Protein AF-A0A8H5JBH8-F1 (afdb_monomer)

Nearest PDB structures (foldseek):
  6rkw-assembly1_B  TM=1.632E-01  e=6.616E+00  Escherichia coli K-12
  3if8-assembly1_A  TM=1.421E-01  e=9.867E+00  Homo sapiens

InterPro domains:
  IPR010730 Heterokaryon incompatibility [PF06985] (52-195)
  IPR052895 Heterokaryon Regulation/Transcriptional Modulator [PTHR24148] (8-438)

Mean predicted aligned error: 13.16 Å

Secondary structure (DSSP, 8-state):
--GGGGS-SSSSP-SPPPSSTTEEEEEEE---SSSPPEEEEEEEEGGGPPS-EEEEE----TTSEEEEEEEETT--S-EEEEEEHHHHHHHHHH--SSS-EEEE-HHHHS-TT-HHHHHHHHHHHHHHHHHSSEEEEE--S--HHHHHHHHHHHHHHS--TT--TT-S---HHHHHHHHHHHTSTTTTBTTHHHHHHT-S-EEEEETTEEEEHHHHHHHHHHHHHTT------HHHHHTTS------HHHHHHHHHHHTTTSB-SSTTHHHHTTHHHHHHTT---S----TTS-HHHHHHHHHHHHHHHHGGGGGGG--SS--STT--TTS--TTSPPSS----SGGGTTTHHHHHHHS-TTS-SS-EEEEEEETTEEEEEEEE----------PPPPP-TTTS---HHHHHHHHTT--GGGSS-----------STTHHHHHHHHHHHTTS-----------------EEE-S-THHHHTS------

Organism: NCBI:txid751941

Structure (mmCIF, N/CA/C/O backbone):
data_AF-A0A8H5JBH8-F1
#
_entry.id   AF-A0A8H5JBH8-F1
#
loop_
_atom_site.group_PDB
_atom_site.id
_atom_site.type_symbol
_atom_site.label_atom_id
_atom_site.label_alt_id
_atom_site.label_comp_id
_atom_site.label_asym_id
_atom_site.label_entity_id
_atom_site.label_seq_id
_atom_site.pdbx_PDB_ins_code
_atom_site.Cartn_x
_atom_site.Cartn_y
_atom_site.Cartn_z
_atom_site.occupancy
_atom_site.B_iso_or_equiv
_atom_site.auth_seq_id
_atom_site.auth_comp_id
_atom_site.auth_asym_id
_atom_site.auth_atom_id
_atom_site.pdbx_PDB_model_num
ATOM 1 N N . MET A 1 1 ? 6.474 -2.060 5.993 1.00 43.41 1 MET A N 1
ATOM 2 C CA . MET A 1 1 ? 6.654 -1.626 7.397 1.00 43.41 1 MET A CA 1
ATOM 3 C C . MET A 1 1 ? 7.628 -0.453 7.401 1.00 43.41 1 MET A C 1
ATOM 5 O O . MET A 1 1 ? 8.381 -0.383 6.439 1.00 43.41 1 MET A O 1
ATOM 9 N N . SER A 1 2 ? 7.558 0.505 8.334 1.00 30.92 2 SER A N 1
ATOM 10 C CA . SER A 1 2 ? 8.507 1.638 8.437 1.00 30.92 2 SER A CA 1
ATOM 11 C C . SER A 1 2 ? 9.632 1.315 9.434 1.00 30.92 2 SER A C 1
ATOM 13 O O . SER A 1 2 ? 9.494 0.389 10.237 1.00 30.92 2 SER A O 1
ATOM 15 N N . GLU A 1 3 ? 10.729 2.082 9.414 1.00 28.53 3 GLU A N 1
ATOM 16 C CA . GLU A 1 3 ? 11.877 1.969 10.340 1.00 28.53 3 GLU A CA 1
ATOM 17 C C . GLU A 1 3 ? 11.502 1.995 11.838 1.00 28.53 3 GLU A C 1
ATOM 19 O O . GLU A 1 3 ? 12.308 1.607 12.684 1.00 28.53 3 GLU A O 1
ATOM 24 N N . ALA A 1 4 ? 10.254 2.347 12.164 1.00 36.03 4 ALA A N 1
ATOM 25 C CA . ALA A 1 4 ? 9.624 2.218 13.477 1.00 36.03 4 ALA A CA 1
ATOM 26 C C . ALA A 1 4 ? 9.692 0.800 14.086 1.00 36.03 4 ALA A C 1
ATOM 28 O O . ALA A 1 4 ? 9.544 0.645 15.294 1.00 36.03 4 ALA A O 1
ATOM 29 N N . SER A 1 5 ? 9.951 -0.238 13.282 1.00 41.88 5 SER A N 1
ATOM 30 C CA . SER A 1 5 ? 10.018 -1.635 13.735 1.00 41.88 5 SER A CA 1
ATOM 31 C C . SER A 1 5 ? 11.226 -1.978 14.631 1.00 41.88 5 SER A C 1
ATOM 33 O O . SER A 1 5 ? 11.338 -3.131 15.050 1.00 41.88 5 SER A O 1
ATOM 35 N N . LYS A 1 6 ? 12.155 -1.047 14.899 1.00 39.12 6 LYS A N 1
ATOM 36 C CA . LYS A 1 6 ? 13.374 -1.332 15.686 1.00 39.12 6 LYS A CA 1
ATOM 37 C C . LYS A 1 6 ? 13.247 -1.069 17.189 1.00 39.12 6 LYS A C 1
ATOM 39 O O . LYS A 1 6 ? 14.073 -1.587 17.937 1.00 39.12 6 LYS A O 1
ATOM 44 N N . THR A 1 7 ? 12.230 -0.334 17.640 1.00 40.88 7 THR A N 1
ATOM 45 C CA . THR A 1 7 ? 11.972 -0.140 19.075 1.00 40.88 7 THR A CA 1
ATOM 46 C C . THR A 1 7 ? 10.764 -0.990 19.465 1.00 40.88 7 THR A C 1
ATOM 48 O O . THR A 1 7 ? 9.659 -0.695 19.008 1.00 40.88 7 THR A O 1
ATOM 51 N N . PRO A 1 8 ? 10.939 -2.067 20.250 1.00 48.44 8 PRO A N 1
ATOM 52 C CA . PRO A 1 8 ? 9.823 -2.917 20.637 1.00 48.44 8 PRO A CA 1
ATOM 53 C C . PRO A 1 8 ? 8.809 -2.109 21.451 1.00 48.44 8 PRO A C 1
ATOM 55 O O . PRO A 1 8 ? 9.184 -1.448 22.422 1.00 48.44 8 PRO A O 1
ATOM 58 N N . LEU A 1 9 ? 7.523 -2.204 21.098 1.00 55.69 9 LEU A N 1
ATOM 59 C CA . LEU A 1 9 ? 6.452 -1.934 22.062 1.00 55.69 9 LEU A CA 1
ATOM 60 C C . LEU A 1 9 ? 6.670 -2.849 23.286 1.00 55.69 9 LEU A C 1
ATOM 62 O O . LEU A 1 9 ? 7.247 -3.930 23.147 1.00 55.69 9 LEU A O 1
ATOM 66 N N . ALA A 1 10 ? 6.273 -2.379 24.474 1.00 53.12 10 ALA A N 1
ATOM 67 C CA . ALA A 1 10 ? 6.610 -2.948 25.785 1.00 53.12 10 ALA A CA 1
ATOM 68 C C . ALA A 1 10 ? 6.751 -4.490 25.808 1.00 53.12 10 ALA A C 1
ATOM 70 O O . ALA A 1 10 ? 5.832 -5.222 25.443 1.00 53.12 10 ALA A O 1
ATOM 71 N N . GLN A 1 11 ? 7.914 -4.971 26.263 1.00 60.31 11 GLN A N 1
ATOM 72 C CA . GLN A 1 11 ? 8.198 -6.389 26.501 1.00 60.31 11 GLN A CA 1
ATOM 73 C C . GLN A 1 11 ? 7.803 -6.781 27.935 1.00 60.31 11 GLN A C 1
ATOM 75 O O . GLN A 1 11 ? 8.151 -6.048 28.866 1.00 60.31 11 GLN A O 1
ATOM 80 N N . PRO A 1 12 ? 7.165 -7.948 28.142 1.00 69.88 12 PRO A N 1
ATOM 81 C CA . PRO A 1 12 ? 6.842 -8.966 27.136 1.00 69.88 12 PRO A CA 1
ATOM 82 C C . PRO A 1 12 ? 5.503 -8.718 26.418 1.00 69.88 12 PRO A C 1
ATOM 84 O O . PRO A 1 12 ? 4.555 -8.193 27.002 1.00 69.88 12 PRO A O 1
ATOM 87 N N . TYR A 1 13 ? 5.421 -9.153 25.156 1.00 83.12 13 TYR A N 1
ATOM 88 C CA . TYR A 1 13 ? 4.178 -9.163 24.382 1.00 83.12 13 TYR A CA 1
ATOM 89 C C . TYR A 1 13 ? 3.099 -9.990 25.118 1.00 83.12 13 TYR A C 1
ATOM 91 O O . TYR A 1 13 ? 3.369 -11.118 25.531 1.00 83.12 13 TYR A O 1
ATOM 99 N N . PRO A 1 14 ? 1.879 -9.458 25.316 1.00 77.88 14 PRO A N 1
ATOM 100 C CA . PRO A 1 14 ? 0.886 -10.068 26.203 1.00 77.88 14 PRO A CA 1
ATOM 101 C C . PRO A 1 14 ? 0.101 -11.209 25.543 1.00 77.88 14 PRO A C 1
ATOM 103 O O . PRO A 1 14 ? -0.606 -11.945 26.233 1.00 77.88 14 PRO A O 1
ATOM 106 N N . GLY A 1 15 ? 0.168 -11.339 24.213 1.00 76.75 15 GLY A N 1
ATOM 107 C CA . GLY A 1 15 ? -0.638 -12.287 23.449 1.00 76.75 15 GLY A CA 1
ATOM 108 C C . GLY A 1 15 ? -0.251 -13.751 23.679 1.00 76.75 15 GLY A C 1
ATOM 109 O O . GLY A 1 15 ? 0.925 -14.057 23.867 1.00 76.75 15 GLY A O 1
ATOM 110 N N . PRO A 1 16 ? -1.218 -14.690 23.623 1.00 79.00 16 PRO A N 1
ATOM 111 C CA . PRO A 1 16 ? -0.905 -16.113 23.696 1.00 79.00 16 PRO A CA 1
ATOM 112 C C . PRO A 1 16 ? -0.110 -16.527 22.450 1.00 79.00 16 PRO A C 1
ATOM 114 O O . PRO A 1 16 ? -0.372 -15.969 21.380 1.00 79.00 16 PRO A O 1
ATOM 117 N N . PRO A 1 17 ? 0.806 -17.508 22.525 1.00 86.06 17 PRO A N 1
ATOM 118 C CA . PRO A 1 17 ? 1.468 -18.038 21.335 1.00 86.06 17 PRO A CA 1
ATOM 119 C C . PRO A 1 17 ? 0.431 -18.569 20.339 1.00 86.06 17 PRO A C 1
ATOM 121 O O . PRO A 1 17 ? -0.611 -19.104 20.731 1.00 86.06 17 PRO A O 1
ATOM 124 N N . LEU A 1 18 ? 0.699 -18.403 19.044 1.00 90.75 18 LEU A N 1
ATOM 125 C CA . LEU A 1 18 ? -0.207 -18.893 18.010 1.00 90.75 18 LEU A CA 1
ATOM 126 C C . LEU A 1 18 ? -0.222 -20.433 17.999 1.00 90.75 18 LEU A C 1
ATOM 128 O O . LEU A 1 18 ? 0.844 -21.042 17.909 1.00 90.75 18 LEU A O 1
ATOM 132 N N . PRO A 1 19 ? -1.402 -21.087 18.037 1.00 89.50 19 PRO A N 1
ATOM 133 C CA . PRO A 1 19 ? -1.483 -22.551 18.061 1.00 89.50 19 PRO A CA 1
ATOM 134 C C . PRO A 1 19 ? -0.950 -23.228 16.796 1.00 89.50 19 PRO A C 1
ATOM 136 O O . PRO A 1 19 ? -0.513 -24.376 16.836 1.00 89.50 19 PRO A O 1
ATOM 139 N N . SER A 1 20 ? -1.041 -22.549 15.651 1.00 90.94 20 SER A N 1
ATOM 140 C CA . SER A 1 20 ? -0.521 -23.038 14.379 1.00 90.94 20 SER A CA 1
ATOM 141 C C . SER A 1 20 ? -0.233 -21.876 13.421 1.00 90.94 20 SER A C 1
ATOM 143 O O . SER A 1 20 ? -0.738 -20.768 13.630 1.00 90.94 20 SER A O 1
ATOM 145 N N . PRO A 1 21 ? 0.475 -22.137 12.309 1.00 87.81 21 PRO A N 1
ATOM 146 C CA . PRO A 1 21 ? 0.683 -21.155 11.248 1.00 87.81 21 PRO A CA 1
ATOM 147 C C . PRO A 1 21 ? -0.627 -20.646 10.614 1.00 87.81 21 PRO A C 1
ATOM 149 O O . PRO A 1 21 ? -0.665 -19.590 10.006 1.00 87.81 21 PRO A O 1
ATOM 152 N N . SER A 1 22 ? -1.750 -21.350 10.742 1.00 92.25 22 SER A N 1
ATOM 153 C CA . SER A 1 22 ? -3.030 -20.882 10.190 1.00 92.25 22 SER A CA 1
ATOM 154 C C . SER A 1 22 ? -3.829 -20.009 11.163 1.00 92.25 22 SER A C 1
ATOM 156 O O . SER A 1 22 ? -5.018 -19.799 10.933 1.00 92.25 22 SER A O 1
ATOM 158 N N . HIS A 1 23 ? -3.232 -19.550 12.266 1.00 94.75 23 HIS A N 1
ATOM 159 C CA . HIS A 1 23 ? -3.901 -18.697 13.245 1.00 94.75 23 HIS A CA 1
ATOM 160 C C . HIS A 1 23 ? -3.473 -17.235 13.124 1.00 94.75 23 HIS A C 1
ATOM 162 O O . HIS A 1 23 ? -2.328 -16.920 12.804 1.00 94.75 23 HIS A O 1
ATOM 168 N N . ILE A 1 24 ? -4.416 -16.350 13.424 1.00 96.06 24 ILE A N 1
ATOM 169 C CA . ILE A 1 24 ? -4.221 -14.908 13.572 1.00 96.06 24 ILE A CA 1
ATOM 170 C C . ILE A 1 24 ? -4.778 -14.480 14.928 1.00 96.06 24 ILE A C 1
ATOM 172 O O . ILE A 1 24 ? -5.605 -15.189 15.509 1.00 96.06 24 ILE A O 1
ATOM 176 N N . ARG A 1 25 ? -4.363 -13.319 15.437 1.00 95.81 25 ARG A N 1
ATOM 177 C CA . ARG A 1 25 ? -5.016 -12.710 16.603 1.00 95.81 25 ARG A CA 1
ATOM 178 C C . ARG A 1 25 ? -5.964 -11.601 16.164 1.00 95.81 25 ARG A C 1
ATOM 180 O O . ARG A 1 25 ? -5.632 -10.812 15.287 1.00 95.81 25 ARG A O 1
ATOM 187 N N . LEU A 1 26 ? -7.135 -11.543 16.786 1.00 97.19 26 LEU A N 1
ATOM 188 C CA . LEU A 1 26 ? -8.109 -10.470 16.606 1.00 97.19 26 LEU A CA 1
ATOM 189 C C . LEU A 1 26 ? -8.252 -9.672 17.901 1.00 97.19 26 LEU A C 1
ATOM 191 O O . LEU A 1 26 ? -8.230 -10.232 19.001 1.00 97.19 26 LEU A O 1
ATOM 195 N N . VAL A 1 27 ? -8.413 -8.364 17.740 1.00 97.31 27 VAL A N 1
ATOM 196 C CA . VAL A 1 27 ? -8.598 -7.365 18.789 1.00 97.31 27 VAL A CA 1
ATOM 197 C C . VAL A 1 27 ? -10.090 -7.089 18.939 1.00 97.31 27 VAL A C 1
ATOM 199 O O . VAL A 1 27 ? -10.741 -6.540 18.055 1.00 97.31 27 VAL A O 1
ATOM 202 N N . TYR A 1 28 ? -10.634 -7.467 20.083 1.00 97.56 28 TYR A N 1
ATOM 203 C CA . TYR A 1 28 ? -12.010 -7.222 20.487 1.00 97.56 28 TYR A CA 1
ATOM 204 C C . TYR A 1 28 ? -12.035 -5.892 21.245 1.00 97.56 28 TYR A C 1
ATOM 206 O O . TYR A 1 28 ? -11.782 -5.848 22.449 1.00 97.56 28 TYR A O 1
ATOM 214 N N . LEU A 1 29 ? -12.285 -4.797 20.527 1.00 98.06 29 LEU A N 1
ATOM 215 C CA . LEU A 1 29 ? -12.348 -3.444 21.074 1.00 98.06 29 LEU A CA 1
ATOM 216 C C . LEU A 1 29 ? -13.706 -3.222 21.750 1.00 98.06 29 LEU A C 1
ATOM 218 O O . LEU A 1 29 ? -14.748 -3.188 21.086 1.00 98.06 29 LEU A O 1
ATOM 222 N N . HIS A 1 30 ? -13.698 -3.085 23.076 1.00 97.38 30 HIS A N 1
ATOM 223 C CA . HIS A 1 30 ? -14.915 -2.923 23.868 1.00 97.38 30 HIS A CA 1
ATOM 224 C C . HIS A 1 30 ? -15.497 -1.509 23.777 1.00 97.38 30 HIS A C 1
ATOM 226 O O . HIS A 1 30 ? -14.742 -0.541 23.660 1.00 97.38 30 HIS A O 1
ATOM 232 N N . PRO A 1 31 ? -16.829 -1.367 23.896 1.00 97.31 31 PRO A N 1
ATOM 233 C CA . PRO A 1 31 ? -17.479 -0.070 23.815 1.00 97.31 31 PRO A CA 1
ATOM 234 C C . PRO A 1 31 ? -17.107 0.875 24.961 1.00 97.31 31 PRO A C 1
ATOM 236 O O . PRO A 1 31 ? -16.617 0.442 26.009 1.00 97.31 31 PRO A O 1
ATOM 239 N N . GLY A 1 32 ? -17.318 2.171 24.747 1.00 94.56 32 GLY A N 1
ATOM 240 C CA . GLY A 1 32 ? -17.189 3.231 25.753 1.00 94.56 32 GLY A CA 1
ATOM 241 C C . GLY A 1 32 ? -16.940 4.601 25.125 1.00 94.56 32 GLY A C 1
ATOM 242 O O . GLY A 1 32 ? -16.785 4.702 23.907 1.00 94.56 32 GLY A O 1
ATOM 243 N N . THR A 1 33 ? -16.915 5.648 25.949 1.00 89.31 33 THR A N 1
ATOM 244 C CA . THR A 1 33 ? -16.697 7.036 25.498 1.00 89.31 33 THR A CA 1
ATOM 245 C C . THR A 1 33 ? -15.423 7.612 26.093 1.00 89.31 33 THR A C 1
ATOM 247 O O . THR A 1 33 ? -14.448 7.827 25.375 1.00 89.31 33 THR A O 1
ATOM 250 N N . ASP A 1 34 ? -15.424 7.800 27.409 1.00 86.81 34 ASP A N 1
ATOM 251 C CA . ASP A 1 34 ? -14.381 8.514 28.149 1.00 86.81 34 ASP A CA 1
ATOM 252 C C . ASP A 1 34 ? -13.571 7.571 29.042 1.00 86.81 34 ASP A C 1
ATOM 254 O O . ASP A 1 34 ? -12.520 7.940 29.567 1.00 86.81 34 ASP A O 1
ATOM 258 N N . GLU A 1 35 ? -14.034 6.329 29.213 1.00 90.12 35 GLU A N 1
ATOM 259 C CA . GLU A 1 35 ? -13.296 5.319 29.955 1.00 90.12 35 GLU A CA 1
ATOM 260 C C . GLU A 1 35 ? -12.023 4.912 29.213 1.00 90.12 35 GLU A C 1
ATOM 262 O O . GLU A 1 35 ? -11.962 4.922 27.980 1.00 90.12 35 GLU A O 1
ATOM 267 N N . ALA A 1 36 ? -11.031 4.435 29.967 1.00 92.69 36 ALA A N 1
ATOM 268 C CA . ALA A 1 36 ? -9.826 3.849 29.396 1.00 92.69 36 ALA A CA 1
ATOM 269 C C . ALA A 1 36 ? -10.166 2.783 28.337 1.00 92.69 36 ALA A C 1
ATOM 271 O O . ALA A 1 36 ? -11.076 1.966 28.520 1.00 92.69 36 ALA A O 1
ATOM 272 N N . ILE A 1 37 ? -9.425 2.800 27.226 1.00 96.75 37 ILE A N 1
ATOM 273 C CA . ILE A 1 37 ? -9.600 1.836 26.138 1.00 96.75 37 ILE A CA 1
ATOM 274 C C . ILE A 1 37 ? -9.319 0.436 26.675 1.00 96.75 37 ILE A C 1
ATOM 276 O O . ILE A 1 37 ? -8.273 0.183 27.280 1.00 96.75 37 ILE A O 1
ATOM 280 N N . TYR A 1 38 ? -10.271 -0.464 26.438 1.00 95.75 38 TYR A N 1
ATOM 281 C CA . TYR A 1 38 ? -10.184 -1.856 26.839 1.00 95.75 38 TYR A CA 1
ATOM 282 C C . TYR A 1 38 ? -10.336 -2.776 25.628 1.00 95.75 38 TYR A C 1
ATOM 284 O O . TYR A 1 38 ? -11.320 -2.690 24.888 1.00 95.75 38 TYR A O 1
ATOM 292 N N . CYS A 1 39 ? -9.369 -3.673 25.461 1.00 96.00 39 CYS A N 1
ATOM 293 C CA . CYS A 1 39 ? -9.332 -4.660 24.390 1.00 96.00 39 CYS A CA 1
ATOM 294 C C . CYS A 1 39 ? -9.245 -6.085 24.954 1.00 96.00 39 CYS A C 1
ATOM 296 O O . CYS A 1 39 ? -8.669 -6.320 26.015 1.00 96.00 39 CYS A O 1
ATOM 298 N N . GLU A 1 40 ? -9.758 -7.057 24.211 1.00 95.44 40 GLU A N 1
ATOM 299 C CA . GLU A 1 40 ? -9.474 -8.476 24.431 1.00 95.44 40 GLU A CA 1
ATOM 300 C C . GLU A 1 40 ? -8.778 -9.049 23.185 1.00 95.44 40 GLU A C 1
ATOM 302 O O . GLU A 1 40 ? -9.214 -8.816 22.060 1.00 95.44 40 GLU A O 1
ATOM 307 N N . LEU A 1 41 ? -7.678 -9.781 23.366 1.00 95.00 41 LEU A N 1
ATOM 308 C CA . LEU A 1 41 ? -6.904 -10.373 22.273 1.00 95.00 41 LEU A CA 1
ATOM 309 C C . LEU A 1 41 ? -7.146 -11.886 22.206 1.00 95.00 41 LEU A C 1
ATOM 311 O O . LEU A 1 41 ? -6.843 -12.613 23.159 1.00 95.00 41 LEU A O 1
ATOM 315 N N . LYS A 1 42 ? -7.673 -12.373 21.075 1.00 94.69 42 LYS A N 1
ATOM 316 C CA . LYS A 1 42 ? -8.007 -13.797 20.870 1.00 94.69 42 LYS A CA 1
ATOM 317 C C . LYS A 1 42 ? -7.312 -14.374 19.655 1.00 94.69 42 LYS A C 1
ATOM 319 O O . LYS A 1 42 ? -7.356 -13.766 18.591 1.00 94.69 42 LYS A O 1
ATOM 324 N N . ALA A 1 43 ? -6.740 -15.567 19.802 1.00 95.31 43 ALA A N 1
ATOM 325 C CA . ALA A 1 43 ? -6.231 -16.332 18.674 1.00 95.31 43 ALA A CA 1
ATOM 326 C C . ALA A 1 43 ? -7.386 -17.089 18.004 1.00 95.31 43 ALA A C 1
ATOM 328 O O . ALA A 1 43 ? -8.165 -17.777 18.666 1.00 95.31 43 ALA A O 1
ATOM 329 N N . VAL A 1 44 ? -7.492 -16.972 16.684 1.00 95.31 44 VAL A N 1
ATOM 330 C CA . VAL A 1 44 ? -8.498 -17.655 15.866 1.00 95.31 44 VAL A CA 1
ATOM 331 C C . VAL A 1 44 ? -7.837 -18.264 14.637 1.00 95.31 44 VAL A C 1
ATOM 333 O O . VAL A 1 44 ? -6.850 -17.736 14.129 1.00 95.31 44 VAL A O 1
ATOM 336 N N . SER A 1 45 ? -8.374 -19.377 14.143 1.00 95.25 45 SER A N 1
ATOM 337 C CA . SER A 1 45 ? -7.968 -19.903 12.838 1.00 95.25 45 SER A CA 1
ATOM 338 C C . SER A 1 45 ? -8.449 -18.953 11.746 1.00 95.25 45 SER A C 1
ATOM 340 O O . SER A 1 45 ? -9.625 -18.596 11.714 1.00 95.25 45 SER A O 1
ATOM 342 N N . ILE A 1 46 ? -7.569 -18.588 10.814 1.00 95.00 46 ILE A N 1
ATOM 343 C CA . ILE A 1 46 ? -7.901 -17.717 9.680 1.00 95.00 46 ILE A CA 1
ATOM 344 C C . ILE A 1 46 ? -8.995 -18.322 8.787 1.00 95.00 46 ILE A C 1
ATOM 346 O O . ILE A 1 46 ? -9.734 -17.606 8.133 1.00 95.00 46 ILE A O 1
ATOM 350 N N . HIS A 1 47 ? -9.135 -19.650 8.769 1.00 94.56 47 HIS A N 1
ATOM 351 C CA . HIS A 1 47 ? -10.153 -20.335 7.964 1.00 94.56 47 HIS A CA 1
ATOM 352 C C . HIS A 1 47 ? -11.558 -20.276 8.573 1.00 94.56 47 HIS A C 1
ATOM 354 O O . HIS A 1 47 ? -12.531 -20.561 7.884 1.00 94.56 47 HIS A O 1
ATOM 360 N N . SER A 1 48 ? -11.662 -19.945 9.859 1.00 94.69 48 SER A N 1
ATOM 361 C CA . SER A 1 48 ? -12.920 -19.894 10.604 1.00 94.69 48 SER A CA 1
ATOM 362 C C . SER A 1 48 ? -13.002 -18.628 11.457 1.00 94.69 48 SER A C 1
ATOM 364 O O . SER A 1 48 ? -13.586 -18.645 12.544 1.00 94.69 48 SER A O 1
ATOM 366 N N . ALA A 1 49 ? -12.343 -17.555 11.016 1.00 95.31 49 ALA A N 1
ATOM 367 C CA . ALA A 1 49 ? -12.362 -16.284 11.716 1.00 95.31 49 ALA A CA 1
ATOM 368 C C . ALA A 1 49 ? -13.794 -15.708 11.693 1.00 95.31 49 ALA A C 1
ATOM 370 O O . ALA A 1 49 ? -14.483 -15.834 10.677 1.00 95.31 49 ALA A O 1
ATOM 371 N N . PRO A 1 50 ? -14.271 -15.093 12.793 1.00 96.81 50 PRO A N 1
ATOM 372 C CA . PRO A 1 50 ? -15.526 -14.340 12.772 1.00 96.81 50 PRO A CA 1
ATOM 373 C C . PRO A 1 50 ? -15.405 -13.135 11.830 1.00 96.81 50 PRO A C 1
ATOM 375 O O . PRO A 1 50 ? -14.308 -12.803 11.409 1.00 96.81 50 PRO A O 1
ATOM 378 N N . SER A 1 51 ? -16.498 -12.427 11.541 1.00 97.12 51 SER A N 1
ATOM 379 C CA . SER A 1 51 ? -16.410 -11.153 10.809 1.00 97.12 51 SER A CA 1
ATOM 380 C C . SER A 1 51 ? -15.537 -10.147 11.575 1.00 97.12 51 SER A C 1
ATOM 382 O O . SER A 1 51 ? -15.797 -9.880 12.750 1.00 97.12 51 SER A O 1
ATOM 384 N N . TYR A 1 52 ? -14.528 -9.581 10.913 1.00 98.19 52 TYR A N 1
ATOM 385 C CA . TYR A 1 52 ? -13.628 -8.558 11.457 1.00 98.19 52 TYR A CA 1
ATOM 386 C C . TYR A 1 52 ? -13.300 -7.504 10.399 1.00 98.19 52 TYR A C 1
ATOM 388 O O . TYR A 1 52 ? -13.397 -7.771 9.204 1.00 98.19 52 TYR A O 1
ATOM 396 N N . GLU A 1 53 ? -12.882 -6.320 10.835 1.00 98.19 53 GLU A N 1
ATOM 397 C CA . GLU A 1 53 ? -12.312 -5.288 9.961 1.00 98.19 53 GLU A CA 1
ATOM 398 C C . GLU A 1 53 ? -10.790 -5.242 10.143 1.00 98.19 53 GLU A C 1
ATOM 400 O O . GLU A 1 53 ? -10.287 -5.496 11.237 1.00 98.19 53 GLU A O 1
ATOM 405 N N . ALA A 1 54 ? -10.035 -4.913 9.099 1.00 98.06 54 ALA A N 1
ATOM 406 C CA . ALA A 1 54 ? -8.582 -4.763 9.199 1.00 98.06 54 ALA A CA 1
ATOM 407 C C . ALA A 1 54 ? -8.194 -3.280 9.229 1.00 98.06 54 ALA A C 1
ATOM 409 O O . ALA A 1 54 ? -8.634 -2.496 8.386 1.00 98.06 54 ALA A O 1
ATOM 410 N N . LEU A 1 55 ? -7.365 -2.889 10.199 1.00 98.19 55 LEU A N 1
ATOM 411 C CA . LEU A 1 55 ? -6.851 -1.528 10.305 1.00 98.19 55 LEU A CA 1
ATOM 412 C C . LEU A 1 55 ? -5.611 -1.357 9.423 1.00 98.19 55 LEU A C 1
ATOM 414 O O . LEU A 1 55 ? -4.660 -2.133 9.479 1.00 98.19 55 LEU A O 1
ATOM 418 N N . SER A 1 56 ? -5.623 -0.296 8.632 1.00 97.44 56 SER A N 1
ATOM 419 C CA . SER A 1 56 ? -4.549 0.156 7.765 1.00 97.44 56 SER A CA 1
ATOM 420 C C . SER A 1 56 ? -4.153 1.565 8.203 1.00 97.44 56 SER A C 1
ATOM 422 O O . SER A 1 56 ? -4.859 2.536 7.945 1.00 97.44 56 SER A O 1
ATOM 424 N N . TYR A 1 57 ? -3.046 1.696 8.932 1.00 96.56 57 TYR A N 1
ATOM 425 C CA . TYR A 1 57 ? -2.631 2.966 9.539 1.00 96.56 57 TYR A CA 1
ATOM 426 C C . TYR A 1 57 ? -1.111 3.047 9.666 1.00 96.56 57 TYR A C 1
ATOM 428 O O . TYR A 1 57 ? -0.431 2.021 9.697 1.00 96.56 57 TYR A O 1
ATOM 436 N N . THR A 1 58 ? -0.548 4.252 9.729 1.00 93.31 58 THR A N 1
ATOM 437 C CA . THR A 1 58 ? 0.886 4.453 9.996 1.00 93.31 58 THR A CA 1
ATOM 438 C C . THR A 1 58 ? 1.182 4.274 11.480 1.00 93.31 58 THR A C 1
ATOM 440 O O . THR A 1 58 ? 0.471 4.799 12.322 1.00 93.31 58 THR A O 1
ATOM 443 N N . TRP A 1 59 ? 2.258 3.584 11.850 1.00 87.62 59 TRP A N 1
ATOM 444 C CA . TRP A 1 59 ? 2.537 3.371 13.276 1.00 87.62 59 TRP A CA 1
ATOM 445 C C . TRP A 1 59 ? 2.878 4.664 14.030 1.00 87.62 59 TRP A C 1
ATOM 447 O O . TRP A 1 59 ? 2.609 4.753 15.224 1.00 87.62 59 TRP A O 1
ATOM 457 N N . GLY A 1 60 ? 3.390 5.682 13.334 1.00 87.56 60 GLY A N 1
ATOM 458 C CA . GLY A 1 60 ? 3.825 6.937 13.944 1.00 87.56 60 GLY A CA 1
ATOM 459 C C . GLY A 1 60 ? 5.184 6.800 14.631 1.00 87.56 60 GLY A C 1
ATOM 460 O O . GLY A 1 60 ? 5.973 5.921 14.285 1.00 87.56 60 GLY A O 1
ATOM 461 N N . ASP A 1 61 ? 5.452 7.695 15.579 1.00 86.00 61 ASP A N 1
ATOM 462 C CA . ASP A 1 61 ? 6.675 7.699 16.380 1.00 86.00 61 ASP A CA 1
ATOM 463 C C . ASP A 1 61 ? 6.635 6.581 17.446 1.00 86.00 61 ASP A C 1
ATOM 465 O O . ASP A 1 61 ? 5.764 6.621 18.318 1.00 86.00 61 ASP A O 1
ATOM 469 N N . PRO A 1 62 ? 7.563 5.601 17.425 1.00 84.06 62 PRO A N 1
ATOM 470 C CA . PRO A 1 62 ? 7.629 4.532 18.427 1.00 84.06 62 PRO A CA 1
ATOM 471 C C . PRO A 1 62 ? 7.900 5.015 19.852 1.00 84.06 62 PRO A C 1
ATOM 473 O O . PRO A 1 62 ? 7.630 4.282 20.799 1.00 84.06 62 PRO A O 1
ATOM 476 N N . SER A 1 63 ? 8.485 6.205 20.012 1.00 86.56 63 SER A N 1
ATOM 477 C CA . SER A 1 63 ? 8.786 6.779 21.325 1.00 86.56 63 SER A CA 1
ATOM 478 C C . SER A 1 63 ? 7.567 7.451 21.965 1.00 86.56 63 SER A C 1
ATOM 480 O O . SER A 1 63 ? 7.483 7.553 23.189 1.00 86.56 63 SER A O 1
ATOM 482 N N . SER A 1 64 ? 6.591 7.851 21.147 1.00 91.75 64 SER A N 1
ATOM 483 C CA . SER A 1 64 ? 5.324 8.416 21.597 1.00 91.75 64 SER A CA 1
ATOM 484 C C . SER A 1 64 ? 4.321 7.285 21.809 1.00 91.75 64 SER A C 1
ATOM 486 O O . SER A 1 64 ? 3.761 6.741 20.853 1.00 91.75 64 SER A O 1
ATOM 488 N N . THR A 1 65 ? 4.127 6.902 23.070 1.00 93.12 65 THR A N 1
ATOM 489 C CA . THR A 1 65 ? 3.264 5.776 23.438 1.00 93.12 65 THR A CA 1
ATOM 490 C C . THR A 1 65 ? 2.194 6.171 24.439 1.00 93.12 65 THR A C 1
ATOM 492 O O . THR A 1 65 ? 2.387 7.046 25.277 1.00 93.12 65 THR A O 1
ATOM 495 N N . GLU A 1 66 ? 1.077 5.464 24.352 1.00 94.06 66 GLU A N 1
ATOM 496 C CA . GLU A 1 66 ? -0.079 5.558 25.230 1.00 94.06 66 GLU A CA 1
ATOM 497 C C . GLU A 1 66 ? -0.406 4.167 25.777 1.00 94.06 66 GLU A C 1
ATOM 499 O O . GLU A 1 66 ? -0.024 3.142 25.202 1.00 94.06 66 GLU A O 1
ATOM 504 N N . THR A 1 67 ? -1.119 4.108 26.900 1.00 93.56 67 THR A N 1
ATOM 505 C CA . THR A 1 67 ? -1.448 2.834 27.555 1.00 93.56 67 THR A CA 1
ATOM 506 C C . THR A 1 67 ? -2.904 2.449 27.333 1.00 93.56 67 THR A C 1
ATOM 508 O O . THR A 1 67 ? -3.816 3.225 27.613 1.00 93.56 67 THR A O 1
ATOM 511 N N . ILE A 1 68 ? -3.130 1.203 26.918 1.00 94.50 68 ILE A N 1
ATOM 512 C CA . ILE A 1 68 ? -4.454 0.572 26.880 1.00 94.50 68 ILE A CA 1
ATOM 513 C C . ILE A 1 68 ? -4.541 -0.559 27.909 1.00 94.50 68 ILE A C 1
ATOM 515 O O . ILE A 1 68 ? -3.528 -1.136 28.311 1.00 94.50 68 ILE A O 1
ATOM 519 N N . ALA A 1 69 ? -5.757 -0.894 28.340 1.00 93.50 69 ALA A N 1
ATOM 520 C CA . ALA A 1 69 ? -6.007 -2.096 29.125 1.00 93.50 69 ALA A CA 1
ATOM 521 C C . ALA A 1 69 ? -6.324 -3.263 28.183 1.00 93.50 69 ALA A C 1
ATOM 523 O O . ALA A 1 69 ? -7.173 -3.139 27.302 1.00 93.50 69 ALA A O 1
ATOM 524 N N . MET A 1 70 ? -5.692 -4.414 28.387 1.00 92.75 70 MET A N 1
ATOM 525 C CA . MET A 1 70 ? -5.902 -5.586 27.543 1.00 92.75 70 MET A CA 1
ATOM 526 C C . MET A 1 70 ? -6.025 -6.872 28.361 1.00 92.75 70 MET A C 1
ATOM 528 O O . MET A 1 70 ? -5.326 -7.058 29.354 1.00 92.75 70 MET A O 1
ATOM 532 N N . THR A 1 71 ? -6.924 -7.765 27.956 1.00 93.44 71 THR A N 1
ATOM 533 C CA . THR A 1 71 ? -6.939 -9.171 28.394 1.00 93.44 71 THR A CA 1
ATOM 534 C C . THR A 1 71 ? -6.597 -10.083 27.229 1.00 93.44 71 THR A C 1
ATOM 536 O O . THR A 1 71 ? -6.717 -9.704 26.062 1.00 93.44 71 THR A O 1
ATOM 539 N N . THR A 1 72 ? -6.159 -11.298 27.539 1.00 90.25 72 THR A N 1
ATOM 540 C CA . THR A 1 72 ? -5.791 -12.302 26.542 1.00 90.25 72 THR A CA 1
ATOM 541 C C . THR A 1 72 ? -6.581 -13.578 26.751 1.00 90.25 72 THR A C 1
ATOM 543 O O . THR A 1 72 ? -7.072 -13.856 27.847 1.00 90.25 72 THR A O 1
ATOM 546 N N . GLN A 1 73 ? -6.738 -14.361 25.687 1.00 83.19 73 GLN A N 1
ATOM 547 C CA . GLN A 1 73 ? -7.489 -15.610 25.736 1.00 83.19 73 GLN A CA 1
ATOM 548 C C . GLN A 1 73 ? -7.007 -16.522 26.879 1.00 83.19 73 GLN A C 1
ATOM 550 O O . GLN A 1 73 ? -5.848 -16.922 26.928 1.00 83.19 73 GLN A O 1
ATOM 555 N N . GLY A 1 74 ? -7.921 -16.855 27.795 1.00 77.31 74 GLY A N 1
ATOM 556 C CA . GLY A 1 74 ? -7.632 -17.679 28.975 1.00 77.31 74 GLY A CA 1
ATOM 557 C C . GLY A 1 74 ? -7.216 -16.896 30.228 1.00 77.31 74 GLY A C 1
ATOM 558 O O . GLY A 1 74 ? -7.181 -17.482 31.307 1.00 77.31 74 GLY A O 1
ATOM 559 N N . SER A 1 75 ? -6.985 -15.582 30.131 1.00 83.31 75 SER A N 1
ATOM 560 C CA . SER A 1 75 ? -6.680 -14.701 31.262 1.00 83.31 75 SER A CA 1
ATOM 561 C C . SER A 1 75 ? -7.781 -13.661 31.472 1.00 83.31 75 SER A C 1
ATOM 563 O O . SER A 1 75 ? -8.116 -12.889 30.579 1.00 83.31 75 SER A O 1
ATOM 565 N N . LYS A 1 76 ? -8.324 -13.595 32.693 1.00 81.25 76 LYS A N 1
ATOM 566 C CA . LYS A 1 76 ? -9.251 -12.521 33.101 1.00 81.25 76 LYS A CA 1
ATOM 567 C C . LYS A 1 76 ? -8.528 -11.289 33.654 1.00 81.25 76 LYS A C 1
ATOM 569 O O . LYS A 1 76 ? -9.170 -10.278 33.934 1.00 81.25 76 LYS A O 1
ATOM 574 N N . THR A 1 77 ? -7.213 -11.371 33.838 1.00 85.56 77 THR A N 1
ATOM 575 C CA . THR A 1 77 ? -6.423 -10.287 34.418 1.00 85.56 77 THR A CA 1
ATOM 576 C C . THR A 1 77 ? -6.155 -9.237 33.354 1.00 85.56 77 THR A C 1
ATOM 578 O O . THR A 1 77 ? -5.526 -9.531 32.338 1.00 85.56 77 THR A O 1
ATOM 581 N N . ARG A 1 78 ? -6.621 -8.009 33.594 1.00 88.62 78 ARG A N 1
ATOM 582 C CA . ARG A 1 78 ? -6.297 -6.861 32.745 1.00 88.62 78 ARG A CA 1
ATOM 583 C C . ARG A 1 78 ? -4.829 -6.501 32.925 1.00 88.62 78 ARG A C 1
ATOM 585 O O . ARG A 1 78 ? -4.378 -6.293 34.048 1.00 88.62 78 ARG A O 1
ATOM 592 N N . GLN A 1 79 ? -4.116 -6.419 31.817 1.00 88.25 79 GLN A N 1
ATOM 593 C CA . GLN A 1 79 ? -2.734 -5.975 31.744 1.00 88.25 79 GLN A CA 1
ATOM 594 C C . GLN A 1 79 ? -2.681 -4.623 31.039 1.00 88.25 79 GLN A C 1
ATOM 596 O O . GLN A 1 79 ? -3.519 -4.320 30.188 1.00 88.25 79 GLN A O 1
ATOM 601 N N . HIS A 1 80 ? -1.702 -3.806 31.407 1.00 89.38 80 HIS A N 1
ATOM 602 C CA . HIS A 1 80 ? -1.413 -2.567 30.701 1.00 89.38 80 HIS A CA 1
ATOM 603 C C . HIS A 1 80 ? -0.515 -2.874 29.510 1.00 89.38 80 HIS A C 1
ATOM 605 O O . HIS A 1 80 ? 0.502 -3.548 29.665 1.00 89.38 80 HIS A O 1
ATOM 611 N N . PHE A 1 81 ? -0.899 -2.390 28.333 1.00 88.81 81 PHE A N 1
ATOM 612 C CA . PHE A 1 81 ? -0.118 -2.552 27.116 1.00 88.81 81 PHE A CA 1
ATOM 613 C C . PHE A 1 81 ? 0.138 -1.194 26.473 1.00 88.81 81 PHE A C 1
ATOM 615 O O . PHE A 1 81 ? -0.785 -0.390 26.324 1.00 88.81 81 PHE A O 1
ATOM 622 N N . SER A 1 82 ? 1.392 -0.945 26.106 1.00 91.25 82 SER A N 1
ATOM 623 C CA . SER A 1 82 ? 1.789 0.285 25.428 1.00 91.25 82 SER A CA 1
ATOM 624 C C . SER A 1 82 ? 1.560 0.151 23.930 1.00 91.25 82 SER A C 1
ATOM 626 O O . SER A 1 82 ? 2.019 -0.802 23.305 1.00 91.25 82 SER A O 1
ATOM 628 N N . VAL A 1 83 ? 0.882 1.133 23.353 1.00 92.62 83 VAL A N 1
ATOM 629 C CA . VAL A 1 83 ? 0.688 1.288 21.909 1.00 92.62 83 VAL A CA 1
ATOM 630 C C . VAL A 1 83 ? 1.215 2.648 21.485 1.00 92.62 83 VAL A C 1
ATOM 632 O O . VAL A 1 83 ? 1.312 3.551 22.309 1.00 92.62 83 VAL A O 1
ATOM 635 N N . THR A 1 84 ? 1.547 2.833 20.210 1.00 93.81 84 THR A N 1
ATOM 636 C CA . THR A 1 84 ? 1.904 4.174 19.730 1.00 93.81 84 THR A CA 1
ATOM 637 C C . THR A 1 84 ? 0.712 5.125 19.839 1.00 93.81 84 THR A C 1
ATOM 639 O O . THR A 1 84 ? -0.442 4.698 19.728 1.00 93.81 84 THR A O 1
ATOM 642 N N . SER A 1 85 ? 0.973 6.422 19.989 1.00 94.75 85 SER A N 1
ATOM 643 C CA . SER A 1 85 ? -0.080 7.442 20.081 1.00 94.75 85 SER A CA 1
ATOM 644 C C . SER A 1 85 ? -1.025 7.416 18.875 1.00 94.75 85 SER A C 1
ATOM 646 O O . SER A 1 85 ? -2.235 7.539 19.035 1.00 94.75 85 SER A O 1
ATOM 648 N N . ASN A 1 86 ? -0.511 7.144 17.665 1.00 94.69 86 ASN A N 1
ATOM 649 C CA . ASN A 1 86 ? -1.364 7.038 16.476 1.00 94.69 86 ASN A CA 1
ATOM 650 C C . ASN A 1 86 ? -2.282 5.801 16.512 1.00 94.69 86 ASN A C 1
ATOM 652 O O . ASN A 1 86 ? -3.427 5.868 16.070 1.00 94.69 86 ASN A O 1
ATOM 656 N N . CYS A 1 87 ? -1.807 4.679 17.069 1.00 95.88 87 CYS A N 1
ATOM 657 C CA . CYS A 1 87 ? -2.634 3.490 17.293 1.00 95.88 87 CYS A CA 1
ATOM 658 C C . CYS A 1 87 ? -3.712 3.759 18.350 1.00 95.88 87 CYS A C 1
ATOM 660 O O . CYS A 1 87 ? -4.871 3.397 18.157 1.00 95.88 87 CYS A O 1
ATOM 662 N N . PHE A 1 88 ? -3.355 4.445 19.441 1.00 96.31 88 PHE A N 1
ATOM 663 C CA . PHE A 1 88 ? -4.307 4.845 20.476 1.00 96.31 88 PHE A CA 1
ATOM 664 C C . PHE A 1 88 ? -5.409 5.753 19.921 1.00 96.31 88 PHE A C 1
ATOM 666 O O . PHE A 1 88 ? -6.589 5.477 20.140 1.00 96.31 88 PHE A O 1
ATOM 673 N N . SER A 1 89 ? -5.043 6.782 19.153 1.00 95.81 89 SER A N 1
ATOM 674 C CA . SER A 1 89 ? -5.990 7.653 18.449 1.00 95.81 89 SER A CA 1
ATOM 675 C C . SER A 1 89 ? -6.925 6.865 17.530 1.00 95.81 89 SER A C 1
ATOM 677 O O . SER A 1 89 ? -8.143 7.029 17.607 1.00 95.81 89 SER A O 1
ATOM 679 N N . ALA A 1 90 ? -6.382 5.946 16.721 1.00 97.19 90 ALA A N 1
ATOM 680 C CA . ALA A 1 90 ? -7.189 5.083 15.861 1.00 97.19 90 ALA A CA 1
ATOM 681 C C . ALA A 1 90 ? -8.179 4.240 16.681 1.00 97.19 90 ALA A C 1
ATOM 683 O O . ALA A 1 90 ? -9.375 4.235 16.398 1.00 97.19 90 ALA A O 1
ATOM 684 N N . LEU A 1 91 ? -7.717 3.568 17.741 1.00 97.31 91 LEU A N 1
ATOM 685 C CA . LEU A 1 91 ? -8.579 2.788 18.633 1.00 97.31 91 LEU A CA 1
ATOM 686 C C . LEU A 1 91 ? -9.681 3.654 19.248 1.00 97.31 91 LEU A C 1
ATOM 688 O O . LEU A 1 91 ? -10.839 3.243 19.250 1.00 97.31 91 LEU A O 1
ATOM 692 N N . LYS A 1 92 ? -9.346 4.856 19.728 1.00 96.25 92 LYS A N 1
ATOM 693 C CA . LYS A 1 92 ? -10.310 5.796 20.309 1.00 96.25 92 LYS A CA 1
ATOM 694 C C . LYS A 1 92 ? -11.381 6.191 19.293 1.00 96.25 92 LYS A C 1
ATOM 696 O O . LYS A 1 92 ? -12.565 6.094 19.600 1.00 96.25 92 LYS A O 1
ATOM 701 N N . ARG A 1 93 ? -10.976 6.568 18.077 1.00 95.62 93 ARG A N 1
ATOM 702 C CA . ARG A 1 93 ? -11.881 6.985 16.995 1.00 95.62 93 ARG A CA 1
ATOM 703 C C . ARG A 1 93 ? -12.791 5.857 16.509 1.00 95.62 93 ARG A C 1
ATOM 705 O O . ARG A 1 93 ? -13.932 6.107 16.111 1.00 95.62 93 ARG A O 1
ATOM 712 N N . LEU A 1 94 ? -12.282 4.627 16.498 1.00 96.62 94 LEU A N 1
ATOM 713 C CA . LEU A 1 94 ? -12.986 3.453 15.977 1.00 96.62 94 LEU A CA 1
ATOM 714 C C . LEU A 1 94 ? -13.862 2.757 17.021 1.00 96.62 94 LEU A C 1
ATOM 716 O O . LEU A 1 94 ? -14.688 1.921 16.640 1.00 96.62 94 LEU A O 1
ATOM 720 N N . ARG A 1 95 ? -13.697 3.087 18.305 1.00 97.19 95 ARG A N 1
ATOM 721 C CA . ARG A 1 95 ? -14.486 2.555 19.416 1.00 97.19 95 ARG A CA 1
ATOM 722 C C . ARG A 1 95 ? -15.940 3.008 19.300 1.00 97.19 95 ARG A C 1
ATOM 724 O O . ARG A 1 95 ? -16.235 4.199 19.262 1.00 97.19 95 ARG A O 1
ATOM 731 N N . TYR A 1 96 ? -16.865 2.053 19.274 1.00 96.81 96 TYR A N 1
ATOM 732 C CA . TYR A 1 96 ? -18.289 2.366 19.372 1.00 96.81 96 TYR A CA 1
ATOM 733 C C . TYR A 1 96 ? -18.694 2.640 20.823 1.00 96.81 96 TYR A C 1
ATOM 735 O O . TYR A 1 96 ? -18.060 2.167 21.762 1.00 96.81 96 TYR A O 1
ATOM 743 N N . LYS A 1 97 ? -19.788 3.378 21.016 1.00 96.62 97 LYS A N 1
ATOM 744 C CA . LYS A 1 97 ? -20.281 3.719 22.359 1.00 96.62 97 LYS A CA 1
ATOM 745 C C . LYS A 1 97 ? -20.993 2.554 23.047 1.00 96.62 97 LYS A C 1
ATOM 747 O O . LYS A 1 97 ? -20.978 2.464 24.266 1.00 96.62 97 LYS A O 1
ATOM 752 N N . ASP A 1 98 ? -21.613 1.677 22.267 1.00 96.94 98 ASP A N 1
ATOM 753 C CA . ASP A 1 98 ? -22.626 0.721 22.726 1.00 96.94 98 ASP A CA 1
ATOM 754 C C . ASP A 1 98 ? -22.363 -0.729 22.296 1.00 96.94 98 ASP A C 1
ATOM 756 O O . ASP A 1 98 ? -22.947 -1.656 22.856 1.00 96.94 98 ASP A O 1
ATOM 760 N N . ARG A 1 99 ? -21.467 -0.955 21.330 1.00 96.81 99 ARG A N 1
ATOM 761 C CA . ARG A 1 99 ? -21.176 -2.288 20.792 1.00 96.81 99 ARG A CA 1
ATOM 762 C C . ARG A 1 99 ? -19.688 -2.591 20.676 1.00 96.81 99 ARG A C 1
ATOM 764 O O . ARG A 1 99 ? -18.846 -1.708 20.554 1.00 96.81 99 ARG A O 1
ATOM 771 N N . LEU A 1 100 ? -19.378 -3.879 20.689 1.00 97.50 100 LEU A N 1
ATOM 772 C CA . LEU A 1 100 ? -18.039 -4.390 20.426 1.00 97.50 100 LEU A CA 1
ATOM 773 C C . LEU A 1 100 ? -17.658 -4.171 18.951 1.00 97.50 100 LEU A C 1
ATOM 775 O O . LEU A 1 100 ? -18.492 -4.369 18.067 1.00 97.50 100 LEU A O 1
ATOM 779 N N . ARG A 1 101 ? -16.388 -3.844 18.685 1.00 97.88 101 ARG A N 1
ATOM 780 C CA . ARG A 1 101 ? -15.798 -3.864 17.338 1.00 97.88 101 ARG A CA 1
ATOM 781 C C . ARG A 1 101 ? -14.666 -4.889 17.273 1.00 97.88 101 ARG A C 1
ATOM 783 O O . ARG A 1 101 ? -13.821 -4.917 18.163 1.00 97.88 101 ARG A O 1
ATOM 790 N N . VAL A 1 102 ? -14.654 -5.744 16.251 1.00 98.44 102 VAL A N 1
ATOM 791 C CA . VAL A 1 102 ?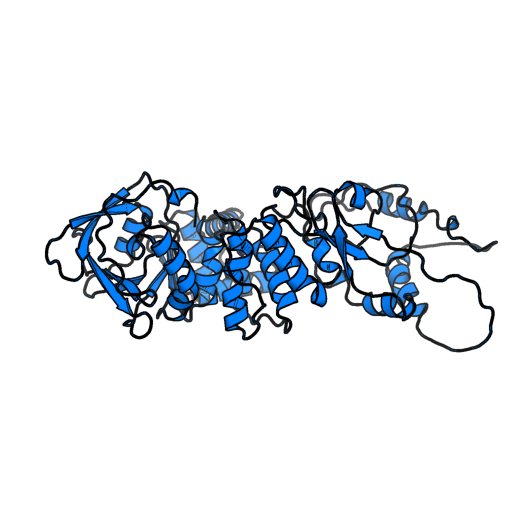 -13.624 -6.784 16.076 1.00 98.44 102 VAL A CA 1
ATOM 792 C C . VAL A 1 102 ? -12.669 -6.348 14.975 1.00 98.44 102 VAL A C 1
ATOM 794 O O . VAL A 1 102 ? -13.081 -6.174 13.831 1.00 98.44 102 VAL A O 1
ATOM 797 N N . LEU A 1 103 ? -11.403 -6.163 15.334 1.00 98.38 103 LEU A N 1
ATOM 798 C CA . LEU A 1 103 ? -10.380 -5.580 14.477 1.00 98.38 103 LEU A CA 1
ATOM 799 C C . LEU A 1 103 ? -9.178 -6.516 14.336 1.00 98.38 103 LEU A C 1
ATOM 801 O O . LEU A 1 103 ? -8.785 -7.184 15.290 1.00 98.38 103 LEU A O 1
ATOM 805 N N . TRP A 1 104 ? -8.533 -6.508 13.178 1.00 97.94 104 TRP A N 1
ATOM 806 C CA . TRP A 1 104 ? -7.150 -6.949 13.038 1.00 97.94 104 TRP A CA 1
ATOM 807 C C . TRP A 1 104 ? -6.248 -5.716 12.956 1.00 97.94 104 TRP A C 1
ATOM 809 O O . TRP A 1 104 ? -6.459 -4.845 12.113 1.00 97.94 104 TRP A O 1
ATOM 819 N N . ILE A 1 105 ? -5.272 -5.620 13.860 1.00 96.69 105 ILE A N 1
ATOM 820 C CA . ILE A 1 105 ? -4.338 -4.491 13.963 1.00 96.69 105 ILE A CA 1
ATOM 821 C C . ILE A 1 105 ? -2.942 -5.086 14.083 1.00 96.69 105 ILE A C 1
ATOM 823 O O . ILE A 1 105 ? -2.643 -5.697 15.103 1.00 96.69 105 ILE A O 1
ATOM 827 N N . ASP A 1 106 ? -2.094 -4.919 13.072 1.00 93.00 106 ASP A N 1
ATOM 828 C CA . ASP A 1 106 ? -0.751 -5.513 12.994 1.00 93.00 106 ASP A CA 1
ATOM 829 C C . ASP A 1 106 ? 0.107 -5.289 14.255 1.00 93.00 106 ASP A C 1
ATOM 831 O O . ASP A 1 106 ? 0.719 -6.229 14.766 1.00 93.00 106 ASP A O 1
ATOM 835 N N . ALA A 1 107 ? 0.095 -4.077 14.812 1.00 90.75 107 ALA A N 1
ATOM 836 C CA . ALA A 1 107 ? 0.842 -3.714 16.016 1.00 90.75 107 ALA A CA 1
ATOM 837 C C . ALA A 1 107 ? 0.375 -4.445 17.290 1.00 90.75 107 ALA A C 1
ATOM 839 O O . ALA A 1 107 ? 1.130 -4.533 18.256 1.00 90.75 107 ALA A O 1
ATOM 840 N N . LEU A 1 108 ? -0.860 -4.960 17.308 1.00 93.12 108 LEU A N 1
ATOM 841 C CA . LEU A 1 108 ? -1.436 -5.699 18.438 1.00 93.12 108 LEU A CA 1
ATOM 842 C C . LEU A 1 108 ? -1.558 -7.199 18.166 1.00 93.12 108 LEU A C 1
ATOM 844 O O . LEU A 1 108 ? -1.423 -8.005 19.082 1.00 93.12 108 LEU A O 1
ATOM 848 N N . ALA A 1 109 ? -1.845 -7.584 16.927 1.00 94.50 109 ALA A N 1
ATOM 849 C CA . ALA A 1 109 ? -2.146 -8.953 16.536 1.00 94.50 109 ALA A CA 1
ATOM 850 C C . ALA A 1 109 ? -0.891 -9.811 16.328 1.00 94.50 109 ALA A C 1
ATOM 852 O O . ALA A 1 109 ? -0.961 -11.036 16.462 1.00 94.50 109 ALA A O 1
ATOM 853 N N . ILE A 1 110 ? 0.240 -9.173 16.023 1.00 91.62 110 ILE A N 1
ATOM 854 C CA . ILE A 1 110 ? 1.515 -9.825 15.730 1.00 91.62 110 ILE A CA 1
ATOM 855 C C . ILE A 1 110 ? 2.482 -9.560 16.882 1.00 91.62 110 ILE A C 1
ATOM 857 O O . ILE A 1 110 ? 2.652 -8.410 17.296 1.00 91.62 110 ILE A O 1
ATOM 861 N N . ASP A 1 111 ? 3.161 -10.602 17.358 1.00 90.62 111 ASP A N 1
ATOM 862 C CA . ASP A 1 111 ? 4.312 -10.422 18.235 1.00 90.62 111 ASP A CA 1
ATOM 863 C C . ASP A 1 111 ? 5.495 -9.880 17.423 1.00 90.62 111 ASP A C 1
ATOM 865 O O . ASP A 1 111 ? 6.211 -10.605 16.731 1.00 90.62 111 ASP A O 1
ATOM 869 N N . GLN A 1 112 ? 5.709 -8.570 17.515 1.00 85.50 112 GLN A N 1
ATOM 870 C CA . GLN A 1 112 ? 6.759 -7.876 16.769 1.00 85.50 112 GLN A CA 1
ATOM 871 C C . GLN A 1 112 ? 8.177 -8.264 17.205 1.00 85.50 112 GLN A C 1
ATOM 873 O O . GLN A 1 112 ? 9.134 -8.008 16.469 1.00 85.50 112 GLN A O 1
ATOM 878 N N . SER A 1 113 ? 8.322 -8.877 18.383 1.00 85.62 113 SER A N 1
ATOM 879 C CA . SER A 1 113 ? 9.607 -9.346 18.900 1.00 85.62 113 SER A CA 1
ATOM 880 C C . SER A 1 113 ? 9.973 -10.753 18.435 1.00 85.62 113 SER A C 1
ATOM 882 O O . SER A 1 113 ? 11.157 -11.089 18.375 1.00 85.62 113 SER A O 1
ATOM 884 N N . HIS A 1 114 ? 8.983 -11.552 18.032 1.00 87.88 114 HIS A N 1
ATOM 885 C CA . HIS A 1 114 ? 9.192 -12.898 17.522 1.00 87.88 114 HIS A CA 1
ATOM 886 C C . HIS A 1 114 ? 9.323 -12.892 15.992 1.00 87.88 114 HIS A C 1
ATOM 888 O O . HIS A 1 114 ? 8.336 -12.923 15.260 1.00 87.88 114 HIS A O 1
ATOM 894 N N . VAL A 1 115 ? 10.562 -12.922 15.486 1.00 84.19 115 VAL A N 1
ATOM 895 C CA . VAL A 1 115 ? 10.861 -12.791 14.044 1.00 84.19 115 VAL A CA 1
ATOM 896 C C . VAL A 1 115 ? 10.153 -13.842 13.181 1.00 84.19 115 VAL A C 1
ATOM 898 O O . VAL A 1 115 ? 9.560 -13.471 12.169 1.00 84.19 115 VAL A O 1
ATOM 901 N N . ASP A 1 116 ? 10.165 -15.120 13.577 1.00 84.44 116 ASP A N 1
ATOM 902 C CA . ASP A 1 116 ? 9.495 -16.173 12.795 1.00 84.44 116 ASP A CA 1
ATOM 903 C C . ASP A 1 116 ? 7.973 -15.997 12.765 1.00 84.44 116 ASP A C 1
ATOM 905 O O . ASP A 1 116 ? 7.375 -16.081 11.692 1.00 84.44 116 ASP A O 1
ATOM 909 N N . GLU A 1 117 ? 7.345 -15.681 13.907 1.00 88.69 117 GLU A N 1
ATOM 910 C CA . GLU A 1 117 ? 5.912 -15.372 13.962 1.00 88.69 117 GLU A CA 1
ATOM 911 C C . GLU A 1 117 ? 5.586 -14.178 13.063 1.00 88.69 117 GLU A C 1
ATOM 913 O O . GLU A 1 117 ? 4.673 -14.255 12.244 1.00 88.69 117 GLU A O 1
ATOM 918 N N . ARG A 1 118 ? 6.361 -13.095 13.165 1.00 86.19 118 ARG A N 1
ATOM 919 C CA . ARG A 1 118 ? 6.173 -11.886 12.364 1.00 86.19 118 ARG A CA 1
ATOM 920 C C . ARG A 1 118 ? 6.264 -12.181 10.872 1.00 86.19 118 ARG A C 1
ATOM 922 O O . ARG A 1 118 ? 5.363 -11.803 10.130 1.00 86.19 118 ARG A O 1
ATOM 929 N N . ASN A 1 119 ? 7.314 -12.869 10.428 1.00 83.75 119 ASN A N 1
ATOM 930 C CA . ASN A 1 119 ? 7.491 -13.228 9.019 1.00 83.75 119 ASN A CA 1
ATOM 931 C C . ASN A 1 119 ? 6.342 -14.122 8.531 1.00 83.75 119 ASN A C 1
ATOM 933 O O . ASN A 1 119 ? 5.826 -13.942 7.426 1.00 83.75 119 ASN A O 1
ATOM 937 N N . HIS A 1 120 ? 5.897 -15.048 9.382 1.00 85.81 120 HIS A N 1
ATOM 938 C CA . HIS A 1 120 ? 4.763 -15.909 9.088 1.00 85.81 120 HIS A CA 1
ATOM 939 C C . HIS A 1 120 ? 3.448 -15.121 8.969 1.00 85.81 120 HIS A C 1
ATOM 941 O O . HIS A 1 120 ? 2.715 -15.289 7.997 1.00 85.81 120 HIS A O 1
ATOM 947 N N . GLN A 1 121 ? 3.159 -14.201 9.892 1.00 89.00 121 GLN A N 1
ATOM 948 C CA . GLN A 1 121 ? 1.979 -13.328 9.829 1.00 89.00 121 GLN A CA 1
ATOM 949 C C . GLN A 1 121 ? 2.017 -12.389 8.613 1.00 89.00 121 GLN A C 1
ATOM 951 O O . GLN A 1 121 ? 0.987 -12.191 7.972 1.00 89.00 121 GLN A O 1
ATOM 956 N N . VAL A 1 122 ? 3.193 -11.874 8.236 1.00 84.12 122 VAL A N 1
ATOM 957 C CA . VAL A 1 122 ? 3.374 -11.086 7.003 1.00 84.12 122 VAL A CA 1
ATOM 958 C C . VAL A 1 122 ? 2.987 -11.908 5.771 1.00 84.12 122 VAL A C 1
ATOM 960 O O . VAL A 1 122 ? 2.281 -11.403 4.900 1.00 84.12 122 VAL A O 1
ATOM 963 N N . SER A 1 123 ? 3.339 -13.198 5.725 1.00 84.81 123 SER A N 1
ATOM 964 C CA . SER A 1 123 ? 2.925 -14.087 4.626 1.00 84.81 123 SER A CA 1
ATOM 965 C C . SER A 1 123 ? 1.402 -14.288 4.534 1.00 84.81 123 SER A C 1
ATOM 967 O O . SER A 1 123 ? 0.884 -14.609 3.465 1.00 84.81 123 SER A O 1
ATOM 969 N N . LEU A 1 124 ? 0.672 -14.060 5.634 1.00 90.12 124 LEU A N 1
ATOM 970 C CA . LEU A 1 124 ? -0.788 -14.131 5.690 1.00 90.12 124 LEU A CA 1
ATOM 971 C C . LEU A 1 124 ? -1.485 -12.797 5.402 1.00 90.12 124 LEU A C 1
ATOM 973 O O . LEU A 1 124 ? -2.706 -12.808 5.257 1.00 90.12 124 LEU A O 1
ATOM 977 N N . MET A 1 125 ? -0.769 -11.668 5.316 1.00 90.00 125 MET A N 1
ATOM 978 C CA . MET A 1 125 ? -1.388 -10.339 5.179 1.00 90.00 125 MET A CA 1
ATOM 979 C C . MET A 1 125 ? -2.370 -10.274 4.012 1.00 90.00 125 MET A C 1
ATOM 981 O O . MET A 1 125 ? -3.496 -9.818 4.195 1.00 90.00 125 MET A O 1
ATOM 985 N N . SER A 1 126 ? -1.997 -10.801 2.845 1.00 90.06 126 SER A N 1
ATOM 986 C CA . SER A 1 126 ? -2.886 -10.826 1.680 1.00 90.06 126 SER A CA 1
ATOM 987 C C . SER A 1 126 ? -4.225 -11.498 1.992 1.00 90.06 126 SER A C 1
ATOM 989 O O . SER A 1 126 ? -5.288 -10.957 1.692 1.00 90.06 126 SER A O 1
ATOM 991 N N . LYS A 1 127 ? -4.179 -12.645 2.677 1.00 93.25 127 LYS A N 1
ATOM 992 C CA . LYS A 1 127 ? -5.363 -13.394 3.091 1.00 93.25 127 LYS A CA 1
ATOM 993 C C . LYS A 1 127 ? -6.165 -12.644 4.151 1.00 93.25 127 LYS A C 1
ATOM 995 O O . LYS A 1 127 ? -7.383 -12.579 4.025 1.00 93.25 127 LYS A O 1
ATOM 1000 N N . ILE A 1 128 ? -5.503 -12.046 5.140 1.00 95.56 128 ILE A N 1
ATOM 1001 C CA . ILE A 1 128 ? -6.143 -11.263 6.208 1.00 95.56 128 ILE A CA 1
ATOM 1002 C C . ILE A 1 128 ? -6.941 -10.095 5.611 1.00 95.56 128 ILE A C 1
ATOM 1004 O O . ILE A 1 128 ? -8.139 -9.978 5.846 1.00 95.56 128 ILE A O 1
ATOM 1008 N N . TYR A 1 129 ? -6.314 -9.273 4.769 1.00 95.19 129 TYR A N 1
ATOM 1009 C CA . TYR A 1 129 ? -6.990 -8.127 4.153 1.00 95.19 129 TYR A CA 1
ATOM 1010 C C . TYR A 1 129 ? -8.086 -8.545 3.164 1.00 95.19 129 TYR A C 1
ATOM 1012 O O . TYR A 1 129 ? -9.125 -7.893 3.109 1.00 95.19 129 TYR A O 1
ATOM 1020 N N . SER A 1 130 ? -7.903 -9.653 2.435 1.00 93.88 130 SER A N 1
ATOM 1021 C CA . SER A 1 130 ? -8.932 -10.173 1.518 1.00 93.88 130 SER A CA 1
ATOM 1022 C C . SER A 1 130 ? -10.164 -10.763 2.216 1.00 93.88 130 SER A C 1
ATOM 1024 O O . SER A 1 130 ? -11.246 -10.771 1.639 1.00 93.88 130 SER A O 1
ATOM 1026 N N . GLN A 1 131 ? -10.009 -11.281 3.440 1.00 95.44 131 GLN A N 1
ATOM 1027 C CA . GLN A 1 131 ? -11.090 -11.919 4.203 1.00 95.44 131 GLN A CA 1
ATOM 1028 C C . GLN A 1 131 ? -11.751 -10.985 5.220 1.00 95.44 131 GLN A C 1
ATOM 1030 O O . GLN A 1 131 ? -12.767 -11.353 5.810 1.00 95.44 131 GLN A O 1
ATOM 1035 N N . ALA A 1 132 ? -11.182 -9.802 5.449 1.00 96.94 132 ALA A N 1
ATOM 1036 C CA . ALA A 1 132 ? -11.796 -8.786 6.286 1.00 96.94 132 ALA A CA 1
ATOM 1037 C C . ALA A 1 132 ? -13.127 -8.317 5.673 1.00 96.94 132 ALA A C 1
ATOM 1039 O O . ALA A 1 132 ? -13.250 -8.155 4.461 1.00 96.94 132 ALA A O 1
ATOM 1040 N N . ALA A 1 133 ? -14.113 -8.039 6.525 1.00 97.12 133 ALA A N 1
ATOM 1041 C CA . ALA A 1 133 ? -15.396 -7.468 6.115 1.00 97.12 133 ALA A CA 1
ATOM 1042 C C . ALA A 1 133 ? -15.247 -6.052 5.534 1.00 97.12 133 ALA A C 1
ATOM 1044 O O . ALA A 1 133 ? -16.075 -5.617 4.740 1.00 97.12 133 ALA A O 1
ATOM 1045 N N . GLY A 1 134 ? -14.188 -5.347 5.927 1.00 96.62 134 GLY A N 1
ATOM 1046 C CA . GLY A 1 134 ? -13.809 -4.045 5.406 1.00 96.62 134 GLY A CA 1
ATOM 1047 C C . GLY A 1 134 ? -12.432 -3.632 5.915 1.00 96.62 134 GLY A C 1
ATOM 1048 O O . GLY A 1 134 ? -11.935 -4.156 6.919 1.00 96.62 134 GLY A O 1
ATOM 1049 N N . VAL A 1 135 ? -11.808 -2.695 5.210 1.00 97.62 135 VAL A N 1
ATOM 1050 C CA . VAL A 1 135 ? -10.526 -2.103 5.592 1.00 97.62 135 VAL A CA 1
ATOM 1051 C C . VAL A 1 135 ? -10.737 -0.670 6.032 1.00 97.62 135 VAL A C 1
ATOM 1053 O O . VAL A 1 135 ? -11.297 0.161 5.318 1.00 97.62 135 VAL A O 1
ATOM 1056 N N . ILE A 1 136 ? -10.252 -0.388 7.231 1.00 98.31 136 ILE A N 1
ATOM 1057 C CA . ILE A 1 136 ? -10.279 0.931 7.837 1.00 98.31 136 ILE A CA 1
ATOM 1058 C C . ILE A 1 136 ? -8.938 1.582 7.535 1.00 98.31 136 ILE A C 1
ATOM 1060 O O . ILE A 1 136 ? -7.915 1.164 8.072 1.00 98.31 136 ILE A O 1
ATOM 1064 N N . VAL A 1 137 ? -8.932 2.611 6.699 1.00 98.12 137 VAL A N 1
ATOM 1065 C CA . VAL A 1 137 ? -7.738 3.413 6.432 1.00 98.12 137 VAL A CA 1
ATOM 1066 C C . VAL A 1 137 ? -7.710 4.575 7.413 1.00 98.12 137 VAL A C 1
ATOM 1068 O O . VAL A 1 137 ? -8.518 5.486 7.295 1.00 98.12 137 VAL A O 1
ATOM 1071 N N . TYR A 1 138 ? -6.797 4.573 8.381 1.00 98.06 138 TYR A N 1
ATOM 1072 C CA . TYR A 1 138 ? -6.657 5.672 9.338 1.00 98.06 138 TYR A CA 1
ATOM 1073 C C . TYR A 1 138 ? -5.466 6.562 8.974 1.00 98.06 138 TYR A C 1
ATOM 1075 O O . TYR A 1 138 ? -4.308 6.145 9.053 1.00 98.06 138 TYR A O 1
ATOM 1083 N N . LEU A 1 139 ? -5.756 7.806 8.585 1.00 96.94 139 LEU A N 1
ATOM 1084 C CA . LEU A 1 139 ? -4.762 8.782 8.130 1.00 96.94 139 LEU A CA 1
ATOM 1085 C C . LEU A 1 139 ? -4.180 9.644 9.261 1.00 96.94 139 LEU A C 1
ATOM 1087 O O . LEU A 1 139 ? -3.327 10.490 8.982 1.00 96.94 139 LEU A O 1
ATOM 1091 N N . GLY A 1 140 ? -4.613 9.439 10.508 1.00 94.94 140 GLY A N 1
ATOM 1092 C CA . GLY A 1 140 ? -4.257 10.272 11.661 1.00 94.94 140 GLY A CA 1
ATOM 1093 C C . GLY A 1 140 ? -5.272 11.385 11.930 1.00 94.94 140 GLY A C 1
ATOM 1094 O O . GLY A 1 140 ? -6.337 11.431 11.315 1.00 94.94 140 GLY A O 1
ATOM 1095 N N . GLU A 1 141 ? -4.919 12.298 12.834 1.00 94.44 141 GLU A N 1
ATOM 1096 C CA . GLU A 1 141 ? -5.758 13.442 13.223 1.00 94.44 141 GLU A CA 1
ATOM 1097 C C . GLU A 1 141 ? -5.968 14.446 12.075 1.00 94.44 141 GLU A C 1
ATOM 1099 O O . GLU A 1 141 ? -5.198 14.492 11.100 1.00 94.44 141 GLU A O 1
ATOM 1104 N N . SER A 1 142 ? -7.021 15.260 12.184 1.00 93.19 142 SER A N 1
ATOM 1105 C CA . SER A 1 142 ? -7.291 16.325 11.221 1.00 93.19 142 SER A CA 1
ATOM 1106 C C . SER A 1 142 ? -6.354 17.523 11.417 1.00 93.19 142 SER A C 1
ATOM 1108 O O . SER A 1 142 ? -5.854 17.825 12.499 1.00 93.19 142 SER A O 1
ATOM 1110 N N . THR A 1 143 ? -6.098 18.201 10.310 1.00 93.06 143 THR A N 1
ATOM 1111 C CA . THR A 1 143 ? -5.481 19.520 10.203 1.00 93.06 143 THR A CA 1
ATOM 1112 C C . THR A 1 143 ? -6.388 20.401 9.347 1.00 93.06 143 THR A C 1
ATOM 1114 O O . THR A 1 143 ? -7.235 19.881 8.615 1.00 93.06 143 THR A O 1
ATOM 1117 N N . HIS A 1 144 ? -6.171 21.719 9.373 1.00 90.50 144 HIS A N 1
ATOM 1118 C CA . HIS A 1 144 ? -6.905 22.659 8.517 1.00 90.50 144 HIS A CA 1
ATOM 1119 C C . HIS A 1 144 ? -6.894 22.231 7.038 1.00 90.50 144 HIS A C 1
ATOM 1121 O O . HIS A 1 144 ? -7.943 22.160 6.402 1.00 90.50 144 HIS A O 1
ATOM 1127 N N . ASP A 1 145 ? -5.723 21.842 6.529 1.00 92.31 145 ASP A N 1
ATOM 1128 C CA . ASP A 1 145 ? -5.555 21.371 5.153 1.00 92.31 145 ASP A CA 1
ATOM 1129 C C . ASP A 1 145 ? -6.344 20.093 4.864 1.00 92.31 145 ASP A C 1
ATOM 1131 O O . ASP A 1 145 ? -7.005 19.991 3.834 1.00 92.31 145 ASP A O 1
ATOM 1135 N N . SER A 1 146 ? -6.315 19.103 5.764 1.00 94.75 146 SER A N 1
ATOM 1136 C CA . SER A 1 146 ? -7.108 17.893 5.531 1.00 94.75 146 SER A CA 1
ATOM 1137 C C . SER A 1 146 ? -8.600 18.172 5.608 1.00 94.75 146 SER A C 1
ATOM 1139 O O . SER A 1 146 ? -9.346 17.575 4.847 1.00 94.75 146 SER A O 1
ATOM 1141 N N . ASP A 1 147 ? -9.044 19.073 6.485 1.00 94.62 147 ASP A N 1
ATOM 1142 C CA . ASP A 1 147 ? -10.463 19.393 6.593 1.00 94.62 147 ASP A CA 1
ATOM 1143 C C . ASP A 1 147 ? -10.996 20.012 5.301 1.00 94.62 147 ASP A C 1
ATOM 1145 O O . ASP A 1 147 ? -12.003 19.526 4.779 1.00 94.62 147 ASP A O 1
ATOM 1149 N N . LEU A 1 148 ? -10.258 20.981 4.751 1.00 93.25 148 LEU A N 1
ATOM 1150 C CA . LEU A 1 148 ? -10.550 21.619 3.469 1.00 93.25 148 LEU A CA 1
ATOM 1151 C C . LEU A 1 148 ? -10.500 20.623 2.298 1.00 93.25 148 LEU A C 1
ATOM 1153 O O . LEU A 1 148 ? -11.392 20.607 1.451 1.00 93.25 148 LEU A O 1
ATOM 1157 N N . ALA A 1 149 ? -9.474 19.768 2.250 1.00 94.00 149 ALA A N 1
ATOM 1158 C CA . ALA A 1 149 ? -9.342 18.751 1.208 1.00 94.00 149 ALA A CA 1
ATOM 1159 C C . ALA A 1 149 ? -10.509 17.753 1.233 1.00 94.00 149 ALA A C 1
ATOM 1161 O O . ALA A 1 149 ? -11.060 17.420 0.185 1.00 94.00 149 ALA A O 1
ATOM 1162 N N . ILE A 1 150 ? -10.900 17.288 2.423 1.00 95.06 150 ILE A N 1
ATOM 1163 C CA . ILE A 1 150 ? -11.992 16.324 2.590 1.00 95.06 150 ILE A CA 1
ATOM 1164 C C . ILE A 1 150 ? -13.330 16.952 2.211 1.00 95.06 150 ILE A C 1
ATOM 1166 O O . ILE A 1 150 ? -14.107 16.310 1.514 1.00 95.06 150 ILE A O 1
ATOM 1170 N N . GLU A 1 151 ? -13.588 18.195 2.619 1.00 91.75 151 GLU A N 1
ATOM 1171 C CA . GLU A 1 151 ? -14.802 18.923 2.230 1.00 91.75 151 GLU A CA 1
ATOM 1172 C C . GLU A 1 151 ? -14.938 19.005 0.710 1.00 91.75 151 GLU A C 1
ATOM 1174 O O . GLU A 1 151 ? -15.987 18.665 0.171 1.00 91.75 151 GLU A O 1
ATOM 1179 N N . PHE A 1 152 ? -13.855 19.339 0.004 1.00 90.62 152 PHE A N 1
ATOM 1180 C CA . PHE A 1 152 ? -13.871 19.376 -1.456 1.00 90.62 152 PHE A CA 1
ATOM 1181 C C . PHE A 1 152 ? -14.064 17.995 -2.100 1.00 90.62 152 PHE A C 1
ATOM 1183 O O . PHE A 1 152 ? -14.804 17.862 -3.076 1.00 90.62 152 PHE A O 1
ATOM 1190 N N . ILE A 1 153 ? -13.421 16.951 -1.566 1.00 92.38 153 ILE A N 1
ATOM 1191 C CA . ILE A 1 153 ? -13.588 15.579 -2.069 1.00 92.38 153 ILE A CA 1
ATOM 1192 C C . ILE A 1 153 ? -15.031 15.096 -1.869 1.00 92.38 153 ILE A C 1
ATOM 1194 O O . ILE A 1 153 ? -15.595 14.475 -2.770 1.00 92.38 153 ILE A O 1
ATOM 1198 N N . MET A 1 154 ? -15.639 15.407 -0.724 1.00 92.00 154 MET A N 1
ATOM 1199 C CA . MET A 1 154 ? -17.029 15.058 -0.430 1.00 92.00 154 MET A CA 1
ATOM 1200 C C . MET A 1 154 ? -18.016 15.855 -1.284 1.00 92.00 154 MET A C 1
ATOM 1202 O O . MET A 1 154 ? -18.963 15.268 -1.790 1.00 92.00 154 MET A O 1
ATOM 1206 N N . GLU A 1 155 ? -17.760 17.136 -1.548 1.00 87.38 155 GLU A N 1
ATOM 1207 C CA . GLU A 1 155 ? -18.562 17.943 -2.482 1.00 87.38 155 GLU A CA 1
ATOM 1208 C C . GLU A 1 155 ? -18.517 17.377 -3.918 1.00 87.38 155 GLU A C 1
ATOM 1210 O O . GLU A 1 155 ? -19.505 17.423 -4.645 1.00 87.38 155 GLU A O 1
ATOM 1215 N N . CYS A 1 156 ? -17.389 16.785 -4.341 1.00 85.94 156 CYS A N 1
ATOM 1216 C CA . CYS A 1 156 ? -17.305 16.078 -5.628 1.00 85.94 156 CYS A CA 1
ATOM 1217 C C . CYS A 1 156 ? -18.110 14.766 -5.654 1.00 85.94 156 CYS A C 1
ATOM 1219 O O . CYS A 1 156 ? -18.401 14.255 -6.736 1.00 85.94 156 CYS A O 1
ATOM 1221 N N . TYR A 1 157 ? -18.395 14.187 -4.487 1.00 86.50 157 TYR A N 1
ATOM 1222 C CA . TYR A 1 157 ? -19.078 12.905 -4.329 1.00 86.50 157 TYR A CA 1
ATOM 1223 C C . TYR A 1 157 ? -20.593 13.064 -4.170 1.00 86.50 157 TYR A C 1
ATOM 1225 O O . TYR A 1 157 ? -21.353 12.369 -4.841 1.00 86.50 157 TYR A O 1
ATOM 1233 N N . ASP A 1 158 ? -21.010 13.979 -3.300 1.00 83.94 158 ASP A N 1
ATOM 1234 C CA . ASP A 1 158 ? -22.400 14.290 -2.980 1.00 83.94 158 ASP A CA 1
ATOM 1235 C C . ASP A 1 158 ? -22.558 15.822 -2.937 1.00 83.94 158 ASP A C 1
ATOM 1237 O O . ASP A 1 158 ? -22.409 16.433 -1.874 1.00 83.94 158 ASP A O 1
ATOM 1241 N N . PRO A 1 159 ? -22.736 16.471 -4.104 1.00 72.94 159 PRO A N 1
ATOM 1242 C CA . PRO A 1 159 ? -22.772 17.924 -4.189 1.00 72.94 159 PRO A CA 1
ATOM 1243 C C . PRO A 1 159 ? -24.009 18.469 -3.476 1.00 72.94 159 PRO A C 1
ATOM 1245 O O . PRO A 1 159 ? -25.124 17.973 -3.668 1.00 72.94 159 PRO A O 1
ATOM 1248 N N . SER A 1 160 ? -23.833 19.526 -2.684 1.00 67.56 160 SER A N 1
ATOM 1249 C CA . SER A 1 160 ? -24.966 20.153 -2.004 1.00 67.56 160 SER A CA 1
ATOM 1250 C C . SER A 1 160 ? -25.915 20.786 -3.033 1.00 67.56 160 SER A C 1
ATOM 1252 O O . SER A 1 160 ? -25.452 21.432 -3.972 1.00 67.56 160 SER A O 1
ATOM 1254 N N . PRO A 1 161 ? -27.247 20.691 -2.867 1.00 65.12 161 PRO A N 1
ATOM 1255 C CA . PRO A 1 161 ? -28.197 21.358 -3.760 1.00 65.12 161 PRO A CA 1
ATOM 1256 C C . PRO A 1 161 ? -28.025 22.889 -3.801 1.00 65.12 161 PRO A C 1
ATOM 1258 O O . PRO A 1 161 ? -28.413 23.513 -4.788 1.00 65.12 161 PRO A O 1
ATOM 1261 N N . ASP A 1 162 ? -27.407 23.480 -2.771 1.00 63.62 162 ASP A N 1
ATOM 1262 C CA . ASP A 1 162 ? -27.103 24.915 -2.688 1.00 63.62 162 ASP A CA 1
ATOM 1263 C C . ASP A 1 162 ? -25.739 25.283 -3.314 1.00 63.62 162 ASP A C 1
ATOM 1265 O O . ASP A 1 162 ? -25.473 26.455 -3.587 1.00 63.62 162 ASP A O 1
ATOM 1269 N N . ASN A 1 163 ? -24.884 24.289 -3.585 1.00 55.22 163 ASN A N 1
ATOM 1270 C CA . ASN A 1 163 ? -23.597 24.436 -4.258 1.00 55.22 163 ASN A CA 1
ATOM 1271 C C . ASN A 1 163 ? -23.663 23.769 -5.636 1.00 55.22 163 ASN A C 1
ATOM 1273 O O . ASN A 1 163 ? -23.475 22.567 -5.796 1.00 55.22 163 ASN A O 1
ATOM 1277 N N . THR A 1 164 ? -23.826 24.552 -6.703 1.00 54.47 164 THR A N 1
ATOM 1278 C CA . THR A 1 164 ? -23.375 24.056 -8.013 1.00 54.47 164 THR A CA 1
ATOM 1279 C C . THR A 1 164 ? -21.879 23.759 -7.898 1.00 54.47 164 THR A C 1
ATOM 1281 O O . THR A 1 164 ? -21.170 24.622 -7.383 1.00 54.47 164 THR A O 1
ATOM 1284 N N . SER A 1 165 ? -21.393 22.611 -8.396 1.00 50.75 165 SER A N 1
ATOM 1285 C CA . SER A 1 165 ? -20.007 22.075 -8.314 1.00 50.75 165 SER A CA 1
ATOM 1286 C C . SER A 1 165 ? -18.861 22.992 -8.821 1.00 50.75 165 SER A C 1
ATOM 1288 O O . SER A 1 165 ? -17.740 22.551 -9.072 1.00 50.75 165 SER A O 1
ATOM 1290 N N . LEU A 1 166 ? -19.156 24.276 -9.011 1.00 51.34 166 LEU A N 1
ATOM 1291 C CA . LEU A 1 166 ? -18.325 25.408 -9.398 1.00 51.34 166 LEU A CA 1
ATOM 1292 C C . LEU A 1 166 ? -18.013 26.362 -8.219 1.00 51.34 166 LEU A C 1
ATOM 1294 O O . LEU A 1 166 ? -17.330 27.360 -8.440 1.00 51.34 166 LEU A O 1
ATOM 1298 N N . SER A 1 167 ? -18.515 26.113 -7.000 1.00 51.59 167 SER A N 1
ATOM 1299 C CA . SER A 1 167 ? -18.425 27.059 -5.870 1.00 51.59 167 SER A CA 1
ATOM 1300 C C . SER A 1 167 ? -17.099 27.051 -5.103 1.00 51.59 167 SER A C 1
ATOM 1302 O O . SER A 1 167 ? -16.800 28.040 -4.436 1.00 51.59 167 SER A O 1
ATOM 1304 N N . PHE A 1 168 ? -16.262 26.015 -5.228 1.00 54.91 168 PHE A N 1
ATOM 1305 C CA . PHE A 1 168 ? -14.885 26.096 -4.738 1.00 54.91 168 PHE A CA 1
ATOM 1306 C C . PHE A 1 168 ? -14.014 26.816 -5.774 1.00 54.91 168 PHE A C 1
ATOM 1308 O O . PHE A 1 168 ? -13.736 26.244 -6.837 1.00 54.91 168 PHE A O 1
ATOM 1315 N N . PRO A 1 169 ? -13.543 28.053 -5.509 1.00 57.84 169 PRO A N 1
ATOM 1316 C CA . PRO A 1 169 ? -12.489 28.620 -6.329 1.00 57.84 169 PRO A CA 1
ATOM 1317 C C . PRO A 1 169 ? -11.303 27.661 -6.248 1.00 57.84 169 PRO A C 1
ATOM 1319 O O . PRO A 1 169 ? -10.901 27.256 -5.157 1.00 57.84 169 PRO A O 1
ATOM 1322 N N . ARG A 1 170 ? -10.757 27.282 -7.407 1.00 69.31 170 ARG A N 1
ATOM 1323 C CA . ARG A 1 170 ? -9.516 26.502 -7.522 1.00 69.31 170 ARG A CA 1
ATOM 1324 C C . ARG A 1 170 ? -8.338 27.368 -7.076 1.00 69.31 170 ARG A C 1
ATOM 1326 O O . ARG A 1 170 ? -7.525 27.791 -7.889 1.00 69.31 170 ARG A O 1
ATOM 1333 N N . SER A 1 171 ? -8.339 27.720 -5.799 1.00 80.44 171 SER A N 1
ATOM 1334 C CA . SER A 1 171 ? -7.332 28.539 -5.159 1.00 80.44 171 SER A CA 1
ATOM 1335 C C . SER A 1 171 ? -6.087 27.703 -4.911 1.00 80.44 171 SER A C 1
ATOM 1337 O O . SER A 1 171 ? -6.158 26.481 -4.740 1.00 80.44 171 SER A O 1
ATOM 1339 N N . ASP A 1 172 ? -4.947 28.379 -4.832 1.00 83.69 172 ASP A N 1
ATOM 1340 C CA . ASP A 1 172 ? -3.691 27.743 -4.445 1.00 83.69 172 ASP A CA 1
ATOM 1341 C C . ASP A 1 172 ? -3.827 27.048 -3.080 1.00 83.69 172 ASP A C 1
ATOM 1343 O O . ASP A 1 172 ? -3.345 25.934 -2.904 1.00 83.69 172 ASP A O 1
ATOM 1347 N N . THR A 1 173 ? -4.609 27.629 -2.161 1.00 89.38 173 THR A N 1
ATOM 1348 C CA . THR A 1 173 ? -4.915 27.048 -0.845 1.00 89.38 173 THR A CA 1
ATOM 1349 C C . THR A 1 173 ? -5.580 25.676 -0.939 1.00 89.38 173 THR A C 1
ATOM 1351 O O . THR A 1 173 ? -5.165 24.754 -0.242 1.00 89.38 173 THR A O 1
ATOM 1354 N N . LEU A 1 174 ? -6.588 25.503 -1.803 1.00 87.38 174 LEU A N 1
ATOM 1355 C CA . LEU A 1 174 ? -7.235 24.200 -1.983 1.00 87.38 174 LEU A CA 1
ATOM 1356 C C . LEU A 1 174 ? -6.269 23.183 -2.609 1.00 87.38 174 LEU A C 1
ATOM 1358 O O . LEU A 1 174 ? -6.242 22.018 -2.213 1.00 87.38 174 LEU A O 1
ATOM 1362 N N . MET A 1 175 ? -5.460 23.618 -3.576 1.00 86.69 175 MET A N 1
ATOM 1363 C CA . MET A 1 175 ? -4.488 22.746 -4.238 1.00 86.69 175 MET A CA 1
ATOM 1364 C C . MET A 1 175 ? -3.378 22.289 -3.286 1.00 86.69 175 MET A C 1
ATOM 1366 O O . MET A 1 175 ? -2.984 21.121 -3.328 1.00 86.69 175 MET A O 1
ATOM 1370 N N . ASP A 1 176 ? -2.901 23.174 -2.411 1.00 90.00 176 ASP A N 1
ATOM 1371 C CA . ASP A 1 176 ? -1.934 22.842 -1.366 1.00 90.00 176 ASP A CA 1
ATOM 1372 C C . ASP A 1 176 ? -2.559 21.951 -0.286 1.00 90.00 176 ASP A C 1
ATOM 1374 O O . ASP A 1 176 ? -1.938 20.970 0.118 1.00 90.00 176 ASP A O 1
ATOM 1378 N N . ALA A 1 177 ? -3.814 22.197 0.099 1.00 93.38 177 ALA A N 1
ATOM 1379 C CA . ALA A 1 177 ? -4.553 21.340 1.022 1.00 93.38 177 ALA A CA 1
ATOM 1380 C C . ALA A 1 177 ? -4.703 19.904 0.490 1.00 93.38 177 ALA A C 1
ATOM 1382 O O . ALA A 1 177 ? -4.374 18.939 1.185 1.00 93.38 177 ALA A O 1
ATOM 1383 N N . LEU A 1 178 ? -5.112 19.749 -0.775 1.00 92.50 178 LEU A N 1
ATOM 1384 C CA . LEU A 1 178 ? -5.159 18.451 -1.456 1.00 92.50 178 LEU A CA 1
ATOM 1385 C C . LEU A 1 178 ? -3.775 17.799 -1.504 1.00 92.50 178 LEU A C 1
ATOM 1387 O O . LEU A 1 178 ? -3.637 16.609 -1.216 1.00 92.50 178 LEU A O 1
ATOM 1391 N N . ARG A 1 179 ? -2.729 18.566 -1.839 1.00 91.50 179 ARG A N 1
ATOM 1392 C CA . ARG A 1 179 ? -1.351 18.059 -1.864 1.00 91.50 179 ARG A CA 1
ATOM 1393 C C . ARG A 1 179 ? -0.939 17.541 -0.486 1.00 91.50 179 ARG A C 1
ATOM 1395 O O . ARG A 1 179 ? -0.493 16.403 -0.391 1.00 91.50 179 ARG A O 1
ATOM 1402 N N . ASN A 1 180 ? -1.144 18.317 0.573 1.00 93.69 180 ASN A N 1
ATOM 1403 C CA . ASN A 1 180 ? -0.787 17.946 1.943 1.00 93.69 180 ASN A CA 1
ATOM 1404 C C . ASN A 1 180 ? -1.597 16.745 2.449 1.00 93.69 180 ASN A C 1
ATOM 1406 O O . ASN A 1 180 ? -1.050 15.889 3.145 1.00 93.69 180 ASN A O 1
ATOM 1410 N N . PHE A 1 181 ? -2.863 16.615 2.042 1.00 95.69 181 PHE A N 1
ATOM 1411 C CA . PHE A 1 181 ? -3.674 15.429 2.315 1.00 95.69 181 PHE A CA 1
ATOM 1412 C C . PHE A 1 181 ? -3.070 14.161 1.687 1.00 95.69 181 PHE A C 1
ATOM 1414 O O . PHE A 1 181 ? -2.863 13.169 2.388 1.00 95.69 181 PHE A O 1
ATOM 1421 N N . PHE A 1 182 ? -2.720 14.194 0.396 1.00 94.25 182 PHE A N 1
ATOM 1422 C CA . PHE A 1 182 ? -2.150 13.034 -0.306 1.00 94.25 182 PHE A CA 1
ATOM 1423 C C . PHE A 1 182 ? -0.653 12.798 -0.036 1.00 94.25 182 PHE A C 1
ATOM 1425 O O . PHE A 1 182 ? -0.151 11.714 -0.329 1.00 94.25 182 PHE A O 1
ATOM 1432 N N . LEU A 1 183 ? 0.051 13.765 0.561 1.00 92.62 183 LEU A N 1
ATOM 1433 C CA . LEU A 1 183 ? 1.421 13.608 1.068 1.00 92.62 183 LEU A CA 1
ATOM 1434 C C . LEU A 1 183 ? 1.483 12.921 2.440 1.00 92.62 183 LEU A C 1
ATOM 1436 O O . LEU A 1 183 ? 2.580 12.651 2.934 1.00 92.62 183 LEU A O 1
ATOM 1440 N N . ARG A 1 184 ? 0.339 12.619 3.072 1.00 94.19 184 ARG A N 1
ATOM 1441 C CA . ARG A 1 184 ? 0.327 11.907 4.355 1.00 94.19 184 ARG A CA 1
ATOM 1442 C C . ARG A 1 184 ? 1.075 10.566 4.232 1.00 94.19 184 ARG A C 1
ATOM 1444 O O . ARG A 1 184 ? 0.838 9.833 3.267 1.00 94.19 184 ARG A O 1
ATOM 1451 N N . PRO A 1 185 ? 1.907 10.177 5.223 1.00 94.19 185 PRO A N 1
ATOM 1452 C CA . PRO A 1 185 ? 2.827 9.038 5.095 1.00 94.19 185 PRO A CA 1
ATOM 1453 C C . PRO A 1 185 ? 2.163 7.689 4.797 1.00 94.19 185 PRO A C 1
ATOM 1455 O O . PRO A 1 185 ? 2.820 6.754 4.352 1.00 94.19 185 PRO A O 1
ATOM 1458 N N . TRP A 1 186 ? 0.859 7.560 5.042 1.00 96.25 186 TRP A N 1
ATOM 1459 C CA . TRP A 1 186 ? 0.113 6.355 4.705 1.00 96.25 186 TRP A CA 1
ATOM 1460 C C . TRP A 1 186 ? 0.126 6.067 3.195 1.00 96.25 186 TRP A C 1
ATOM 1462 O O . TRP A 1 186 ? 0.410 4.940 2.797 1.00 96.25 186 TRP A O 1
ATOM 1472 N N . PHE A 1 187 ? -0.090 7.086 2.354 1.00 95.62 187 PHE A N 1
ATOM 1473 C CA . PHE A 1 187 ? -0.233 6.929 0.899 1.00 95.62 187 PHE A CA 1
ATOM 1474 C C . PHE A 1 187 ? 1.032 6.440 0.197 1.00 95.62 187 PHE A C 1
ATOM 1476 O O . PHE A 1 187 ? 0.956 5.854 -0.883 1.00 95.62 187 PHE A O 1
ATOM 1483 N N . ILE A 1 188 ? 2.192 6.680 0.804 1.00 93.19 188 ILE A N 1
ATOM 1484 C CA . ILE A 1 188 ? 3.481 6.285 0.250 1.00 93.19 188 ILE A CA 1
ATOM 1485 C C . ILE A 1 188 ? 3.945 4.935 0.781 1.00 93.19 188 ILE A C 1
ATOM 1487 O O . ILE A 1 188 ? 5.049 4.541 0.475 1.00 93.19 188 ILE A O 1
ATOM 1491 N N . ARG A 1 189 ? 3.179 4.177 1.564 1.00 94.50 189 ARG A N 1
ATOM 1492 C CA . ARG A 1 189 ? 3.655 2.866 2.034 1.00 94.50 189 ARG A CA 1
ATOM 1493 C C . ARG A 1 189 ? 3.429 1.785 0.990 1.00 94.50 189 ARG A C 1
ATOM 1495 O O . ARG A 1 189 ? 2.328 1.617 0.492 1.00 94.50 189 ARG A O 1
ATOM 1502 N N . VAL A 1 190 ? 4.437 0.958 0.730 1.00 94.38 190 VAL A N 1
ATOM 1503 C CA . VAL A 1 190 ? 4.295 -0.137 -0.244 1.00 94.38 190 VAL A CA 1
ATOM 1504 C C . VAL A 1 190 ? 3.229 -1.170 0.161 1.00 94.38 190 VAL A C 1
ATOM 1506 O O . VAL A 1 190 ? 2.539 -1.738 -0.677 1.00 94.38 190 VAL A O 1
ATOM 1509 N N . TRP A 1 191 ? 3.044 -1.388 1.463 1.00 93.12 191 TRP A N 1
ATOM 1510 C CA . TRP A 1 191 ? 2.109 -2.400 1.957 1.00 93.12 191 TRP A CA 1
ATOM 1511 C C . TRP A 1 191 ? 0.645 -1.984 1.835 1.00 93.12 191 TRP A C 1
ATOM 1513 O O . TRP A 1 191 ? -0.191 -2.857 1.613 1.00 93.12 191 TRP A O 1
ATOM 1523 N N . VAL A 1 192 ? 0.341 -0.676 1.814 1.00 94.44 192 VAL A N 1
ATOM 1524 C CA . VAL A 1 192 ? -1.048 -0.205 1.656 1.00 94.44 192 VAL A CA 1
ATOM 1525 C C . VAL A 1 192 ? -1.651 -0.615 0.317 1.00 94.44 192 VAL A C 1
ATOM 1527 O O . VAL A 1 192 ? -2.867 -0.617 0.157 1.00 94.44 192 VAL A O 1
ATOM 1530 N N . ILE A 1 193 ? -0.813 -1.018 -0.641 1.00 93.56 193 ILE A N 1
ATOM 1531 C CA . ILE A 1 193 ? -1.269 -1.550 -1.914 1.00 93.56 193 ILE A CA 1
ATOM 1532 C C . ILE A 1 193 ? -2.070 -2.843 -1.704 1.00 93.56 193 ILE A C 1
ATOM 1534 O O . ILE A 1 193 ? -3.183 -2.934 -2.202 1.00 93.56 193 ILE A O 1
ATOM 1538 N N . GLN A 1 194 ? -1.583 -3.818 -0.932 1.00 90.75 194 GLN A N 1
ATOM 1539 C CA . GLN A 1 194 ? -2.368 -5.036 -0.668 1.00 90.75 194 GLN A CA 1
ATOM 1540 C C . GLN A 1 194 ? -3.614 -4.733 0.159 1.00 90.75 194 GLN A C 1
ATOM 1542 O O . GLN A 1 194 ? -4.692 -5.253 -0.118 1.00 90.75 194 GLN A O 1
ATOM 1547 N N . GLU A 1 195 ? -3.453 -3.860 1.149 1.00 93.88 195 GLU A N 1
ATOM 1548 C CA . GLU A 1 195 ? -4.502 -3.471 2.090 1.00 93.88 195 GLU A CA 1
ATOM 1549 C C . GLU A 1 195 ? -5.692 -2.849 1.345 1.00 93.88 195 GLU A C 1
ATOM 1551 O O . GLU A 1 195 ? -6.847 -3.143 1.647 1.00 93.88 195 GLU A O 1
ATOM 1556 N N . VAL A 1 196 ? -5.410 -2.051 0.309 1.00 92.75 196 VAL A N 1
ATOM 1557 C CA . VAL A 1 196 ? -6.430 -1.449 -0.547 1.00 92.75 196 VAL A CA 1
ATOM 1558 C C . VAL A 1 196 ? -6.892 -2.402 -1.641 1.00 92.75 196 VAL A C 1
ATOM 1560 O O . VAL A 1 196 ? -8.087 -2.600 -1.785 1.00 92.75 196 VAL A O 1
ATOM 1563 N N . PHE A 1 197 ? -6.012 -2.999 -2.438 1.00 91.06 197 PHE A N 1
ATOM 1564 C CA . PHE A 1 197 ? -6.444 -3.728 -3.638 1.00 91.06 197 PHE A CA 1
ATOM 1565 C C . PHE A 1 197 ? -7.144 -5.058 -3.341 1.00 91.06 197 PHE A C 1
ATOM 1567 O O . PHE A 1 197 ? -7.928 -5.515 -4.168 1.00 91.06 197 PHE A O 1
ATOM 1574 N N . LEU A 1 198 ? -6.875 -5.688 -2.194 1.00 90.94 198 LEU A N 1
ATOM 1575 C CA . LEU A 1 198 ? -7.434 -7.007 -1.880 1.00 90.94 198 LEU A CA 1
ATOM 1576 C C . LEU A 1 198 ? -8.750 -6.959 -1.108 1.00 90.94 198 LEU A C 1
ATOM 1578 O O . LEU A 1 198 ? -9.443 -7.971 -1.065 1.00 90.94 198 LEU A O 1
ATOM 1582 N N . SER A 1 199 ? -9.098 -5.831 -0.485 1.00 91.50 199 SER A N 1
ATOM 1583 C CA . SER A 1 199 ? -10.349 -5.756 0.276 1.00 91.50 199 SER A CA 1
ATOM 1584 C C . SER A 1 199 ? -11.558 -5.505 -0.630 1.00 91.50 199 SER A C 1
ATOM 1586 O O . SER A 1 199 ? -11.445 -4.872 -1.683 1.00 91.50 199 SER A O 1
ATOM 1588 N N . SER A 1 200 ? -12.734 -5.952 -0.203 1.00 87.12 200 SER A N 1
ATOM 1589 C CA . SER A 1 200 ? -14.005 -5.620 -0.855 1.00 87.12 200 SER A CA 1
ATOM 1590 C C . SER A 1 200 ? -14.473 -4.205 -0.506 1.00 87.12 200 SER A C 1
ATOM 1592 O O . SER A 1 200 ? -14.810 -3.437 -1.397 1.00 87.12 200 SER A O 1
ATOM 1594 N N . GLU A 1 201 ? -14.423 -3.842 0.777 1.00 92.81 201 GLU A N 1
ATOM 1595 C CA . GLU A 1 201 ? -14.949 -2.578 1.310 1.00 92.81 201 GLU A CA 1
ATOM 1596 C C . GLU A 1 201 ? -13.868 -1.765 2.021 1.00 92.81 201 GLU A C 1
ATOM 1598 O O . GLU A 1 201 ? -12.983 -2.330 2.677 1.00 92.81 201 GLU A O 1
ATOM 1603 N N . LYS A 1 202 ? -13.918 -0.433 1.882 1.00 94.62 202 LYS A N 1
ATOM 1604 C CA . LYS A 1 202 ? -12.901 0.489 2.414 1.00 94.62 202 LYS A CA 1
ATOM 1605 C C . LYS A 1 202 ? -13.515 1.804 2.867 1.00 94.62 202 LYS A C 1
ATOM 1607 O O . LYS A 1 202 ? -14.250 2.443 2.114 1.00 94.62 202 LYS A O 1
ATOM 1612 N N . THR A 1 203 ? -13.087 2.264 4.036 1.00 97.38 203 THR A N 1
ATOM 1613 C CA . THR A 1 203 ? -13.443 3.589 4.552 1.00 97.38 203 THR A CA 1
ATOM 1614 C C . THR A 1 203 ? -12.200 4.277 5.082 1.00 97.38 203 THR A C 1
ATOM 1616 O O . THR A 1 203 ? -11.441 3.696 5.861 1.00 97.38 203 THR A O 1
ATOM 1619 N N . ILE A 1 204 ? -11.990 5.518 4.656 1.00 98.06 204 ILE A N 1
ATOM 1620 C CA . ILE A 1 204 ? -10.903 6.366 5.132 1.00 98.06 204 ILE A CA 1
ATOM 1621 C C . ILE A 1 204 ? -11.403 7.174 6.326 1.00 98.06 204 ILE A C 1
ATOM 1623 O O . ILE A 1 204 ? -12.483 7.745 6.283 1.00 98.06 204 ILE A O 1
ATOM 1627 N N . TYR A 1 205 ? -10.598 7.253 7.373 1.00 98.00 205 TYR A N 1
ATOM 1628 C CA . TYR A 1 205 ? -10.808 8.072 8.556 1.00 98.00 205 TYR A CA 1
ATOM 1629 C C . TYR A 1 205 ? -9.657 9.068 8.678 1.00 98.00 205 TYR A C 1
ATOM 1631 O O . TYR A 1 205 ? -8.484 8.692 8.583 1.00 98.00 205 TYR A O 1
ATOM 1639 N N . CYS A 1 206 ? -9.988 10.336 8.901 1.00 97.31 206 CYS A N 1
ATOM 1640 C CA . CYS A 1 206 ? -9.025 11.411 9.118 1.00 97.31 206 CYS A CA 1
ATOM 1641 C C . CYS A 1 206 ? -9.583 12.367 10.178 1.00 97.31 206 CYS A C 1
ATOM 1643 O O . CYS A 1 206 ? -10.515 13.127 9.911 1.00 97.31 206 CYS A O 1
ATOM 1645 N N . GLY A 1 207 ? -9.040 12.292 11.395 1.00 94.06 207 GLY A N 1
ATOM 1646 C CA . GLY A 1 207 ? -9.659 12.875 12.585 1.00 94.06 207 GLY A CA 1
ATOM 1647 C C . GLY A 1 207 ? -11.087 12.353 12.774 1.00 94.06 207 GLY A C 1
ATOM 1648 O O . GLY A 1 207 ? -11.343 11.146 12.745 1.00 94.06 207 GLY A O 1
ATOM 1649 N N . GLU A 1 208 ? -12.040 13.271 12.915 1.00 92.62 208 GLU A N 1
ATOM 1650 C CA . GLU A 1 208 ? -13.454 12.931 13.105 1.00 92.62 208 GLU A CA 1
ATOM 1651 C C . GLU A 1 208 ? -14.196 12.614 11.798 1.00 92.62 208 GLU A C 1
ATOM 1653 O O . GLU A 1 208 ? -15.260 11.997 11.841 1.00 92.62 208 GLU A O 1
ATOM 1658 N N . LYS A 1 209 ? -13.633 12.959 10.635 1.00 95.25 209 LYS A N 1
ATOM 1659 C CA . LYS A 1 209 ? -14.273 12.739 9.331 1.00 95.25 209 LYS A CA 1
ATOM 1660 C C . LYS A 1 209 ? -14.034 11.315 8.828 1.00 95.25 209 LYS A C 1
ATOM 1662 O O . LYS A 1 209 ? -12.918 10.793 8.907 1.00 95.25 209 LYS A O 1
ATOM 1667 N N . ASP A 1 210 ? -15.079 10.710 8.276 1.00 95.50 210 ASP A N 1
ATOM 1668 C CA . ASP A 1 210 ? -15.022 9.467 7.515 1.00 95.50 210 ASP A CA 1
ATOM 1669 C C . A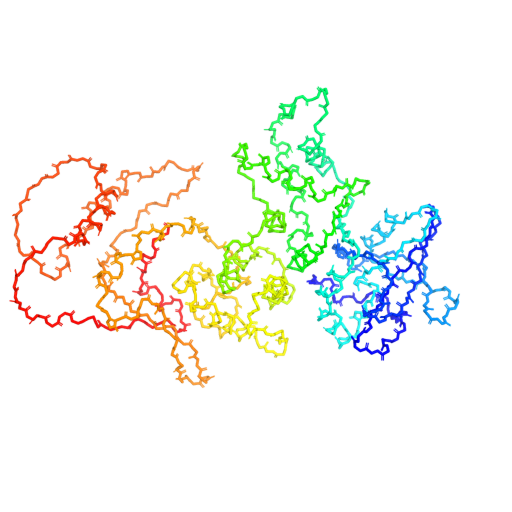SP A 1 210 ? -15.370 9.712 6.045 1.00 95.50 210 ASP A C 1
ATOM 1671 O O . ASP A 1 210 ? -16.174 10.577 5.705 1.00 95.50 210 ASP A O 1
ATOM 1675 N N . ILE A 1 211 ? -14.692 8.982 5.165 1.00 96.94 211 ILE A N 1
ATOM 1676 C CA . ILE A 1 211 ? -14.749 9.170 3.722 1.00 96.94 211 ILE A CA 1
ATOM 1677 C C . ILE A 1 211 ? -14.912 7.787 3.093 1.00 96.94 211 ILE A C 1
ATOM 1679 O O . ILE A 1 211 ? -13.991 6.960 3.187 1.00 96.94 211 ILE A O 1
ATOM 1683 N N . PRO A 1 212 ? -16.057 7.492 2.458 1.00 95.88 212 PRO A N 1
ATOM 1684 C CA . PRO A 1 212 ? -16.214 6.241 1.738 1.00 95.88 212 PRO A CA 1
ATOM 1685 C C . PRO A 1 212 ? -15.235 6.211 0.564 1.00 95.88 212 PRO A C 1
ATOM 1687 O O . PRO A 1 212 ? -14.956 7.238 -0.061 1.00 95.88 212 PRO A O 1
ATOM 1690 N N . TRP A 1 213 ? -14.706 5.033 0.231 1.00 94.75 213 TRP A N 1
ATOM 1691 C CA . TRP A 1 213 ? -13.738 4.928 -0.863 1.00 94.75 213 TRP A CA 1
ATOM 1692 C C . TRP A 1 213 ? -14.300 5.426 -2.200 1.00 94.75 213 TRP A C 1
ATOM 1694 O O . TRP A 1 213 ? -13.580 6.069 -2.960 1.00 94.75 213 TRP A O 1
ATOM 1704 N N . SER A 1 214 ? -15.602 5.244 -2.438 1.00 92.56 214 SER A N 1
ATOM 1705 C CA . SER A 1 214 ? -16.330 5.777 -3.597 1.00 92.56 214 SER A CA 1
ATOM 1706 C C . SER A 1 214 ? -16.195 7.299 -3.770 1.00 92.56 214 SER A C 1
ATOM 1708 O O . SER A 1 214 ? -16.225 7.784 -4.903 1.00 92.56 214 SER A O 1
ATOM 1710 N N . ALA A 1 215 ? -15.987 8.066 -2.695 1.00 94.06 215 ALA A N 1
ATOM 1711 C CA . ALA A 1 215 ? -15.713 9.500 -2.790 1.00 94.06 215 ALA A CA 1
ATOM 1712 C C . ALA A 1 215 ? -14.331 9.778 -3.403 1.00 94.06 215 ALA A C 1
ATOM 1714 O O . ALA A 1 215 ? -14.198 10.659 -4.251 1.00 94.06 215 ALA A O 1
ATOM 1715 N N . MET A 1 216 ? -13.313 8.972 -3.072 1.00 92.94 216 MET A N 1
ATOM 1716 C CA . MET A 1 216 ? -11.998 9.050 -3.726 1.00 92.94 216 MET A CA 1
ATOM 1717 C C . MET A 1 216 ? -12.077 8.683 -5.209 1.00 92.94 216 MET A C 1
ATOM 1719 O O . MET A 1 216 ? -11.401 9.292 -6.042 1.00 92.94 216 MET A O 1
ATOM 1723 N N . GLU A 1 217 ? -12.907 7.699 -5.560 1.00 89.25 217 GLU A N 1
ATOM 1724 C CA . GLU A 1 217 ? -13.106 7.299 -6.955 1.00 89.25 217 GLU A CA 1
ATOM 1725 C C . GLU A 1 217 ? -13.770 8.415 -7.762 1.00 89.25 217 GLU A C 1
ATOM 1727 O O . GLU A 1 217 ? -13.286 8.764 -8.842 1.00 89.25 217 GLU A O 1
ATOM 1732 N N . ASN A 1 218 ? -14.820 9.031 -7.214 1.00 89.00 218 ASN A N 1
ATOM 1733 C CA . ASN A 1 218 ? -15.484 10.180 -7.827 1.00 89.00 218 ASN A CA 1
ATOM 1734 C C . ASN A 1 218 ? -14.551 11.385 -7.945 1.00 89.00 218 ASN A C 1
ATOM 1736 O O . ASN A 1 218 ? -14.483 11.997 -9.011 1.00 89.00 218 ASN A O 1
ATOM 1740 N N . PHE A 1 219 ? -13.748 11.671 -6.919 1.00 90.31 219 PHE A N 1
ATOM 1741 C CA . PHE A 1 219 ? -12.735 12.721 -6.984 1.00 90.31 219 PHE A CA 1
ATOM 1742 C C . PHE A 1 219 ? -11.709 12.476 -8.101 1.00 90.31 219 PHE A C 1
ATOM 1744 O O . PHE A 1 219 ? -11.389 13.378 -8.877 1.00 90.31 219 PHE A O 1
ATOM 1751 N N . LYS A 1 220 ? -11.237 11.236 -8.270 1.00 87.69 220 LYS A N 1
ATOM 1752 C CA . LYS A 1 220 ? -10.377 10.872 -9.406 1.00 87.69 220 LYS A CA 1
ATOM 1753 C C . LYS A 1 220 ? -11.070 11.127 -10.748 1.00 87.69 220 LYS A C 1
ATOM 1755 O O . LYS A 1 220 ? -10.450 11.680 -11.656 1.00 87.69 220 LYS A O 1
ATOM 1760 N N . HIS A 1 221 ? -12.333 10.729 -10.891 1.00 84.50 221 HIS A N 1
ATOM 1761 C CA . HIS A 1 221 ? -13.108 10.988 -12.107 1.00 84.50 221 HIS A CA 1
ATOM 1762 C C . HIS A 1 221 ? -13.271 12.487 -12.375 1.00 84.50 221 HIS A C 1
ATOM 1764 O O . HIS A 1 221 ? -13.099 12.927 -13.513 1.00 84.50 221 HIS A O 1
ATOM 1770 N N . TYR A 1 222 ? -13.514 13.276 -11.329 1.00 85.31 222 TYR A N 1
ATOM 1771 C CA . TYR A 1 222 ? -13.563 14.730 -11.401 1.00 85.31 222 TYR A CA 1
ATOM 1772 C C . TYR A 1 222 ? -12.248 15.321 -11.927 1.00 85.31 222 TYR A C 1
ATOM 1774 O O . TYR A 1 222 ? -12.281 16.124 -12.861 1.00 85.31 222 TYR A O 1
ATOM 1782 N N . LEU A 1 223 ? -11.089 14.901 -11.402 1.00 81.81 223 LEU A N 1
ATOM 1783 C CA . LEU A 1 223 ? -9.778 15.388 -11.857 1.00 81.81 223 LEU A CA 1
ATOM 1784 C C . LEU A 1 223 ? -9.549 15.130 -13.353 1.00 81.81 223 LEU A C 1
ATOM 1786 O O . LEU A 1 223 ? -9.107 16.025 -14.075 1.00 81.81 223 LEU A O 1
ATOM 1790 N N . VAL A 1 224 ? -9.906 13.935 -13.834 1.00 77.56 224 VAL A N 1
ATOM 1791 C CA . VAL A 1 224 ? -9.800 13.576 -15.258 1.00 77.56 224 VAL A CA 1
ATOM 1792 C C . VAL A 1 224 ? -10.730 14.441 -16.111 1.00 77.56 224 VAL A C 1
ATOM 1794 O O . VAL A 1 224 ? -10.288 15.038 -17.093 1.00 77.56 224 VAL A O 1
ATOM 1797 N N . ASN A 1 225 ? -12.001 14.562 -15.721 1.00 77.62 225 ASN A N 1
ATOM 1798 C CA . ASN A 1 225 ? -13.010 15.311 -16.477 1.00 77.62 225 ASN A CA 1
ATOM 1799 C C . ASN A 1 225 ? -12.699 16.811 -16.542 1.00 77.62 225 ASN A C 1
ATOM 1801 O O . ASN A 1 225 ? -12.920 17.456 -17.566 1.00 77.62 225 ASN A O 1
ATOM 1805 N N . THR A 1 226 ? -12.152 17.365 -15.462 1.00 74.38 226 THR A N 1
ATOM 1806 C CA . THR A 1 226 ? -11.758 18.778 -15.382 1.00 74.38 226 THR A CA 1
ATOM 1807 C C . THR A 1 226 ? -10.356 19.050 -15.919 1.00 74.38 226 THR A C 1
ATOM 1809 O O . THR A 1 226 ? -9.941 20.208 -15.954 1.00 74.38 226 THR A O 1
ATOM 1812 N N . ARG A 1 227 ? -9.640 18.008 -16.374 1.00 73.31 227 ARG A N 1
ATOM 1813 C CA . ARG A 1 227 ? -8.254 18.069 -16.866 1.00 73.31 227 ARG A CA 1
ATOM 1814 C C . ARG A 1 227 ? -7.297 18.721 -15.864 1.00 73.31 227 ARG A C 1
ATOM 1816 O O . ARG A 1 227 ? -6.325 19.368 -16.253 1.00 73.31 227 ARG A O 1
ATOM 1823 N N . LEU A 1 228 ? -7.570 18.551 -14.573 1.00 70.62 228 LEU A N 1
ATOM 1824 C CA . LEU A 1 228 ? -6.690 19.026 -13.517 1.00 70.62 228 LEU A CA 1
ATOM 1825 C C . LEU A 1 228 ? -5.505 18.073 -13.399 1.00 70.62 228 LEU A C 1
ATOM 1827 O O . LEU A 1 228 ? -5.655 16.899 -13.059 1.00 70.62 228 LEU A O 1
ATOM 1831 N N . GLN A 1 229 ? -4.311 18.593 -13.679 1.00 69.62 229 GLN A N 1
ATOM 1832 C CA . GLN A 1 229 ? -3.071 17.852 -13.493 1.00 69.62 229 GLN A CA 1
ATOM 1833 C C . GLN A 1 229 ? -2.761 17.746 -12.000 1.00 69.62 229 GLN A C 1
ATOM 1835 O O . GLN A 1 229 ? -2.077 18.585 -11.420 1.00 69.62 229 GLN A O 1
ATOM 1840 N N . PHE A 1 230 ? -3.288 16.699 -11.374 1.00 74.44 230 PHE A N 1
ATOM 1841 C CA . PHE A 1 230 ? -3.017 16.370 -9.985 1.00 74.44 230 PHE A CA 1
ATOM 1842 C C . PHE A 1 230 ? -2.551 14.919 -9.890 1.00 74.44 230 PHE A C 1
ATOM 1844 O O . PHE A 1 230 ? -3.266 13.990 -10.272 1.00 74.44 230 PHE A O 1
ATOM 1851 N N . ARG A 1 231 ? -1.326 14.710 -9.397 1.00 77.75 231 ARG A N 1
ATOM 1852 C CA . ARG A 1 231 ? -0.766 13.366 -9.252 1.00 77.75 231 ARG A CA 1
ATOM 1853 C C . ARG A 1 231 ? -1.329 12.712 -7.996 1.00 77.75 231 ARG A C 1
ATOM 1855 O O . ARG A 1 231 ? -0.927 13.037 -6.885 1.00 77.75 231 ARG A O 1
ATOM 1862 N N . LEU A 1 232 ? -2.237 11.766 -8.195 1.00 87.56 232 LEU A N 1
ATOM 1863 C CA . LEU A 1 232 ? -2.773 10.946 -7.116 1.00 87.56 232 LEU A CA 1
ATOM 1864 C C . LEU A 1 232 ? -1.787 9.837 -6.707 1.00 87.56 232 LEU A C 1
ATOM 1866 O O . LEU A 1 232 ? -1.064 9.318 -7.566 1.00 87.56 232 LEU A O 1
ATOM 1870 N N . PRO A 1 233 ? -1.799 9.409 -5.431 1.00 91.06 233 PRO A N 1
ATOM 1871 C CA . PRO A 1 233 ? -1.086 8.211 -4.993 1.00 91.06 233 PRO A CA 1
ATOM 1872 C C . PRO A 1 233 ? -1.493 6.963 -5.787 1.00 91.06 233 PRO A C 1
ATOM 1874 O O . PRO A 1 233 ? -2.621 6.873 -6.288 1.00 91.06 233 PRO A O 1
ATOM 1877 N N . TYR A 1 234 ? -0.601 5.967 -5.870 1.00 89.06 234 TYR A N 1
ATOM 1878 C CA . TYR A 1 234 ? -0.853 4.720 -6.615 1.00 89.06 234 TYR A CA 1
ATOM 1879 C C . TYR A 1 234 ? -2.187 4.067 -6.229 1.00 89.06 234 TYR A C 1
ATOM 1881 O O . TYR A 1 234 ? -3.025 3.778 -7.083 1.00 89.06 234 TYR A O 1
ATOM 1889 N N . VAL A 1 235 ? -2.415 3.919 -4.923 1.00 90.94 235 VAL A N 1
ATOM 1890 C CA . VAL A 1 235 ? -3.616 3.269 -4.390 1.00 90.94 235 VAL A CA 1
ATOM 1891 C C . VAL A 1 235 ? -4.905 4.005 -4.745 1.00 90.94 235 VAL A C 1
ATOM 1893 O O . VAL A 1 235 ? -5.917 3.359 -4.953 1.00 90.94 235 VAL A O 1
ATOM 1896 N N . VAL A 1 236 ? -4.889 5.329 -4.912 1.00 90.31 236 VAL A N 1
ATOM 1897 C CA . VAL A 1 236 ? -6.088 6.096 -5.297 1.00 90.31 236 VAL A CA 1
ATOM 1898 C C . VAL A 1 236 ? -6.280 6.086 -6.817 1.00 90.31 236 VAL A C 1
ATOM 1900 O O . VAL A 1 236 ? -7.383 5.876 -7.331 1.00 90.31 236 VAL A O 1
ATOM 1903 N N . SER A 1 237 ? -5.189 6.277 -7.564 1.00 84.25 237 SER A N 1
ATOM 1904 C CA . SER A 1 237 ? -5.222 6.326 -9.029 1.00 84.25 237 SER A CA 1
ATOM 1905 C C . SER A 1 237 ? -5.692 5.005 -9.653 1.00 84.25 237 SER A C 1
ATOM 1907 O O . SER A 1 237 ? -6.506 5.026 -10.581 1.00 84.25 237 SER A O 1
ATOM 1909 N N . LYS A 1 238 ? -5.253 3.857 -9.119 1.00 81.38 238 LYS A N 1
ATOM 1910 C CA . LYS A 1 238 ? -5.426 2.541 -9.756 1.00 81.38 238 LYS A CA 1
ATOM 1911 C C . LYS A 1 238 ? -6.418 1.588 -9.067 1.00 81.38 238 LYS A C 1
ATOM 1913 O O . LYS A 1 238 ? -6.739 0.572 -9.668 1.00 81.38 238 LYS A O 1
ATOM 1918 N N . ALA A 1 239 ? -6.967 1.910 -7.889 1.00 61.91 239 ALA A N 1
ATOM 1919 C CA . ALA A 1 239 ? -7.863 0.989 -7.162 1.00 61.91 239 ALA A CA 1
ATOM 1920 C C . ALA A 1 239 ? -9.194 0.650 -7.869 1.00 61.91 239 ALA A C 1
ATOM 1922 O O . ALA A 1 239 ? -9.759 -0.402 -7.600 1.00 61.91 239 ALA A O 1
ATOM 1923 N N . SER A 1 240 ? -9.700 1.510 -8.762 1.00 56.28 240 SER A N 1
ATOM 1924 C CA . SER A 1 240 ? -11.094 1.417 -9.259 1.00 56.28 240 SER A CA 1
ATOM 1925 C C . SER A 1 240 ? -11.268 0.795 -10.644 1.00 56.28 240 SER A C 1
ATOM 1927 O O . SER A 1 240 ? -12.387 0.755 -11.150 1.00 56.28 240 SER A O 1
ATOM 1929 N N . LYS A 1 241 ? -10.195 0.398 -11.339 1.00 49.66 241 LYS A N 1
ATOM 1930 C CA . LYS A 1 241 ? -10.321 -0.128 -12.706 1.00 49.66 241 LYS A CA 1
ATOM 1931 C C . LYS A 1 241 ? -9.419 -1.324 -12.942 1.00 49.66 241 LYS A C 1
ATOM 1933 O O . LYS A 1 241 ? -8.217 -1.257 -12.704 1.00 49.66 241 LYS A O 1
ATOM 1938 N N . SER A 1 242 ? -10.063 -2.369 -13.471 1.00 47.28 242 SER A N 1
ATOM 1939 C CA . SER A 1 242 ? -9.475 -3.520 -14.149 1.00 47.28 242 SER A CA 1
ATOM 1940 C C . SER A 1 242 ? -8.177 -3.123 -14.830 1.00 47.28 242 SER A C 1
ATOM 1942 O O . SER A 1 242 ? -8.152 -2.242 -15.696 1.00 47.28 242 SER A O 1
ATOM 1944 N N . LEU A 1 243 ? -7.099 -3.776 -14.422 1.00 53.69 243 LEU A N 1
ATOM 1945 C CA . LEU A 1 243 ? -5.866 -3.796 -15.175 1.00 53.69 243 LEU A CA 1
ATOM 1946 C C . LEU A 1 243 ? -6.193 -4.502 -16.496 1.00 53.69 243 LEU A C 1
ATOM 1948 O O . LEU A 1 243 ? -6.104 -5.724 -16.602 1.00 53.69 243 LEU A O 1
ATOM 1952 N N . ALA A 1 244 ? -6.630 -3.715 -17.483 1.00 53.50 244 ALA A N 1
ATOM 1953 C CA . ALA A 1 244 ? -7.000 -4.152 -18.831 1.00 53.50 244 ALA A CA 1
ATOM 1954 C C . ALA A 1 244 ? -5.833 -4.828 -19.576 1.00 53.50 244 ALA A C 1
ATOM 1956 O O . ALA A 1 244 ? -6.006 -5.368 -20.659 1.00 53.50 244 ALA A O 1
ATOM 1957 N N . VAL A 1 245 ? -4.644 -4.809 -18.976 1.00 61.41 245 VAL A N 1
ATOM 1958 C CA . VAL A 1 245 ? -3.470 -5.559 -19.397 1.00 61.41 245 VAL A CA 1
ATOM 1959 C C . VAL A 1 245 ? -3.689 -7.041 -19.092 1.00 61.41 245 VAL A C 1
ATOM 1961 O O . VAL A 1 245 ? -3.619 -7.443 -17.936 1.00 61.41 245 VAL A O 1
ATOM 1964 N N . GLU A 1 246 ? -3.957 -7.851 -20.115 1.00 65.81 246 GLU A N 1
ATOM 1965 C CA . GLU A 1 246 ? -4.187 -9.299 -19.968 1.00 65.81 246 GLU A CA 1
ATOM 1966 C C . GLU A 1 246 ? -2.950 -10.074 -19.488 1.00 65.81 246 GLU A C 1
ATOM 1968 O O . GLU A 1 246 ? -3.077 -11.085 -18.799 1.00 65.81 246 GLU A O 1
ATOM 1973 N N . ASP A 1 247 ? -1.764 -9.558 -19.798 1.00 84.31 247 ASP A N 1
ATOM 1974 C CA . ASP A 1 247 ? -0.471 -10.178 -19.525 1.00 84.31 247 ASP A CA 1
ATOM 1975 C C . ASP A 1 247 ? 0.039 -9.860 -18.100 1.00 84.31 247 ASP A C 1
ATOM 1977 O O . ASP A 1 247 ? 0.148 -8.699 -17.688 1.00 84.31 247 ASP A O 1
ATOM 1981 N N . ALA A 1 248 ? 0.345 -10.911 -17.331 1.00 88.00 248 ALA A N 1
ATOM 1982 C CA . ALA A 1 248 ? 0.782 -10.823 -15.935 1.00 88.00 248 ALA A CA 1
ATOM 1983 C C . ALA A 1 248 ? 2.102 -10.050 -15.774 1.00 88.00 248 ALA A C 1
ATOM 1985 O O . ALA A 1 248 ? 2.284 -9.287 -14.824 1.00 88.00 248 ALA A O 1
ATOM 1986 N N . GLN A 1 249 ? 3.024 -10.234 -16.713 1.00 90.75 249 GLN A N 1
ATOM 1987 C CA . GLN A 1 249 ? 4.355 -9.649 -16.716 1.00 90.75 249 GLN A C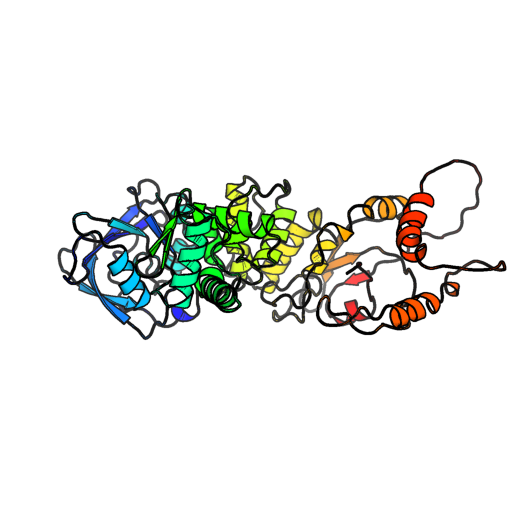A 1
ATOM 1988 C C . GLN A 1 249 ? 4.291 -8.140 -16.979 1.00 90.75 249 GLN A C 1
ATOM 1990 O O . GLN A 1 249 ? 4.888 -7.362 -16.232 1.00 90.75 249 GLN A O 1
ATOM 1995 N N . LYS A 1 250 ? 3.519 -7.708 -17.985 1.00 87.19 250 LYS A N 1
ATOM 1996 C CA . LYS A 1 250 ? 3.246 -6.291 -18.269 1.00 87.19 250 LYS A CA 1
ATOM 1997 C C . LYS A 1 250 ? 2.522 -5.639 -17.100 1.00 87.19 250 LYS A C 1
ATOM 1999 O O . LYS A 1 250 ? 2.866 -4.527 -16.707 1.00 87.19 250 LYS A O 1
ATOM 2004 N N . LEU A 1 251 ? 1.561 -6.342 -16.500 1.00 87.12 251 LEU A N 1
ATOM 2005 C CA . LEU A 1 251 ? 0.890 -5.877 -15.294 1.00 87.12 251 LEU A CA 1
ATOM 2006 C C . LEU A 1 251 ? 1.893 -5.621 -14.153 1.00 87.12 251 LEU A C 1
ATOM 2008 O O . LEU A 1 251 ? 1.912 -4.522 -13.598 1.00 87.12 251 LEU A O 1
ATOM 2012 N N . MET A 1 252 ? 2.752 -6.594 -13.831 1.00 92.75 252 MET A N 1
ATOM 2013 C CA . MET A 1 252 ? 3.804 -6.418 -12.823 1.00 92.75 252 MET A CA 1
ATOM 2014 C C . MET A 1 252 ? 4.697 -5.218 -13.150 1.00 92.75 252 MET A C 1
ATOM 2016 O O . MET A 1 252 ? 4.961 -4.389 -12.281 1.00 92.75 252 MET A O 1
ATOM 2020 N N . PHE A 1 253 ? 5.131 -5.092 -14.404 1.00 90.88 253 PHE A N 1
ATOM 2021 C CA . PHE A 1 253 ? 6.000 -4.005 -14.839 1.00 90.88 253 PHE A CA 1
ATOM 2022 C C . PHE A 1 253 ? 5.372 -2.618 -14.633 1.00 90.88 253 PHE A C 1
ATOM 2024 O O . PHE A 1 253 ? 5.991 -1.751 -14.011 1.00 90.88 253 PHE A O 1
ATOM 2031 N N . TYR A 1 254 ? 4.132 -2.405 -15.086 1.00 86.69 254 TYR A N 1
ATOM 2032 C CA . TYR A 1 254 ? 3.445 -1.123 -14.896 1.00 86.69 254 TYR A CA 1
ATOM 2033 C C . TYR A 1 254 ? 3.125 -0.845 -13.428 1.00 86.69 254 TYR A C 1
ATOM 2035 O O . TYR A 1 254 ? 3.258 0.293 -12.980 1.00 86.69 254 TYR A O 1
ATOM 2043 N N . ALA A 1 255 ? 2.761 -1.874 -12.659 1.00 89.81 255 ALA A N 1
ATOM 2044 C CA . ALA A 1 255 ? 2.557 -1.727 -11.226 1.00 89.81 255 ALA A CA 1
ATOM 2045 C C . ALA A 1 255 ? 3.851 -1.278 -10.526 1.00 89.81 255 ALA A C 1
ATOM 2047 O O . ALA A 1 255 ? 3.809 -0.334 -9.737 1.00 89.81 255 ALA A O 1
ATOM 2048 N N . LEU A 1 256 ? 5.004 -1.876 -10.849 1.00 92.75 256 LEU A N 1
ATOM 2049 C CA . LEU A 1 256 ? 6.315 -1.483 -10.310 1.00 92.75 256 LEU A CA 1
ATOM 2050 C C . LEU A 1 256 ? 6.718 -0.054 -10.702 1.00 92.75 256 LEU A C 1
ATOM 2052 O O . LEU A 1 256 ? 7.257 0.677 -9.871 1.00 92.75 256 LEU A O 1
ATOM 2056 N N . LEU A 1 257 ? 6.440 0.373 -11.938 1.00 87.06 257 LEU A N 1
ATOM 2057 C CA . LEU A 1 257 ? 6.658 1.755 -12.379 1.00 87.06 257 LEU A CA 1
ATOM 2058 C C . LEU A 1 257 ? 5.801 2.751 -11.584 1.00 87.06 257 LEU A C 1
ATOM 2060 O O . LEU A 1 257 ? 6.330 3.708 -11.010 1.00 87.06 257 LEU A O 1
ATOM 2064 N N . ASP A 1 258 ? 4.493 2.513 -11.523 1.00 85.19 258 ASP A N 1
ATOM 2065 C CA . ASP A 1 258 ? 3.533 3.456 -10.950 1.00 85.19 258 ASP A CA 1
ATOM 2066 C C . ASP A 1 258 ? 3.650 3.529 -9.416 1.00 85.19 258 ASP A C 1
ATOM 2068 O O . ASP A 1 258 ? 3.548 4.613 -8.835 1.00 85.19 258 ASP A O 1
ATOM 2072 N N . SER A 1 259 ? 3.941 2.401 -8.755 1.00 90.75 259 SER A N 1
ATOM 2073 C CA . SER A 1 259 ? 4.146 2.291 -7.299 1.00 90.75 259 SER A CA 1
ATOM 2074 C C . SER A 1 259 ? 5.583 2.551 -6.840 1.00 90.75 259 SER A C 1
ATOM 2076 O O . SER A 1 259 ? 5.865 2.515 -5.642 1.00 90.75 259 SER A O 1
ATOM 2078 N N . ARG A 1 260 ? 6.513 2.880 -7.747 1.00 90.25 260 ARG A N 1
ATOM 2079 C CA . ARG A 1 260 ? 7.934 3.080 -7.402 1.00 90.25 260 ARG A CA 1
ATOM 2080 C C . ARG A 1 260 ? 8.163 4.126 -6.313 1.00 90.25 260 ARG A C 1
ATOM 2082 O O . ARG A 1 260 ? 9.137 4.034 -5.570 1.00 90.25 260 ARG A O 1
ATOM 2089 N N . HIS A 1 261 ? 7.270 5.108 -6.213 1.00 87.50 261 HIS A N 1
ATOM 2090 C CA . HIS A 1 261 ? 7.305 6.152 -5.189 1.00 87.50 261 HIS A CA 1
ATOM 2091 C C . HIS A 1 261 ? 6.946 5.651 -3.781 1.00 87.50 261 HIS A C 1
ATOM 2093 O O . HIS A 1 261 ? 7.247 6.341 -2.814 1.00 87.50 261 HIS A O 1
ATOM 2099 N N . CYS A 1 262 ? 6.326 4.476 -3.645 1.00 92.75 262 CYS A N 1
ATOM 2100 C CA . CYS A 1 262 ? 5.952 3.928 -2.350 1.00 92.75 262 CYS A CA 1
ATOM 2101 C C . CYS A 1 262 ? 7.187 3.427 -1.585 1.00 92.75 262 CYS A C 1
ATOM 2103 O O . CYS A 1 262 ? 7.921 2.590 -2.086 1.00 92.75 262 CYS A O 1
ATOM 2105 N N . GLU A 1 263 ? 7.417 3.885 -0.368 1.00 93.38 263 GLU A N 1
ATOM 2106 C CA . GLU A 1 263 ? 8.471 3.487 0.553 1.00 93.38 263 GLU A CA 1
ATOM 2107 C C . GLU A 1 263 ? 8.308 2.060 1.095 1.00 93.38 263 GLU A C 1
ATOM 2109 O O . GLU A 1 263 ? 7.208 1.584 1.410 1.00 93.38 263 GLU A O 1
ATOM 2114 N N . ALA A 1 264 ? 9.449 1.393 1.256 1.00 92.38 264 ALA A N 1
ATOM 2115 C CA . ALA A 1 264 ? 9.573 0.051 1.801 1.00 92.38 264 ALA A CA 1
ATOM 2116 C C . ALA A 1 264 ? 10.794 -0.009 2.733 1.00 92.38 264 ALA A C 1
ATOM 2118 O O . ALA A 1 264 ? 11.869 0.439 2.341 1.00 92.38 264 ALA A O 1
ATOM 2119 N N . THR A 1 265 ? 10.644 -0.559 3.946 1.00 88.81 265 THR A N 1
ATOM 2120 C CA . THR A 1 265 ? 11.799 -0.775 4.846 1.00 88.81 265 THR A CA 1
ATOM 2121 C C . THR A 1 265 ? 12.695 -1.896 4.337 1.00 88.81 265 THR A C 1
ATOM 2123 O O . THR A 1 265 ? 13.910 -1.729 4.324 1.00 88.81 265 THR A O 1
ATOM 2126 N N . ASP A 1 266 ? 12.117 -3.019 3.898 1.00 91.19 266 ASP A N 1
ATOM 2127 C CA . ASP A 1 266 ? 12.841 -3.992 3.080 1.00 91.19 266 ASP A CA 1
ATOM 2128 C C . ASP A 1 266 ? 12.544 -3.678 1.603 1.00 91.19 266 ASP A C 1
ATOM 2130 O O . ASP A 1 266 ? 11.389 -3.786 1.182 1.00 91.19 266 ASP A O 1
ATOM 2134 N N . PRO A 1 267 ? 13.543 -3.284 0.792 1.00 94.12 267 PRO A N 1
ATOM 2135 C CA . PRO A 1 267 ? 13.326 -2.972 -0.617 1.00 94.12 267 PRO A CA 1
ATOM 2136 C C . PRO A 1 267 ? 12.713 -4.124 -1.430 1.00 94.12 267 PRO A C 1
ATOM 2138 O O . PRO A 1 267 ? 12.029 -3.866 -2.417 1.00 94.12 267 PRO A O 1
ATOM 2141 N N . ARG A 1 268 ? 12.876 -5.389 -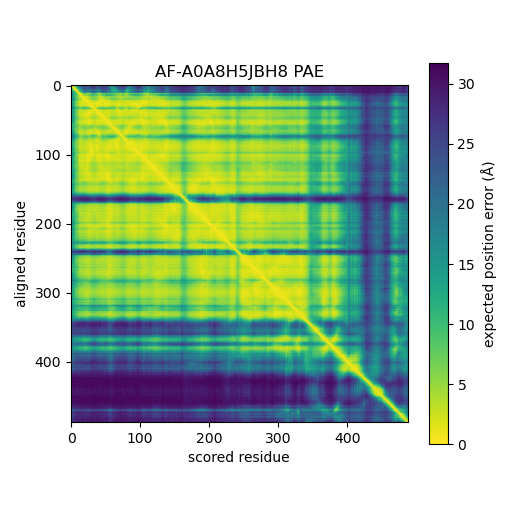1.012 1.00 94.31 268 ARG A N 1
ATOM 2142 C CA . ARG A 1 268 ? 12.255 -6.550 -1.680 1.00 94.31 268 ARG A CA 1
ATOM 2143 C C . ARG A 1 268 ? 10.724 -6.474 -1.667 1.00 94.31 268 ARG A C 1
ATOM 2145 O O . ARG A 1 268 ? 10.074 -6.970 -2.590 1.00 94.31 268 ARG A O 1
ATOM 2152 N N . ASP A 1 269 ? 10.144 -5.786 -0.681 1.00 93.75 269 ASP A N 1
ATOM 2153 C CA . ASP A 1 269 ? 8.696 -5.593 -0.568 1.00 93.75 269 ASP A CA 1
ATOM 2154 C C . ASP A 1 269 ? 8.117 -4.783 -1.739 1.00 93.75 269 ASP A C 1
ATOM 2156 O O . ASP A 1 269 ? 6.919 -4.871 -2.000 1.00 93.75 269 ASP A O 1
ATOM 2160 N N . LYS A 1 270 ? 8.941 -4.049 -2.503 1.00 94.88 270 LYS A N 1
ATOM 2161 C CA . LYS A 1 270 ? 8.522 -3.421 -3.770 1.00 94.88 270 LYS A CA 1
ATOM 2162 C C . LYS A 1 270 ? 7.908 -4.428 -4.739 1.00 94.88 270 LYS A C 1
ATOM 2164 O O . LYS A 1 270 ? 6.943 -4.100 -5.415 1.00 94.88 270 LYS A O 1
ATOM 2169 N N . ILE A 1 271 ? 8.438 -5.650 -4.765 1.00 95.50 271 ILE A N 1
ATOM 2170 C CA . ILE A 1 271 ? 7.924 -6.746 -5.593 1.00 95.50 271 ILE A CA 1
ATOM 2171 C C . ILE A 1 271 ? 6.899 -7.561 -4.807 1.00 95.50 271 ILE A C 1
ATOM 2173 O O . ILE A 1 271 ? 5.800 -7.808 -5.299 1.00 95.50 271 ILE A O 1
ATOM 2177 N N . TYR A 1 272 ? 7.221 -7.964 -3.573 1.00 93.50 272 TYR A N 1
ATOM 2178 C CA . TYR A 1 272 ? 6.360 -8.878 -2.811 1.00 93.50 272 TYR A CA 1
ATOM 2179 C C . TYR A 1 272 ? 4.996 -8.281 -2.463 1.00 93.50 272 TYR A C 1
ATOM 2181 O O . TYR A 1 272 ? 4.008 -9.013 -2.412 1.00 93.50 272 TYR A O 1
ATOM 2189 N N . SER A 1 273 ? 4.911 -6.959 -2.303 1.00 92.19 273 SER A N 1
ATOM 2190 C CA . SER A 1 273 ? 3.637 -6.260 -2.122 1.00 92.19 273 SER A CA 1
ATOM 2191 C C . SER A 1 273 ? 2.678 -6.446 -3.308 1.00 92.19 273 SER A C 1
ATOM 2193 O O . SER A 1 273 ? 1.469 -6.473 -3.104 1.00 92.19 273 SER A O 1
ATOM 2195 N N . LEU A 1 274 ? 3.185 -6.638 -4.528 1.00 93.31 274 LEU A N 1
ATOM 2196 C CA . LEU A 1 274 ? 2.375 -6.707 -5.746 1.00 93.31 274 LEU A CA 1
ATOM 2197 C C . LEU A 1 274 ? 1.937 -8.133 -6.107 1.00 93.31 274 LEU A C 1
ATOM 2199 O O . LEU A 1 274 ? 0.899 -8.303 -6.747 1.00 93.31 274 LEU A O 1
ATOM 2203 N N . LEU A 1 275 ? 2.679 -9.164 -5.682 1.00 92.62 275 LEU A N 1
ATOM 2204 C CA . LEU A 1 275 ? 2.404 -10.561 -6.059 1.00 92.62 275 LEU A CA 1
ATOM 2205 C C . LEU A 1 275 ? 0.964 -11.017 -5.746 1.00 92.62 275 LEU A C 1
ATOM 2207 O O . LEU A 1 275 ? 0.340 -11.612 -6.628 1.00 92.62 275 LEU A O 1
ATOM 2211 N N . PRO A 1 276 ? 0.377 -10.718 -4.569 1.00 90.00 276 PRO A N 1
ATOM 2212 C CA . PRO A 1 276 ? -0.991 -11.147 -4.278 1.00 90.00 276 PRO A CA 1
ATOM 2213 C C . PRO A 1 276 ? -2.060 -10.465 -5.136 1.00 90.00 276 PRO A C 1
ATOM 2215 O O . PRO A 1 276 ? -3.119 -11.040 -5.360 1.00 90.00 276 PRO A O 1
ATOM 2218 N N . ILE A 1 277 ? -1.788 -9.260 -5.641 1.00 87.94 277 ILE A N 1
ATOM 2219 C CA . ILE A 1 277 ? -2.707 -8.515 -6.516 1.00 87.94 277 ILE A CA 1
ATOM 2220 C C . ILE A 1 277 ? -2.762 -9.180 -7.891 1.00 87.94 277 ILE A C 1
ATOM 2222 O O . ILE A 1 277 ? -3.819 -9.328 -8.494 1.00 87.94 277 ILE A O 1
ATOM 2226 N N . LEU A 1 278 ? -1.614 -9.639 -8.385 1.00 88.75 278 LEU A N 1
ATOM 2227 C CA . LEU A 1 278 ? -1.556 -10.429 -9.609 1.00 88.75 278 LEU A CA 1
ATOM 2228 C C . LEU A 1 278 ? -2.313 -11.755 -9.456 1.00 88.75 278 LEU A C 1
ATOM 2230 O O . LEU A 1 278 ? -3.071 -12.151 -10.342 1.00 88.75 278 LEU A O 1
ATOM 2234 N N . GLN A 1 279 ? -2.156 -12.418 -8.308 1.00 87.75 279 GLN A N 1
ATOM 2235 C CA . GLN A 1 279 ? -2.874 -13.653 -7.992 1.00 87.75 279 GLN A CA 1
ATOM 2236 C C . GLN A 1 279 ? -4.392 -13.446 -7.918 1.00 87.75 279 GLN A C 1
ATOM 2238 O O . GLN A 1 279 ? -5.128 -14.254 -8.479 1.00 87.75 279 GLN A O 1
ATOM 2243 N N . SER A 1 280 ? -4.875 -12.364 -7.293 1.00 82.69 280 SER A N 1
ATOM 2244 C CA . SER A 1 280 ? -6.318 -12.078 -7.204 1.00 82.69 280 SER A CA 1
ATOM 2245 C C . SER A 1 280 ? -6.963 -11.794 -8.565 1.00 82.69 280 SER A C 1
ATOM 2247 O O . SER A 1 280 ? -8.163 -12.003 -8.735 1.00 82.69 280 SER A O 1
ATOM 2249 N N . HIS A 1 281 ? -6.167 -11.393 -9.558 1.00 80.88 281 HIS A N 1
ATOM 2250 C CA . HIS A 1 281 ? -6.586 -11.243 -10.951 1.00 80.88 281 HIS A CA 1
ATOM 2251 C C . HIS A 1 281 ? -6.353 -12.498 -11.815 1.00 80.88 281 HIS A C 1
ATOM 2253 O O . HIS A 1 281 ? -6.424 -12.400 -13.038 1.00 80.88 281 HIS A O 1
ATOM 2259 N N . ASN A 1 282 ? -6.093 -13.671 -11.216 1.00 82.56 282 ASN A N 1
ATOM 2260 C CA . ASN A 1 282 ? -5.785 -14.933 -11.913 1.00 82.56 282 ASN A CA 1
ATOM 2261 C C . ASN A 1 282 ? -4.587 -14.833 -12.878 1.00 82.56 282 ASN A C 1
ATOM 2263 O O . ASN A 1 282 ? -4.551 -15.492 -13.916 1.00 82.56 282 ASN A O 1
ATOM 2267 N N . ARG A 1 283 ? -3.595 -14.007 -12.531 1.00 83.38 283 ARG A N 1
ATOM 2268 C CA . ARG A 1 283 ? -2.390 -13.744 -13.330 1.00 83.38 283 ARG A CA 1
ATOM 2269 C C . ARG A 1 283 ? -1.115 -13.956 -12.498 1.00 83.38 283 ARG A C 1
ATOM 2271 O O . ARG A 1 283 ? -0.327 -13.022 -12.362 1.00 83.38 283 ARG A O 1
ATOM 2278 N N . PRO A 1 284 ? -0.907 -15.128 -11.866 1.00 84.25 284 PRO A N 1
ATOM 2279 C CA . PRO A 1 284 ? 0.255 -15.342 -11.011 1.00 84.25 284 PRO A CA 1
ATOM 2280 C C . PRO A 1 284 ? 1.557 -15.310 -11.822 1.00 84.25 284 PRO A C 1
ATOM 2282 O O . PRO A 1 284 ? 1.628 -15.850 -12.923 1.00 84.25 284 PRO A O 1
ATOM 2285 N N . LEU A 1 285 ? 2.603 -14.726 -11.239 1.00 86.62 285 LEU A N 1
ATOM 2286 C CA . LEU A 1 285 ? 3.982 -14.928 -11.685 1.00 86.62 285 LEU A CA 1
ATOM 2287 C C . LEU A 1 285 ? 4.639 -16.003 -10.820 1.00 86.62 285 LEU A C 1
ATOM 2289 O O . LEU A 1 285 ? 4.310 -16.135 -9.639 1.00 86.62 285 LEU A O 1
ATOM 2293 N N . GLU A 1 286 ? 5.615 -16.720 -11.376 1.00 87.75 286 GLU A N 1
ATOM 2294 C CA . GLU A 1 286 ? 6.435 -17.715 -10.663 1.00 87.75 286 GLU A CA 1
ATOM 2295 C C . GLU A 1 286 ? 7.490 -17.053 -9.753 1.00 87.75 286 GLU A C 1
ATOM 2297 O O . GLU A 1 286 ? 8.663 -17.418 -9.710 1.00 87.75 286 GLU A O 1
ATOM 2302 N N . LEU A 1 287 ? 7.067 -16.037 -9.006 1.00 89.62 287 LEU A N 1
ATOM 2303 C CA . LEU A 1 287 ? 7.869 -15.336 -8.018 1.00 89.62 287 LEU A CA 1
ATOM 2304 C C . LEU A 1 287 ? 7.273 -15.612 -6.642 1.00 89.62 287 LEU A C 1
ATOM 2306 O O . LEU A 1 287 ? 6.080 -15.422 -6.410 1.00 89.62 287 LEU A O 1
ATOM 2310 N N . VAL A 1 288 ? 8.122 -16.047 -5.717 1.00 87.69 288 VAL A N 1
ATOM 2311 C CA . VAL A 1 288 ? 7.747 -16.306 -4.325 1.00 87.69 288 VAL A CA 1
ATOM 2312 C C . VAL A 1 288 ? 8.616 -15.463 -3.396 1.00 87.69 288 VAL A C 1
ATOM 2314 O O . VAL A 1 288 ? 9.804 -15.293 -3.690 1.00 87.69 288 VAL A O 1
ATOM 2317 N N . PRO A 1 289 ? 8.071 -14.944 -2.281 1.00 89.75 289 PRO A N 1
ATOM 2318 C CA . PRO A 1 289 ? 8.863 -14.215 -1.301 1.00 89.75 289 PRO A CA 1
ATOM 2319 C C . PRO A 1 289 ? 10.018 -15.048 -0.732 1.00 89.75 289 PRO A C 1
ATOM 2321 O O . PRO A 1 289 ? 9.805 -16.101 -0.135 1.00 89.75 289 PRO A O 1
ATOM 2324 N N . ARG A 1 290 ? 11.250 -14.564 -0.912 1.00 88.94 290 ARG A N 1
ATOM 2325 C CA . ARG A 1 290 ? 12.494 -15.132 -0.367 1.00 88.94 290 ARG A CA 1
ATOM 2326 C C . ARG A 1 290 ? 13.303 -14.025 0.308 1.00 88.94 290 ARG A C 1
ATOM 2328 O O . ARG A 1 290 ? 14.068 -13.315 -0.339 1.00 88.94 290 ARG A O 1
ATOM 2335 N N . TYR A 1 291 ? 13.097 -13.826 1.608 1.00 87.19 291 TYR A N 1
ATOM 2336 C CA . TYR A 1 291 ? 13.808 -12.795 2.384 1.00 87.19 291 TYR A CA 1
ATOM 2337 C C . TYR A 1 291 ? 15.263 -13.177 2.706 1.00 87.19 291 TYR A C 1
ATOM 2339 O O . TYR A 1 291 ? 16.068 -12.317 3.063 1.00 87.19 291 TYR A O 1
ATOM 2347 N N . GLN A 1 292 ? 15.607 -14.455 2.543 1.00 88.88 292 GLN A N 1
ATOM 2348 C CA . GLN A 1 292 ? 16.963 -14.980 2.680 1.00 88.88 292 GLN A CA 1
ATOM 2349 C C . GLN A 1 292 ? 17.875 -14.641 1.487 1.00 88.88 292 GLN A C 1
ATOM 2351 O O . GLN A 1 292 ? 19.094 -14.626 1.640 1.00 88.88 292 GLN A O 1
ATOM 2356 N N . ASP A 1 293 ? 17.305 -14.342 0.317 1.00 91.56 293 ASP A N 1
ATOM 2357 C CA . ASP A 1 293 ? 18.059 -14.056 -0.908 1.00 91.56 293 ASP A CA 1
ATOM 2358 C C . ASP A 1 293 ? 18.515 -12.592 -0.957 1.00 91.56 293 ASP A C 1
ATOM 2360 O O . ASP A 1 293 ? 17.874 -11.698 -0.401 1.00 91.56 293 ASP A O 1
ATOM 2364 N N . THR A 1 294 ? 19.605 -12.296 -1.667 1.00 93.88 294 THR A N 1
ATOM 2365 C CA . THR A 1 294 ? 20.085 -10.912 -1.827 1.00 93.88 294 THR A CA 1
ATOM 2366 C C . THR A 1 294 ? 19.099 -10.053 -2.624 1.00 93.88 294 THR A C 1
ATOM 2368 O O . THR A 1 294 ? 18.361 -10.548 -3.476 1.00 93.88 294 THR A O 1
ATOM 2371 N N . LEU A 1 295 ? 19.092 -8.737 -2.380 1.00 94.31 295 LEU A N 1
ATOM 2372 C CA . LEU A 1 295 ? 18.221 -7.811 -3.114 1.00 94.31 295 LEU A CA 1
ATOM 2373 C C . LEU A 1 295 ? 18.481 -7.851 -4.629 1.00 94.31 295 LEU A C 1
ATOM 2375 O O . LEU A 1 295 ? 17.533 -7.930 -5.408 1.00 94.31 295 LEU A O 1
ATOM 2379 N N . ALA A 1 296 ? 19.758 -7.872 -5.032 1.00 93.94 296 ALA A N 1
ATOM 2380 C CA . ALA A 1 296 ? 20.164 -7.990 -6.431 1.00 93.94 296 ALA A CA 1
ATOM 2381 C C . ALA A 1 296 ? 19.569 -9.240 -7.092 1.00 93.94 296 ALA A C 1
ATOM 2383 O O . ALA A 1 296 ? 19.046 -9.151 -8.202 1.00 93.94 296 ALA A O 1
ATOM 2384 N N . LYS A 1 297 ? 19.573 -10.386 -6.393 1.00 94.00 297 LYS A N 1
ATOM 2385 C CA . LYS A 1 297 ? 18.959 -11.620 -6.888 1.00 94.00 297 LYS A CA 1
ATOM 2386 C C . LYS A 1 297 ? 17.453 -11.462 -7.087 1.00 94.00 297 LYS A C 1
ATOM 2388 O O . LYS A 1 297 ? 16.958 -11.781 -8.160 1.00 94.00 297 LYS A O 1
ATOM 2393 N N . ILE A 1 298 ? 16.734 -10.928 -6.100 1.00 95.44 298 ILE A N 1
ATOM 2394 C CA . ILE A 1 298 ? 15.274 -10.761 -6.184 1.00 95.44 298 ILE A CA 1
ATOM 2395 C C . ILE A 1 298 ? 14.869 -9.830 -7.331 1.00 95.44 298 ILE A C 1
ATOM 2397 O O . ILE A 1 298 ? 13.949 -10.144 -8.086 1.00 95.44 298 ILE A O 1
ATOM 2401 N N . TYR A 1 299 ? 15.565 -8.705 -7.496 1.00 96.31 299 TYR A N 1
ATOM 2402 C CA . TYR A 1 299 ? 15.285 -7.775 -8.592 1.00 96.31 299 TYR A CA 1
ATOM 2403 C C . TYR A 1 299 ? 15.649 -8.372 -9.953 1.00 96.31 299 TYR A C 1
ATOM 2405 O O . TYR A 1 299 ? 14.901 -8.181 -10.910 1.00 96.31 299 TYR A O 1
ATOM 2413 N N . THR A 1 300 ? 16.738 -9.142 -10.032 1.00 95.12 300 THR A N 1
ATOM 2414 C CA . THR A 1 300 ? 17.143 -9.839 -11.262 1.00 95.12 300 THR A CA 1
ATOM 2415 C C . THR A 1 300 ? 16.140 -10.924 -11.643 1.00 95.12 300 THR A C 1
ATOM 2417 O O . THR A 1 300 ? 15.679 -10.940 -12.778 1.00 95.12 300 THR A O 1
ATOM 2420 N N . ASP A 1 301 ? 15.729 -11.779 -10.703 1.00 95.19 301 ASP A N 1
ATOM 2421 C CA . ASP A 1 301 ? 14.726 -12.824 -10.937 1.00 95.19 301 ASP A CA 1
ATOM 2422 C C . ASP A 1 301 ? 13.393 -12.203 -11.410 1.00 95.19 301 ASP A C 1
ATOM 2424 O O . ASP A 1 301 ? 12.764 -12.689 -12.350 1.00 95.19 301 ASP A O 1
ATOM 2428 N N . CYS A 1 302 ? 12.986 -11.073 -10.817 1.00 96.69 302 CYS A N 1
ATOM 2429 C CA . CYS A 1 302 ? 11.807 -10.331 -11.261 1.00 96.69 302 CYS A CA 1
ATOM 2430 C C . CYS A 1 302 ? 11.977 -9.743 -12.668 1.00 96.69 302 CYS A C 1
ATOM 2432 O O . CYS A 1 302 ? 11.059 -9.842 -13.479 1.00 96.69 302 CYS A O 1
ATOM 2434 N N . ALA A 1 303 ? 13.130 -9.143 -12.967 1.00 95.31 303 ALA A N 1
ATOM 2435 C CA . ALA A 1 303 ? 13.437 -8.588 -14.281 1.00 95.31 303 ALA A CA 1
ATOM 2436 C C . ALA A 1 303 ? 13.407 -9.674 -15.366 1.00 95.31 303 ALA A C 1
ATOM 2438 O O . ALA A 1 303 ? 12.767 -9.483 -16.396 1.00 95.31 303 ALA A O 1
ATOM 2439 N N . LEU A 1 304 ? 14.005 -10.839 -15.099 1.00 93.94 304 LEU A N 1
ATOM 2440 C CA . LEU A 1 304 ? 13.951 -12.013 -15.973 1.00 93.94 304 LEU A CA 1
ATOM 2441 C C . LEU A 1 304 ? 12.519 -12.509 -16.186 1.00 93.94 304 LEU A C 1
ATOM 2443 O O . LEU A 1 304 ? 12.162 -12.872 -17.302 1.00 93.94 304 LEU A O 1
ATOM 2447 N N . SER A 1 305 ? 11.687 -12.483 -15.142 1.00 94.50 305 SER A N 1
ATOM 2448 C CA . SER A 1 305 ? 10.286 -12.897 -15.241 1.00 94.50 305 SER A CA 1
ATOM 2449 C C . SER A 1 305 ? 9.443 -11.966 -16.116 1.00 94.50 305 SER A C 1
ATOM 2451 O O . SER A 1 305 ? 8.506 -12.453 -16.743 1.00 94.50 305 SER A O 1
ATOM 2453 N N . ILE A 1 306 ? 9.729 -10.657 -16.152 1.00 93.31 306 ILE A N 1
ATOM 2454 C CA . ILE A 1 306 ? 8.919 -9.676 -16.901 1.00 93.31 306 ILE A CA 1
ATOM 2455 C C . ILE A 1 306 ? 9.476 -9.332 -18.290 1.00 93.31 306 ILE A C 1
ATOM 2457 O O . ILE A 1 306 ? 8.729 -8.863 -19.152 1.00 93.31 306 ILE A O 1
ATOM 2461 N N . LEU A 1 307 ? 10.767 -9.589 -18.526 1.00 90.75 307 LEU A N 1
ATOM 2462 C CA . LEU A 1 307 ? 11.458 -9.309 -19.786 1.00 90.75 307 LEU A CA 1
ATOM 2463 C C . LEU A 1 307 ? 10.778 -9.923 -21.028 1.00 90.75 307 LEU A C 1
ATOM 2465 O O . LEU A 1 307 ? 10.659 -9.198 -22.015 1.00 90.75 307 LEU A O 1
ATOM 2469 N N . PRO A 1 308 ? 10.278 -11.179 -21.028 1.00 88.81 308 PRO A N 1
ATOM 2470 C CA . PRO A 1 308 ? 9.690 -11.783 -22.230 1.00 88.81 308 PRO A CA 1
ATOM 2471 C C . PRO A 1 308 ? 8.496 -11.004 -22.804 1.00 88.81 308 PRO A C 1
ATOM 2473 O O . PRO A 1 308 ? 8.316 -10.936 -24.026 1.00 88.81 308 PRO A O 1
ATOM 2476 N N . SER A 1 309 ? 7.698 -10.382 -21.930 1.00 87.12 309 SER A N 1
ATOM 2477 C CA . SER A 1 309 ? 6.518 -9.609 -22.336 1.00 87.12 309 SER A CA 1
ATOM 2478 C C . SER A 1 309 ? 6.804 -8.118 -22.495 1.00 87.12 309 SER A C 1
ATOM 2480 O O . SER A 1 309 ? 6.154 -7.466 -23.310 1.00 87.12 309 SER A O 1
ATOM 2482 N N . CYS A 1 310 ? 7.749 -7.565 -21.727 1.00 84.12 310 CYS A N 1
ATOM 2483 C CA . CYS A 1 310 ? 8.055 -6.129 -21.747 1.00 84.12 310 CYS A CA 1
ATOM 2484 C C . CYS A 1 310 ? 9.169 -5.756 -22.736 1.00 84.12 310 CYS A C 1
ATOM 2486 O O . CYS A 1 310 ? 9.273 -4.597 -23.127 1.00 84.12 310 CYS A O 1
ATOM 2488 N N . GLY A 1 311 ? 10.021 -6.712 -23.114 1.00 84.88 311 GLY A N 1
ATOM 2489 C CA . GLY A 1 311 ? 11.154 -6.505 -24.010 1.00 84.88 311 GLY A CA 1
ATOM 2490 C C . GLY A 1 311 ? 12.031 -5.324 -23.590 1.00 84.88 311 GLY A C 1
ATOM 2491 O O . GLY A 1 311 ? 12.383 -5.161 -22.418 1.00 84.88 311 GLY A O 1
ATOM 2492 N N . TRP A 1 312 ? 12.353 -4.470 -24.560 1.00 80.50 312 TRP A N 1
ATOM 2493 C CA . TRP A 1 312 ? 13.178 -3.279 -24.359 1.00 80.50 312 TRP A CA 1
ATOM 2494 C C . TRP A 1 312 ? 12.559 -2.237 -23.429 1.00 80.50 312 TRP A C 1
ATOM 2496 O O . TRP A 1 312 ? 13.299 -1.461 -22.821 1.00 80.50 312 TRP A O 1
ATOM 2506 N N . SER A 1 313 ? 11.235 -2.246 -23.237 1.00 79.25 313 SER A N 1
ATOM 2507 C CA . SER A 1 313 ? 10.578 -1.290 -22.346 1.00 79.25 313 SER A CA 1
ATOM 2508 C C . SER A 1 313 ? 11.032 -1.421 -20.895 1.00 79.25 313 SER A C 1
ATOM 2510 O O . SER A 1 313 ? 11.008 -0.439 -20.153 1.00 79.25 313 SER A O 1
ATOM 2512 N N . LEU A 1 314 ? 11.534 -2.595 -20.491 1.00 86.25 314 LEU A N 1
ATOM 2513 C CA . LEU A 1 314 ? 12.123 -2.789 -19.167 1.00 86.25 314 LEU A CA 1
ATOM 2514 C C . LEU A 1 314 ? 13.253 -1.788 -18.882 1.00 86.25 314 LEU A C 1
ATOM 2516 O O . LEU A 1 314 ? 13.386 -1.304 -17.756 1.00 86.25 314 LEU A O 1
ATOM 2520 N N . LEU A 1 315 ? 14.031 -1.423 -19.905 1.00 85.62 315 LEU A N 1
ATOM 2521 C CA . LEU A 1 315 ? 15.147 -0.494 -19.764 1.00 85.62 315 LEU A CA 1
ATOM 2522 C C . LEU A 1 315 ? 14.697 0.927 -19.398 1.00 85.62 315 LEU A C 1
ATOM 2524 O O . LEU A 1 315 ? 15.467 1.656 -18.775 1.00 85.62 315 LEU A O 1
ATOM 2528 N N . TYR A 1 316 ? 13.439 1.311 -19.658 1.00 79.50 316 TYR A N 1
ATOM 2529 C CA . TYR A 1 316 ? 12.890 2.584 -19.164 1.00 79.50 316 TYR A CA 1
ATOM 2530 C C . TYR A 1 316 ? 12.873 2.646 -17.639 1.00 79.50 316 TYR A C 1
ATOM 2532 O O . TYR A 1 316 ? 12.976 3.724 -17.050 1.00 79.50 316 TYR A O 1
ATOM 2540 N N . ALA A 1 317 ? 12.750 1.497 -16.976 1.00 86.88 317 ALA A N 1
ATOM 2541 C CA . ALA A 1 317 ? 12.773 1.428 -15.528 1.00 86.88 317 ALA A CA 1
ATOM 2542 C C . ALA A 1 317 ? 14.199 1.479 -14.952 1.00 86.88 317 ALA A C 1
ATOM 2544 O O . ALA A 1 317 ? 14.348 1.692 -13.744 1.00 86.88 317 ALA A O 1
ATOM 2545 N N . VAL A 1 318 ? 15.252 1.358 -15.765 1.00 88.12 318 VAL A N 1
ATOM 2546 C CA . VAL A 1 318 ? 16.634 1.559 -15.310 1.00 88.12 318 VAL A CA 1
ATOM 2547 C C . VAL A 1 318 ? 16.879 3.061 -15.149 1.00 88.12 318 VAL A C 1
ATOM 2549 O O . VAL A 1 318 ? 17.121 3.803 -16.099 1.00 88.12 318 VAL A O 1
ATOM 2552 N N . GLN A 1 319 ? 16.755 3.533 -13.911 1.00 81.31 319 GLN A N 1
ATOM 2553 C CA . GLN A 1 319 ? 16.782 4.949 -13.553 1.00 81.31 319 GLN A CA 1
ATOM 2554 C C . GLN A 1 319 ? 17.926 5.220 -12.577 1.00 81.31 319 GLN A C 1
ATOM 2556 O O . GLN A 1 319 ? 18.168 4.439 -11.661 1.00 81.31 319 GLN A O 1
ATOM 2561 N N . GLY A 1 320 ? 18.601 6.360 -12.745 1.00 77.44 320 GLY A N 1
ATOM 2562 C CA . GLY A 1 320 ? 19.672 6.789 -11.845 1.00 77.44 320 GLY A CA 1
ATOM 2563 C C . GLY A 1 320 ? 20.867 5.828 -11.774 1.00 77.44 320 GLY A C 1
ATOM 2564 O O . GLY A 1 320 ? 21.117 5.043 -12.686 1.00 77.44 320 GLY A O 1
ATOM 2565 N N . LYS A 1 321 ? 21.657 5.955 -10.703 1.00 81.12 321 LYS A N 1
ATOM 2566 C CA . LYS A 1 321 ? 22.717 5.004 -10.344 1.00 81.12 321 LYS A CA 1
ATOM 2567 C C . LYS A 1 321 ? 22.116 3.980 -9.380 1.00 81.12 321 LYS A C 1
ATOM 2569 O O . LYS A 1 321 ? 21.494 4.398 -8.403 1.00 81.12 321 LYS A O 1
ATOM 2574 N N . SER A 1 322 ? 22.325 2.688 -9.645 1.00 85.00 322 SER A N 1
ATOM 2575 C CA . SER A 1 322 ? 21.939 1.612 -8.721 1.00 85.00 322 SER A CA 1
ATOM 2576 C C . SER A 1 322 ? 22.478 1.896 -7.317 1.00 85.00 322 SER A C 1
ATOM 2578 O O . SER A 1 322 ? 23.639 2.289 -7.164 1.00 85.00 322 SER A O 1
ATOM 2580 N N . LYS A 1 323 ? 21.633 1.698 -6.303 1.00 86.31 323 LYS A N 1
ATOM 2581 C CA . LYS A 1 323 ? 22.046 1.686 -4.892 1.00 86.31 323 LYS A CA 1
ATOM 2582 C C . LYS A 1 323 ? 22.368 0.269 -4.417 1.00 86.31 323 LYS A C 1
ATOM 2584 O O . LYS A 1 323 ? 22.896 0.104 -3.323 1.00 86.31 323 LYS A O 1
ATOM 2589 N N . THR A 1 324 ? 22.032 -0.730 -5.225 1.00 87.31 324 THR A N 1
ATOM 2590 C CA . THR A 1 324 ? 22.206 -2.147 -4.929 1.00 87.31 324 THR A CA 1
ATOM 2591 C C . THR A 1 324 ? 23.513 -2.648 -5.543 1.00 87.31 324 THR A C 1
ATOM 2593 O O . THR A 1 324 ? 23.725 -2.531 -6.754 1.00 87.31 324 THR A O 1
ATOM 2596 N N . GLU A 1 325 ? 24.395 -3.192 -4.707 1.00 87.94 325 GLU A N 1
ATOM 2597 C CA . GLU A 1 325 ? 25.657 -3.802 -5.138 1.00 87.94 325 GLU A CA 1
ATOM 2598 C C . GLU A 1 325 ? 25.410 -5.088 -5.938 1.00 87.94 325 GLU A C 1
ATOM 2600 O O . GLU A 1 325 ? 24.438 -5.806 -5.692 1.00 87.94 325 GLU A O 1
ATOM 2605 N N . ASN A 1 326 ? 26.302 -5.386 -6.888 1.00 84.69 326 ASN A N 1
ATOM 2606 C CA . ASN A 1 326 ? 26.285 -6.608 -7.705 1.00 84.69 326 ASN A CA 1
ATOM 2607 C C . ASN A 1 326 ? 24.979 -6.853 -8.483 1.00 84.69 326 ASN A C 1
ATOM 2609 O O . ASN A 1 326 ? 24.629 -7.993 -8.785 1.00 84.69 326 ASN A O 1
ATOM 2613 N N . MET A 1 327 ? 24.251 -5.785 -8.811 1.00 87.00 327 MET A N 1
ATOM 2614 C CA . MET A 1 327 ? 23.062 -5.856 -9.654 1.00 87.00 327 MET A CA 1
ATOM 2615 C C . MET A 1 327 ? 23.449 -5.674 -11.133 1.00 87.00 327 MET A C 1
ATOM 2617 O O . MET A 1 327 ? 24.171 -4.718 -11.432 1.00 87.00 327 MET A O 1
ATOM 2621 N N . PRO A 1 328 ? 22.973 -6.532 -12.061 1.00 89.12 328 PRO A N 1
ATOM 2622 C CA . PRO A 1 328 ? 23.227 -6.352 -13.490 1.00 89.12 328 PRO A CA 1
ATOM 2623 C C . PRO A 1 328 ? 22.749 -4.978 -13.970 1.00 89.12 328 PRO A C 1
ATOM 2625 O O . PRO A 1 328 ? 21.695 -4.497 -13.551 1.00 89.12 328 PRO A O 1
ATOM 2628 N N . SER A 1 329 ? 23.499 -4.343 -14.870 1.00 85.25 329 SER A N 1
ATOM 2629 C CA . SER A 1 329 ? 23.265 -2.936 -15.238 1.00 85.25 329 SER A CA 1
ATOM 2630 C C . SER A 1 329 ? 21.936 -2.680 -15.964 1.00 85.25 329 SER A C 1
ATOM 2632 O O . SER A 1 329 ? 21.447 -1.551 -15.968 1.00 85.25 329 SER A O 1
ATOM 2634 N N . TRP A 1 330 ? 21.342 -3.719 -16.552 1.00 88.00 330 TRP A N 1
ATOM 2635 C CA . TRP A 1 330 ? 20.047 -3.677 -17.232 1.00 88.00 330 TRP A CA 1
ATOM 2636 C C . TRP A 1 330 ? 18.851 -3.941 -16.301 1.00 88.00 330 TRP A C 1
ATOM 2638 O O . TRP A 1 330 ? 17.705 -3.749 -16.709 1.00 88.00 330 TRP A O 1
ATOM 2648 N N . VAL A 1 331 ? 19.090 -4.381 -15.061 1.00 92.94 331 VAL A N 1
ATOM 2649 C CA . VAL A 1 331 ? 18.033 -4.664 -14.084 1.00 92.94 331 VAL A CA 1
ATOM 2650 C C . VAL A 1 331 ? 17.614 -3.359 -13.395 1.00 92.94 331 VAL A C 1
ATOM 2652 O O . VAL A 1 331 ? 18.464 -2.641 -12.862 1.00 92.94 331 VAL A O 1
ATOM 2655 N N . PRO A 1 332 ? 16.312 -3.019 -13.361 1.00 93.38 332 PRO A N 1
ATOM 2656 C CA . PRO A 1 332 ? 15.840 -1.837 -12.648 1.00 93.38 332 PRO A CA 1
ATOM 2657 C C . PRO A 1 332 ? 16.043 -1.924 -11.129 1.00 93.38 332 PRO A C 1
ATOM 2659 O O . PRO A 1 332 ? 15.541 -2.836 -10.475 1.00 93.38 332 PRO A O 1
ATOM 2662 N N . ASP A 1 333 ? 16.683 -0.909 -10.538 1.00 93.69 333 ASP A N 1
ATOM 2663 C CA . ASP A 1 333 ? 16.686 -0.736 -9.080 1.00 93.69 333 ASP A CA 1
ATOM 2664 C C . ASP A 1 333 ? 15.390 -0.045 -8.629 1.00 93.69 333 ASP A C 1
ATOM 2666 O O . ASP A 1 333 ? 15.281 1.186 -8.650 1.00 93.69 333 ASP A O 1
ATOM 2670 N N . TRP A 1 334 ? 14.389 -0.812 -8.200 1.00 93.88 334 TRP A N 1
ATOM 2671 C CA . TRP A 1 334 ? 13.101 -0.272 -7.738 1.00 93.88 334 TRP A CA 1
ATOM 2672 C C . TRP A 1 334 ? 13.185 0.557 -6.441 1.00 93.88 334 TRP A C 1
ATOM 2674 O O . TRP A 1 334 ? 12.205 1.206 -6.062 1.00 93.88 334 TRP A O 1
ATOM 2684 N N . ASN A 1 335 ? 14.349 0.583 -5.777 1.00 90.44 335 ASN A N 1
ATOM 2685 C CA . ASN A 1 335 ? 14.629 1.449 -4.630 1.00 90.44 335 ASN A CA 1
ATOM 2686 C C . ASN A 1 335 ? 15.238 2.808 -5.034 1.00 90.44 335 ASN A C 1
ATOM 2688 O O . ASN A 1 335 ? 15.397 3.712 -4.208 1.00 90.44 335 ASN A O 1
ATOM 2692 N N . VAL A 1 336 ? 15.586 2.978 -6.311 1.00 88.50 336 VAL A N 1
ATOM 2693 C CA . VAL A 1 336 ? 15.991 4.269 -6.869 1.00 88.50 336 VAL A CA 1
ATOM 2694 C C . VAL A 1 336 ? 14.740 5.020 -7.336 1.00 88.50 336 VAL A C 1
ATOM 2696 O O . VAL A 1 336 ? 13.996 4.492 -8.169 1.00 88.50 336 VAL A O 1
ATOM 2699 N N . PRO A 1 337 ? 14.483 6.243 -6.831 1.00 82.56 337 PRO A N 1
ATOM 2700 C CA . PRO A 1 337 ? 13.389 7.073 -7.320 1.00 82.56 337 PRO A CA 1
ATOM 2701 C C . PRO A 1 337 ? 13.537 7.372 -8.820 1.00 82.56 337 PRO A C 1
ATOM 2703 O O . PRO A 1 337 ? 14.662 7.532 -9.303 1.00 82.56 337 PRO A O 1
ATOM 2706 N N . PRO A 1 338 ? 12.427 7.479 -9.568 1.00 75.00 338 PRO A N 1
ATOM 2707 C CA . PRO A 1 338 ? 12.489 7.817 -10.985 1.00 75.00 338 PRO A CA 1
ATOM 2708 C C . PRO A 1 338 ? 13.090 9.220 -11.166 1.00 75.00 338 PRO A C 1
ATOM 2710 O O . PRO A 1 338 ? 12.586 10.188 -10.602 1.00 75.00 338 PRO A O 1
ATOM 2713 N N . GLN A 1 339 ? 14.167 9.329 -11.952 1.00 71.44 339 GLN A N 1
ATOM 2714 C CA . GLN A 1 339 ? 14.787 10.619 -12.298 1.00 71.44 339 GLN A CA 1
ATOM 2715 C C . GLN A 1 339 ? 14.189 11.224 -13.568 1.00 71.44 339 GLN A C 1
ATOM 2717 O O . GLN A 1 339 ? 14.241 12.434 -13.766 1.00 71.44 339 GLN A O 1
ATOM 2722 N N . ARG A 1 340 ? 13.645 10.374 -14.440 1.00 67.12 340 ARG A N 1
ATOM 2723 C CA . ARG A 1 340 ? 12.997 10.757 -15.692 1.00 67.12 340 ARG A CA 1
ATOM 2724 C C . ARG A 1 340 ? 11.530 10.358 -15.629 1.00 67.12 340 ARG A C 1
ATOM 2726 O O . ARG A 1 340 ? 11.175 9.361 -14.997 1.00 67.12 340 ARG A O 1
ATOM 2733 N N . HIS A 1 341 ? 10.678 11.153 -16.259 1.00 56.31 341 HIS A N 1
ATOM 2734 C CA . HIS A 1 341 ? 9.273 10.814 -16.443 1.00 56.31 341 HIS A CA 1
ATOM 2735 C C . HIS A 1 341 ? 9.114 10.172 -17.814 1.00 56.31 341 HIS A C 1
ATOM 2737 O O . HIS A 1 341 ? 9.629 10.695 -18.796 1.00 56.31 341 HIS A O 1
ATOM 2743 N N . VAL A 1 342 ? 8.450 9.019 -17.858 1.00 54.59 342 VAL A N 1
ATOM 2744 C CA . VAL A 1 342 ? 8.122 8.347 -19.116 1.00 54.59 342 VAL A CA 1
ATOM 2745 C C . VAL A 1 342 ? 6.957 9.109 -19.741 1.00 54.59 342 VAL A C 1
ATOM 2747 O O . VAL A 1 342 ? 5.896 9.222 -19.120 1.00 54.59 342 VAL A O 1
ATOM 2750 N N . ILE A 1 343 ? 7.160 9.672 -20.931 1.00 42.59 343 ILE A N 1
ATOM 2751 C CA . ILE A 1 343 ? 6.143 10.443 -21.651 1.00 42.59 343 ILE A CA 1
ATOM 2752 C C . ILE A 1 343 ? 5.277 9.454 -22.450 1.00 42.59 343 ILE A C 1
ATOM 2754 O O . ILE A 1 343 ? 5.383 9.330 -23.661 1.00 42.59 343 ILE A O 1
ATOM 2758 N N . GLY A 1 344 ? 4.422 8.717 -21.733 1.00 43.84 344 GLY A N 1
ATOM 2759 C CA . GLY A 1 344 ? 3.453 7.778 -22.313 1.00 43.84 344 GLY A CA 1
ATOM 2760 C C . GLY A 1 344 ? 4.022 6.408 -22.713 1.00 43.84 344 GLY A C 1
ATOM 2761 O O . GLY A 1 344 ? 5.216 6.235 -22.928 1.00 43.84 344 GLY A O 1
ATOM 2762 N N . SER A 1 345 ? 3.140 5.407 -22.781 1.00 41.12 345 SER A N 1
ATOM 2763 C CA . SER A 1 345 ? 3.418 4.071 -23.338 1.00 41.12 345 SER A CA 1
ATOM 2764 C C . SER A 1 345 ? 3.262 4.015 -24.858 1.00 41.12 345 SER A C 1
ATOM 2766 O O . SER A 1 345 ? 3.723 3.068 -25.487 1.00 41.12 345 SER A O 1
ATOM 2768 N N . ASP A 1 346 ? 2.604 5.021 -25.435 1.00 37.53 346 ASP A N 1
ATOM 2769 C CA . ASP A 1 346 ? 2.102 4.982 -26.811 1.00 37.53 346 ASP A CA 1
ATOM 2770 C C . ASP A 1 346 ? 3.148 5.437 -27.834 1.00 37.53 346 ASP A C 1
ATOM 2772 O O . ASP A 1 346 ? 2.913 5.334 -29.032 1.00 37.53 346 ASP A O 1
ATOM 2776 N N . ALA A 1 347 ? 4.330 5.884 -27.389 1.00 36.69 347 ALA A N 1
ATOM 2777 C CA . ALA A 1 347 ? 5.428 6.284 -28.275 1.00 36.69 347 ALA A CA 1
ATOM 2778 C C . ALA A 1 347 ? 5.936 5.140 -29.183 1.00 36.69 347 ALA A C 1
ATOM 2780 O O . ALA A 1 347 ? 6.662 5.402 -30.138 1.00 36.69 347 ALA A O 1
ATOM 2781 N N . PHE A 1 348 ? 5.542 3.891 -28.903 1.00 38.25 348 PHE A N 1
ATOM 2782 C CA . PHE A 1 348 ? 5.870 2.704 -29.701 1.00 38.25 348 PHE A CA 1
ATOM 2783 C C . PHE A 1 348 ? 4.699 2.159 -30.528 1.00 38.25 348 PHE A C 1
ATOM 2785 O O . PHE A 1 348 ? 4.933 1.313 -31.391 1.00 38.25 348 PHE A O 1
ATOM 2792 N N . MET A 1 349 ? 3.464 2.641 -30.320 1.00 35.66 349 MET A N 1
ATOM 2793 C CA . MET A 1 349 ? 2.333 2.262 -31.173 1.00 35.66 349 MET A CA 1
ATOM 2794 C C . MET A 1 349 ? 2.587 2.797 -32.589 1.00 35.66 349 MET A C 1
ATOM 2796 O O . MET A 1 349 ? 2.443 3.990 -32.841 1.00 35.66 349 MET A O 1
ATOM 2800 N N . GLY A 1 350 ? 3.004 1.907 -33.493 1.00 37.06 350 GLY A N 1
ATOM 2801 C CA . GLY A 1 350 ? 3.343 2.218 -34.887 1.00 37.06 350 GLY A CA 1
ATOM 2802 C C . GLY A 1 350 ? 4.829 2.110 -35.248 1.00 37.06 350 GLY A C 1
ATOM 2803 O O . GLY A 1 350 ? 5.163 2.274 -36.414 1.00 37.06 350 GLY A O 1
ATOM 2804 N N . MET A 1 351 ? 5.729 1.821 -34.295 1.00 39.00 351 MET A N 1
ATOM 2805 C CA . MET A 1 351 ? 7.124 1.463 -34.620 1.00 39.00 351 MET A CA 1
ATOM 2806 C C . MET A 1 351 ? 7.364 -0.048 -34.680 1.00 39.00 351 MET A C 1
ATOM 2808 O O . MET A 1 351 ? 8.380 -0.456 -35.229 1.00 39.00 351 MET A O 1
ATOM 2812 N N . GLU A 1 352 ? 6.466 -0.878 -34.141 1.00 45.31 352 GLU A N 1
ATOM 2813 C CA . GLU A 1 352 ? 6.584 -2.344 -34.222 1.00 45.31 352 GLU A CA 1
ATOM 2814 C C . GLU A 1 352 ? 6.657 -2.818 -35.684 1.00 45.31 352 GLU A C 1
ATOM 2816 O O . GLU A 1 352 ? 7.594 -3.531 -36.028 1.00 45.31 352 GLU A O 1
ATOM 2821 N N . GLU A 1 353 ? 5.780 -2.307 -36.556 1.00 44.91 353 GLU A N 1
ATOM 2822 C CA . GLU A 1 353 ? 5.771 -2.606 -38.002 1.00 44.91 353 GLU A CA 1
ATOM 2823 C C . GLU A 1 353 ? 7.105 -2.231 -38.678 1.00 44.91 353 GLU A C 1
ATOM 2825 O O . GLU A 1 353 ? 7.697 -3.040 -39.386 1.00 44.91 353 GLU A O 1
ATOM 2830 N N . PHE A 1 354 ? 7.659 -1.055 -38.356 1.00 46.44 354 PHE A N 1
ATOM 2831 C CA . PHE A 1 354 ? 8.954 -0.601 -38.878 1.00 46.44 354 PHE A CA 1
ATOM 2832 C C . PHE A 1 354 ? 10.112 -1.543 -38.508 1.00 46.44 354 PHE A C 1
ATOM 2834 O O . PHE A 1 354 ? 11.005 -1.792 -39.321 1.00 46.44 354 PHE A O 1
ATOM 2841 N N . TRP A 1 355 ? 10.126 -2.063 -37.276 1.00 48.22 355 TRP A N 1
ATOM 2842 C CA . TRP A 1 355 ? 11.161 -3.004 -36.845 1.00 48.22 355 TRP A CA 1
ATOM 2843 C C . TRP A 1 355 ? 10.943 -4.403 -37.431 1.00 48.22 355 TRP A C 1
ATOM 2845 O O . TRP A 1 355 ? 11.931 -5.057 -37.755 1.00 48.22 355 TRP A O 1
ATOM 2855 N N . GLU A 1 356 ? 9.696 -4.842 -37.617 1.00 51.69 356 GLU A N 1
ATOM 2856 C CA . GLU A 1 356 ? 9.363 -6.112 -38.282 1.00 51.69 356 GLU A CA 1
ATOM 2857 C C . GLU A 1 356 ? 9.761 -6.131 -39.768 1.00 51.69 356 GLU A C 1
ATOM 2859 O O . GLU A 1 356 ? 10.129 -7.185 -40.288 1.00 51.69 356 GLU A O 1
ATOM 2864 N N . GLU A 1 357 ? 9.740 -4.977 -40.439 1.00 50.50 357 GLU A N 1
ATOM 2865 C CA . GLU A 1 357 ? 10.089 -4.841 -41.859 1.00 50.50 357 GLU A CA 1
ATOM 2866 C C . GLU A 1 357 ? 11.595 -4.669 -42.112 1.00 50.50 357 GLU A C 1
ATOM 2868 O O . GLU A 1 357 ? 12.111 -5.129 -43.131 1.00 50.50 357 GLU A O 1
ATOM 2873 N N . ILE A 1 358 ? 12.323 -4.026 -41.190 1.00 50.62 358 ILE A N 1
ATOM 2874 C CA . ILE A 1 358 ? 13.770 -3.770 -41.327 1.00 50.62 358 ILE A CA 1
ATOM 2875 C C . ILE A 1 358 ? 14.627 -4.890 -40.736 1.00 50.62 358 ILE A C 1
ATOM 2877 O O . ILE A 1 358 ? 15.740 -5.130 -41.214 1.00 50.62 358 ILE A O 1
ATOM 2881 N N . LEU A 1 359 ? 14.167 -5.566 -39.680 1.00 51.59 359 LEU A N 1
ATOM 2882 C CA . LEU A 1 359 ? 14.925 -6.668 -39.100 1.00 51.59 359 LEU A CA 1
ATOM 2883 C C . LEU A 1 359 ? 14.770 -7.903 -39.996 1.00 51.59 359 LEU A C 1
ATOM 2885 O O . LEU A 1 359 ? 13.654 -8.388 -40.181 1.00 51.59 359 LEU A O 1
ATOM 2889 N N . PRO A 1 360 ? 15.863 -8.480 -40.530 1.00 54.81 360 PRO A N 1
ATOM 2890 C CA . PRO A 1 360 ? 15.744 -9.749 -41.228 1.00 54.81 360 PRO A CA 1
ATOM 2891 C C . PRO A 1 360 ? 15.173 -10.786 -40.259 1.00 54.81 360 PRO A C 1
ATOM 2893 O O . PRO A 1 360 ? 15.592 -10.837 -39.104 1.00 54.81 360 PRO A O 1
ATOM 2896 N N . HIS A 1 361 ? 14.265 -11.643 -40.738 1.00 56.56 361 HIS A N 1
ATOM 2897 C CA . HIS A 1 361 ? 13.495 -12.614 -39.938 1.00 56.56 361 HIS A CA 1
ATOM 2898 C C . HIS A 1 361 ? 14.320 -13.538 -39.010 1.00 56.56 361 HIS A C 1
ATOM 2900 O O . HIS A 1 361 ? 13.758 -14.262 -38.192 1.00 56.56 361 HIS A O 1
ATOM 2906 N N . ALA A 1 362 ? 15.650 -13.547 -39.136 1.00 57.22 362 ALA A N 1
ATOM 2907 C CA . ALA A 1 362 ? 16.578 -14.273 -38.275 1.00 57.22 362 ALA A CA 1
ATOM 2908 C C . ALA A 1 362 ? 17.023 -13.500 -37.012 1.00 57.22 362 ALA A C 1
ATOM 2910 O O . ALA A 1 362 ? 17.684 -14.089 -36.154 1.00 57.22 362 ALA A O 1
ATOM 2911 N N . VAL A 1 363 ? 16.714 -12.204 -36.889 1.00 60.91 363 VAL A N 1
ATOM 2912 C CA . VAL A 1 363 ? 17.130 -11.364 -35.758 1.00 60.91 363 VAL A CA 1
ATOM 2913 C C . VAL A 1 363 ? 16.006 -11.261 -34.724 1.00 60.91 363 VAL A C 1
ATOM 2915 O O . VAL A 1 363 ? 14.904 -10.847 -35.072 1.00 60.91 363 VAL A O 1
ATOM 2918 N N . PRO A 1 364 ? 16.269 -11.594 -33.449 1.00 65.56 364 PRO A N 1
ATOM 2919 C CA . PRO A 1 364 ? 15.303 -11.404 -32.374 1.00 65.56 364 PRO A CA 1
ATOM 2920 C C . PRO A 1 364 ? 14.903 -9.930 -32.216 1.00 65.56 364 PRO A C 1
ATOM 2922 O O . PRO A 1 364 ? 15.757 -9.064 -32.021 1.00 65.56 364 PRO A O 1
ATOM 2925 N N . ASP A 1 365 ? 13.598 -9.676 -32.237 1.00 65.81 365 ASP A N 1
ATOM 2926 C CA . ASP A 1 365 ? 12.945 -8.393 -31.941 1.00 65.81 365 ASP A CA 1
ATOM 2927 C C . ASP A 1 365 ? 13.103 -7.986 -30.461 1.00 65.81 365 ASP A C 1
ATOM 2929 O O . ASP A 1 365 ? 13.153 -6.806 -30.100 1.00 65.81 365 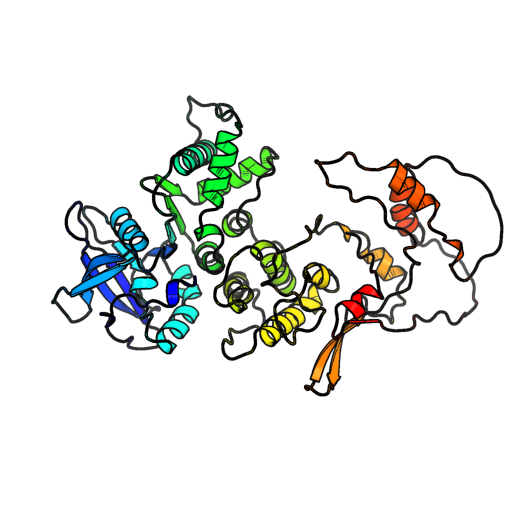ASP A O 1
ATOM 2933 N N . LYS A 1 366 ? 13.231 -8.986 -29.585 1.00 73.81 366 LYS A N 1
ATOM 2934 C CA . LYS A 1 366 ? 13.353 -8.834 -28.135 1.00 73.81 366 LYS A CA 1
ATOM 2935 C C . LYS A 1 366 ? 14.769 -9.103 -27.624 1.00 73.81 366 LYS A C 1
ATOM 2937 O O . LYS A 1 366 ? 15.498 -9.926 -28.186 1.00 73.81 366 LYS A O 1
ATOM 2942 N N . PRO A 1 367 ? 15.151 -8.468 -26.500 1.00 81.94 367 PRO A N 1
ATOM 2943 C CA . PRO A 1 367 ? 16.400 -8.790 -25.830 1.00 81.94 367 PRO A CA 1
ATOM 2944 C C . PRO A 1 367 ? 16.433 -10.255 -25.387 1.00 81.94 367 PRO A C 1
ATOM 2946 O O . PRO A 1 367 ? 15.457 -10.787 -24.856 1.00 81.94 367 PRO A O 1
ATOM 2949 N N . GLN A 1 368 ? 17.594 -10.882 -25.541 1.00 83.12 368 GLN A N 1
ATOM 2950 C CA . GLN A 1 368 ? 17.880 -12.225 -25.051 1.00 83.12 368 GLN A CA 1
ATOM 2951 C C . GLN A 1 368 ? 18.721 -12.157 -23.778 1.00 83.12 368 GLN A C 1
ATOM 2953 O O . GLN A 1 368 ? 19.497 -11.227 -23.580 1.00 83.12 368 GLN A O 1
ATOM 2958 N N . VAL A 1 369 ? 18.597 -13.161 -22.915 1.00 86.44 369 VAL A N 1
ATOM 2959 C CA . VAL A 1 369 ? 19.430 -13.279 -21.713 1.00 86.44 369 VAL A CA 1
ATOM 2960 C C . VAL A 1 369 ? 20.430 -14.398 -21.928 1.00 86.44 369 VAL A C 1
ATOM 2962 O O . VAL A 1 369 ? 20.050 -15.519 -22.258 1.00 86.44 369 VAL A O 1
ATOM 2965 N N . VAL A 1 370 ? 21.707 -14.097 -21.713 1.00 85.69 370 VAL A N 1
ATOM 2966 C CA . VAL A 1 370 ? 22.798 -15.070 -21.791 1.00 85.69 370 VAL A CA 1
ATOM 2967 C C . VAL A 1 370 ? 23.526 -15.099 -20.455 1.00 85.69 370 VAL A C 1
ATOM 2969 O O . VAL A 1 370 ? 23.899 -14.054 -19.924 1.00 85.69 370 VAL A O 1
ATOM 2972 N N . MET A 1 371 ? 23.741 -16.295 -19.908 1.00 85.31 371 MET A N 1
ATOM 2973 C CA . MET A 1 371 ? 24.567 -16.466 -18.714 1.00 85.31 371 MET A CA 1
ATOM 2974 C C . MET A 1 371 ? 26.043 -16.352 -19.101 1.00 85.31 371 MET A C 1
ATOM 2976 O O . MET A 1 371 ? 26.513 -17.054 -19.998 1.00 85.31 371 MET A O 1
ATOM 2980 N N . ARG A 1 372 ? 26.783 -15.463 -18.437 1.00 81.00 372 ARG A N 1
ATOM 2981 C CA . ARG A 1 372 ? 28.235 -15.332 -18.590 1.00 81.00 372 ARG A CA 1
ATOM 2982 C C . ARG A 1 372 ? 28.935 -15.684 -17.291 1.00 81.00 372 ARG A C 1
ATOM 2984 O O . ARG A 1 372 ? 28.593 -15.143 -16.246 1.00 81.00 372 ARG A O 1
ATOM 2991 N N . SER A 1 373 ? 29.945 -16.542 -17.381 1.00 77.88 373 SER A N 1
ATOM 2992 C CA . SER A 1 373 ? 30.853 -16.803 -16.266 1.00 77.88 373 SER A CA 1
ATOM 2993 C C . SER A 1 373 ? 31.751 -15.586 -16.051 1.00 77.88 373 SER A C 1
ATOM 2995 O O . SER A 1 373 ? 32.461 -15.173 -16.967 1.00 77.88 373 SER A O 1
ATOM 2997 N N . THR A 1 374 ? 31.729 -15.026 -14.848 1.00 70.62 374 THR A N 1
ATOM 2998 C CA . THR A 1 374 ? 32.693 -14.031 -14.367 1.00 70.62 374 THR A CA 1
ATOM 2999 C C . THR A 1 374 ? 33.483 -14.611 -13.194 1.00 70.62 374 THR A C 1
ATOM 3001 O O . THR A 1 374 ? 33.159 -15.692 -12.694 1.00 70.62 374 THR A O 1
ATOM 3004 N N . ASP A 1 375 ? 34.507 -13.893 -12.728 1.00 68.19 375 ASP A N 1
ATOM 3005 C CA . ASP A 1 375 ? 35.299 -14.285 -11.550 1.00 68.19 375 ASP A CA 1
ATOM 3006 C C . ASP A 1 375 ? 34.445 -14.399 -10.267 1.00 68.19 375 ASP A C 1
ATOM 3008 O O . ASP A 1 375 ? 34.835 -15.059 -9.307 1.00 68.19 375 ASP A O 1
ATOM 3012 N N . GLU A 1 376 ? 33.250 -13.796 -10.264 1.00 66.06 376 GLU A N 1
ATOM 3013 C CA . GLU A 1 376 ? 32.288 -13.797 -9.155 1.00 66.06 376 GLU A CA 1
ATOM 3014 C C . GLU A 1 376 ? 31.106 -14.770 -9.376 1.00 66.06 376 GLU A C 1
ATOM 3016 O O . GLU A 1 376 ? 30.144 -14.754 -8.605 1.00 66.06 376 GLU A O 1
ATOM 3021 N N . GLY A 1 377 ? 31.161 -15.620 -10.412 1.00 74.06 377 GLY A N 1
ATOM 3022 C CA . GLY A 1 377 ? 30.138 -16.621 -10.750 1.00 74.06 377 GLY A CA 1
ATOM 3023 C C . GLY A 1 377 ? 29.400 -16.348 -12.066 1.00 74.06 377 GLY A C 1
ATOM 3024 O O . GLY A 1 377 ? 29.763 -15.465 -12.836 1.00 74.06 377 GLY A O 1
ATOM 3025 N N . GLU A 1 378 ? 28.354 -17.124 -12.361 1.00 80.31 378 GLU A N 1
ATOM 3026 C CA . GLU A 1 378 ? 27.530 -16.882 -13.553 1.00 80.31 378 GLU A CA 1
ATOM 3027 C C . GLU A 1 378 ? 26.579 -15.695 -13.351 1.00 80.31 378 GLU A C 1
ATOM 3029 O O . GLU A 1 378 ? 25.852 -15.623 -12.358 1.00 80.31 378 GLU A O 1
ATOM 3034 N N . ARG A 1 379 ? 26.546 -14.773 -14.320 1.00 80.81 379 ARG A N 1
ATOM 3035 C CA . ARG A 1 379 ? 25.669 -13.595 -14.314 1.00 80.81 379 ARG A CA 1
ATOM 3036 C C . ARG A 1 379 ? 24.799 -13.520 -15.565 1.00 80.81 379 ARG A C 1
ATOM 3038 O O . ARG A 1 379 ? 25.306 -13.767 -16.661 1.00 80.81 379 ARG A O 1
ATOM 3045 N N . PRO A 1 380 ? 23.513 -13.144 -15.435 1.00 86.50 380 PRO A N 1
ATOM 3046 C CA . PRO A 1 380 ? 22.646 -12.930 -16.581 1.00 86.50 380 PRO A CA 1
ATOM 3047 C C . PRO A 1 380 ? 22.964 -11.590 -17.240 1.00 86.50 380 PRO A C 1
ATOM 3049 O O . PRO A 1 380 ? 22.909 -10.523 -16.623 1.00 86.50 380 PRO A O 1
ATOM 3052 N N . VAL A 1 381 ? 23.264 -11.652 -18.526 1.00 86.00 381 VAL A N 1
ATOM 3053 C CA . VAL A 1 381 ? 23.640 -10.503 -19.337 1.00 86.00 381 VAL A CA 1
ATOM 3054 C C . VAL A 1 381 ? 22.606 -10.306 -20.433 1.00 86.00 381 VAL A C 1
ATOM 3056 O O . VAL A 1 381 ? 22.186 -11.270 -21.076 1.00 86.00 381 VAL A O 1
ATOM 3059 N N . LEU A 1 382 ? 22.192 -9.055 -20.641 1.00 84.44 382 LEU A N 1
ATOM 3060 C CA . LEU A 1 382 ? 21.206 -8.724 -21.660 1.00 84.44 382 LEU A CA 1
ATOM 3061 C C . LEU A 1 382 ? 21.903 -8.562 -23.010 1.00 84.44 382 LEU A C 1
ATOM 3063 O O . LEU A 1 382 ? 22.772 -7.705 -23.182 1.00 84.44 382 LEU A O 1
ATOM 3067 N N . HIS A 1 383 ? 21.526 -9.409 -23.954 1.00 81.69 383 HIS A N 1
ATOM 3068 C CA . HIS A 1 383 ? 21.986 -9.399 -25.330 1.00 81.69 383 HIS A CA 1
ATOM 3069 C C . HIS A 1 383 ? 20.918 -8.767 -26.211 1.00 81.69 383 HIS A C 1
ATOM 3071 O O . HIS A 1 383 ? 19.767 -9.204 -26.233 1.00 81.69 383 HIS A O 1
ATOM 3077 N N . GLY A 1 384 ? 21.321 -7.737 -26.943 1.00 75.69 384 GLY A N 1
ATOM 3078 C CA . GLY A 1 384 ? 20.481 -7.059 -27.910 1.00 75.69 384 GLY A CA 1
ATOM 3079 C C . GLY A 1 384 ? 21.010 -7.160 -29.318 1.00 75.69 384 GLY A C 1
ATOM 3080 O O . GLY A 1 384 ? 22.219 -7.242 -29.544 1.00 75.69 384 GLY A O 1
ATOM 3081 N N . TYR A 1 385 ? 20.084 -7.069 -30.258 1.00 67.12 385 TYR A N 1
ATOM 3082 C CA . TYR A 1 385 ? 20.382 -6.854 -31.659 1.00 67.12 385 TYR A CA 1
ATOM 3083 C C . TYR A 1 385 ? 19.899 -5.459 -32.025 1.00 67.12 385 TYR A C 1
ATOM 3085 O O . TYR A 1 385 ? 18.880 -4.985 -31.529 1.00 67.12 385 TYR A O 1
ATOM 3093 N N . GLY A 1 386 ? 20.675 -4.771 -32.846 1.00 62.72 386 GLY A N 1
ATOM 3094 C CA . GLY A 1 386 ? 20.364 -3.427 -33.296 1.00 62.72 386 GLY A CA 1
ATOM 3095 C C . GLY A 1 386 ? 21.335 -3.012 -34.387 1.00 62.72 386 GLY A C 1
ATOM 3096 O O . GLY A 1 386 ? 22.333 -3.694 -34.630 1.00 62.72 386 GLY A O 1
ATOM 3097 N N . TYR A 1 387 ? 21.047 -1.887 -35.028 1.00 55.81 387 TYR A N 1
ATOM 3098 C CA . TYR A 1 387 ? 21.901 -1.301 -36.052 1.00 55.81 387 TYR A CA 1
ATOM 3099 C C . TYR A 1 387 ? 22.233 0.150 -35.702 1.00 55.81 387 TYR A C 1
ATOM 3101 O O . TYR A 1 387 ? 21.454 0.866 -35.069 1.00 55.81 387 TYR A O 1
ATOM 3109 N N . SER A 1 388 ? 23.424 0.591 -36.101 1.00 54.69 388 SER A N 1
ATOM 3110 C CA . SER A 1 388 ? 23.831 1.981 -35.920 1.00 54.69 388 SER A CA 1
ATOM 3111 C C . SER A 1 388 ? 23.040 2.867 -36.879 1.00 54.69 388 SER A C 1
ATOM 3113 O O . SER A 1 388 ? 23.207 2.777 -38.092 1.00 54.69 388 SER A O 1
ATOM 3115 N N . CYS A 1 389 ? 22.184 3.736 -36.342 1.00 47.72 389 CYS A N 1
ATOM 3116 C CA . CYS A 1 389 ? 21.435 4.709 -37.144 1.00 47.72 389 CYS A CA 1
ATOM 3117 C C . CYS A 1 389 ? 22.243 5.983 -37.454 1.00 47.72 389 CYS A C 1
ATOM 3119 O O . CYS A 1 389 ? 21.809 6.803 -38.260 1.00 47.72 389 CYS A O 1
ATOM 3121 N N . GLY A 1 390 ? 23.386 6.183 -36.787 1.00 51.16 390 GLY A N 1
ATOM 3122 C CA . GLY A 1 390 ? 24.205 7.392 -36.886 1.00 51.16 390 GLY A CA 1
ATOM 3123 C C . GLY A 1 390 ? 24.840 7.785 -35.550 1.00 51.16 390 GLY A C 1
ATOM 3124 O O . GLY A 1 390 ? 24.676 7.108 -34.534 1.00 51.16 390 GLY A O 1
ATOM 3125 N N . ARG A 1 391 ? 25.580 8.901 -35.537 1.00 51.59 391 ARG A N 1
ATOM 3126 C CA . ARG A 1 391 ? 26.255 9.427 -34.340 1.00 51.59 391 ARG A CA 1
ATOM 3127 C C . ARG A 1 391 ? 25.610 10.731 -33.883 1.00 51.59 391 ARG A C 1
ATOM 3129 O O . ARG A 1 391 ? 25.568 11.697 -34.637 1.00 51.59 391 ARG A O 1
ATOM 3136 N N . ILE A 1 392 ? 25.201 10.799 -32.614 1.00 55.75 392 ILE A N 1
ATOM 3137 C CA . ILE A 1 392 ? 24.773 12.065 -32.002 1.00 55.75 392 ILE A CA 1
ATOM 3138 C C . ILE A 1 392 ? 26.006 12.964 -31.844 1.00 55.75 392 ILE A C 1
ATOM 3140 O O . ILE A 1 392 ? 26.834 12.750 -30.956 1.00 55.75 392 ILE A O 1
ATOM 3144 N N . SER A 1 393 ? 26.135 13.959 -32.719 1.00 57.25 393 SER A N 1
ATOM 3145 C CA . SER A 1 393 ? 27.258 14.904 -32.745 1.00 57.25 393 SER A CA 1
ATOM 3146 C C . SER A 1 393 ? 27.047 16.105 -31.820 1.00 57.25 393 SER A C 1
ATOM 3148 O O . SER A 1 393 ? 28.016 16.673 -31.316 1.00 57.25 393 SER A O 1
ATOM 3150 N N . LYS A 1 394 ? 25.790 16.486 -31.559 1.00 59.94 394 LYS A N 1
ATOM 3151 C CA . LYS A 1 394 ? 25.440 17.623 -30.704 1.00 59.94 394 LYS A CA 1
ATOM 3152 C C . LYS A 1 394 ? 24.064 17.426 -30.056 1.00 59.94 394 LYS A C 1
ATOM 3154 O O . LYS A 1 394 ? 23.134 16.969 -30.710 1.00 59.94 394 LYS A O 1
ATOM 3159 N N . LEU A 1 395 ? 23.949 17.766 -28.771 1.00 63.12 395 LEU A N 1
ATOM 3160 C CA . LEU A 1 395 ? 22.685 17.810 -28.024 1.00 63.12 395 LEU A CA 1
ATOM 3161 C C . LEU A 1 395 ? 22.212 19.264 -27.924 1.00 63.12 395 LEU A C 1
ATOM 3163 O O . LEU A 1 395 ? 23.045 20.160 -27.772 1.00 63.12 395 LEU A O 1
ATOM 3167 N N . GLY A 1 396 ? 20.902 19.485 -28.028 1.00 64.31 396 GLY A N 1
ATOM 3168 C CA . GLY A 1 396 ? 20.300 20.808 -27.857 1.00 64.31 396 GLY A CA 1
ATOM 3169 C C . GLY A 1 396 ? 20.008 21.155 -26.411 1.00 64.31 396 GLY A C 1
ATOM 3170 O O . GLY A 1 396 ? 20.079 20.298 -25.528 1.00 64.31 396 GLY A O 1
ATOM 3171 N N . SER A 1 397 ? 19.666 22.420 -26.178 1.00 71.44 397 SER A N 1
ATOM 3172 C CA . SER A 1 397 ? 19.244 22.903 -24.868 1.00 71.44 397 SER A CA 1
ATOM 3173 C C . SER A 1 397 ? 18.069 22.100 -24.330 1.00 71.44 397 SER A C 1
ATOM 3175 O O . SER A 1 397 ? 17.119 21.770 -25.048 1.00 71.44 397 SER A O 1
ATOM 3177 N N . THR A 1 398 ? 18.130 21.829 -23.028 1.00 61.03 398 THR A N 1
ATOM 3178 C CA . THR A 1 398 ? 17.075 21.155 -22.279 1.00 61.03 398 THR A CA 1
ATOM 3179 C C . THR A 1 398 ? 15.782 21.963 -22.349 1.00 61.03 398 THR A C 1
ATOM 3181 O O . THR A 1 398 ? 15.738 23.126 -21.948 1.00 61.03 398 THR A O 1
ATOM 3184 N N . TYR A 1 399 ? 14.713 21.324 -22.813 1.00 53.84 399 TYR A N 1
ATOM 3185 C CA . TYR A 1 399 ? 13.361 21.859 -22.742 1.00 53.84 399 TYR A CA 1
ATOM 3186 C C . TYR A 1 399 ? 12.651 21.308 -21.509 1.00 53.84 399 TYR A C 1
ATOM 3188 O O . TYR A 1 399 ? 12.623 20.096 -21.296 1.00 53.84 399 TYR A O 1
ATOM 3196 N N . ILE A 1 400 ? 12.060 22.195 -20.708 1.00 53.97 400 ILE A N 1
ATOM 3197 C CA . ILE A 1 400 ? 11.201 21.806 -19.593 1.00 53.97 400 ILE A CA 1
ATOM 3198 C C . ILE A 1 400 ? 9.796 22.300 -19.916 1.00 53.97 400 ILE A C 1
ATOM 3200 O O . ILE A 1 400 ? 9.517 23.502 -19.868 1.00 53.97 400 ILE A O 1
ATOM 3204 N N . ALA A 1 401 ? 8.917 21.356 -20.251 1.00 42.06 401 ALA A N 1
ATOM 3205 C CA . ALA A 1 401 ? 7.534 21.649 -20.595 1.00 42.06 401 ALA A CA 1
ATOM 3206 C C . ALA A 1 401 ? 6.861 22.493 -19.500 1.00 42.06 401 ALA A C 1
ATOM 3208 O O . ALA A 1 401 ? 6.876 22.139 -18.322 1.00 42.06 401 ALA A O 1
ATOM 3209 N N . GLY A 1 402 ? 6.298 23.636 -19.899 1.00 42.09 402 GLY A N 1
ATOM 3210 C CA . GLY A 1 402 ? 5.600 24.561 -19.002 1.00 42.09 402 GLY A CA 1
ATOM 3211 C C . GLY A 1 402 ? 6.488 25.493 -18.167 1.00 42.09 402 GLY A C 1
ATOM 3212 O O . GLY A 1 402 ? 5.943 26.353 -17.484 1.00 42.09 402 GLY A O 1
ATOM 3213 N N . GLN A 1 403 ? 7.821 25.373 -18.224 1.00 50.72 403 GLN A N 1
ATOM 3214 C CA . GLN A 1 403 ? 8.742 26.277 -17.512 1.00 50.72 403 GLN A CA 1
ATOM 3215 C C . GLN A 1 403 ? 9.562 27.157 -18.449 1.00 50.72 403 GLN A C 1
ATOM 3217 O O . GLN A 1 403 ? 9.835 28.312 -18.128 1.00 50.72 403 GLN A O 1
ATOM 3222 N N . THR A 1 404 ? 9.950 26.630 -19.608 1.00 49.12 404 THR A N 1
ATOM 3223 C CA . THR A 1 404 ? 10.684 27.387 -20.621 1.00 49.12 404 THR A CA 1
ATOM 3224 C C . THR A 1 404 ? 9.967 27.308 -21.965 1.00 49.12 404 THR A C 1
ATOM 3226 O O . THR A 1 404 ? 9.302 26.310 -22.251 1.00 49.12 404 THR A O 1
ATOM 3229 N N . PRO A 1 405 ? 10.057 28.347 -22.813 1.00 53.47 405 PRO A N 1
ATOM 3230 C CA . PRO A 1 405 ? 9.670 28.224 -24.213 1.00 53.47 405 PRO A CA 1
ATOM 3231 C C . PRO A 1 405 ? 10.480 27.103 -24.872 1.00 53.47 405 PRO A C 1
ATOM 3233 O O . PRO A 1 405 ? 11.671 26.956 -24.592 1.00 53.47 405 PRO A O 1
ATOM 3236 N N . PHE A 1 406 ? 9.851 26.313 -25.745 1.00 59.41 406 PHE A N 1
ATOM 3237 C CA . PHE A 1 406 ? 10.570 25.288 -26.502 1.00 59.41 406 PHE A CA 1
ATOM 3238 C C . PHE A 1 406 ? 11.651 25.960 -27.367 1.00 59.41 406 PHE A C 1
ATOM 3240 O O . PHE A 1 406 ? 11.301 26.851 -28.147 1.00 59.41 406 PHE A O 1
ATOM 3247 N N . PRO A 1 407 ? 12.941 25.579 -27.247 1.00 63.12 407 PRO A N 1
ATOM 3248 C CA . PRO A 1 407 ? 14.038 26.181 -28.004 1.00 63.12 407 PRO A CA 1
AT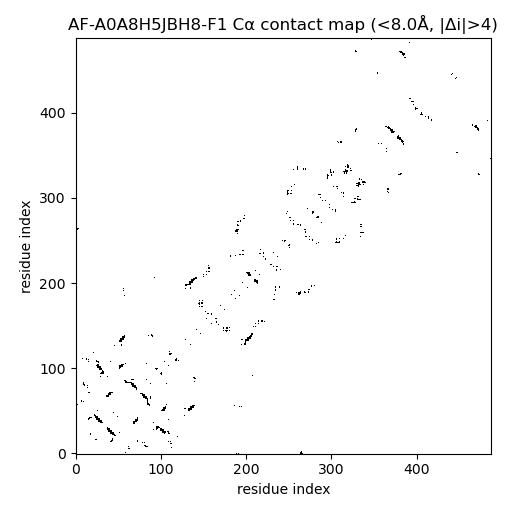OM 3249 C C . PRO A 1 407 ? 14.045 25.663 -29.451 1.00 63.12 407 PRO A C 1
ATOM 3251 O O . PRO A 1 407 ? 14.988 25.014 -29.903 1.00 63.12 407 PRO A O 1
ATOM 3254 N N . ALA A 1 408 ? 12.957 25.946 -30.172 1.00 57.31 408 ALA A N 1
ATOM 3255 C CA . ALA A 1 408 ? 12.660 25.413 -31.496 1.00 57.31 408 ALA A CA 1
ATOM 3256 C C . ALA A 1 408 ? 13.790 25.695 -32.484 1.00 57.31 408 ALA A C 1
ATOM 3258 O O . ALA A 1 408 ? 14.285 24.784 -33.130 1.00 57.31 408 ALA A O 1
ATOM 3259 N N . GLU A 1 409 ? 14.255 26.943 -32.541 1.00 59.88 409 GLU A N 1
ATOM 3260 C CA . GLU A 1 409 ? 15.306 27.373 -33.463 1.00 59.88 409 GLU A CA 1
ATOM 3261 C C . GLU A 1 409 ? 16.629 26.628 -33.239 1.00 59.88 409 GLU A C 1
ATOM 3263 O O . GLU A 1 409 ? 17.306 26.248 -34.191 1.00 59.88 409 GLU A O 1
ATOM 3268 N N . GLU A 1 410 ? 17.002 26.365 -31.987 1.00 66.56 410 GLU A N 1
ATOM 3269 C CA . GLU A 1 410 ? 18.215 25.611 -31.684 1.00 66.56 410 GLU A CA 1
ATOM 3270 C C . GLU A 1 410 ? 18.088 24.150 -32.117 1.00 66.56 410 GLU A C 1
ATOM 3272 O O . GLU A 1 410 ? 18.991 23.616 -32.760 1.00 66.56 410 GLU A O 1
ATOM 3277 N N . TRP A 1 411 ? 16.963 23.516 -31.789 1.00 60.91 411 TRP A N 1
ATOM 3278 C CA . TRP A 1 411 ? 16.691 22.126 -32.146 1.00 60.91 411 TRP A CA 1
ATOM 3279 C C . TRP A 1 411 ? 16.569 21.930 -33.659 1.00 60.91 411 TRP A C 1
ATOM 3281 O O . TRP A 1 411 ? 17.094 20.958 -34.196 1.00 60.91 411 TRP A O 1
ATOM 3291 N N . TYR A 1 412 ? 15.971 22.887 -34.364 1.00 58.16 412 TYR A N 1
ATOM 3292 C CA . TYR A 1 412 ? 15.900 22.900 -35.823 1.00 58.16 412 TYR A CA 1
ATOM 3293 C C . TYR A 1 412 ? 17.288 23.031 -36.456 1.00 58.16 412 TYR A C 1
ATOM 3295 O O . TYR A 1 412 ? 17.666 22.212 -37.289 1.00 58.16 412 TYR A O 1
ATOM 3303 N N . ASN A 1 413 ? 18.113 23.949 -35.951 1.00 60.75 413 ASN A N 1
ATOM 3304 C CA . ASN A 1 413 ? 19.507 24.084 -36.380 1.00 60.75 413 ASN A CA 1
ATOM 3305 C C . ASN A 1 413 ? 20.375 22.854 -36.065 1.00 60.75 413 ASN A C 1
ATOM 3307 O O . ASN A 1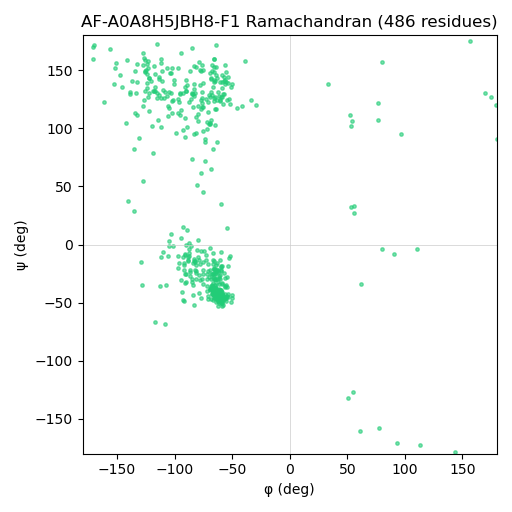 413 ? 21.445 22.690 -36.653 1.00 60.75 413 ASN A O 1
ATOM 3311 N N . LEU A 1 414 ? 19.991 22.036 -35.082 1.00 59.09 414 LEU A N 1
ATOM 3312 C CA . LEU A 1 414 ? 20.664 20.775 -34.777 1.00 59.09 414 LEU A CA 1
ATOM 3313 C C . LEU A 1 414 ? 20.262 19.679 -35.749 1.00 59.09 414 LEU A C 1
ATOM 3315 O O . LEU A 1 414 ? 21.147 18.963 -36.207 1.00 59.09 414 LEU A O 1
ATOM 3319 N N . ALA A 1 415 ? 18.975 19.589 -36.088 1.00 53.69 415 ALA A N 1
ATOM 3320 C CA . ALA A 1 415 ? 18.465 18.664 -37.094 1.00 53.69 415 ALA A CA 1
ATOM 3321 C C . ALA A 1 415 ? 19.118 18.907 -38.465 1.00 53.69 415 ALA A C 1
ATOM 3323 O O . ALA A 1 415 ? 19.589 17.961 -39.091 1.00 53.69 415 ALA A O 1
ATOM 3324 N N . ASP A 1 416 ? 19.277 20.174 -38.859 1.00 51.41 416 ASP A N 1
ATOM 3325 C CA . ASP A 1 416 ? 19.956 20.570 -40.104 1.00 51.41 416 ASP A CA 1
ATOM 3326 C C . ASP A 1 416 ? 21.469 20.260 -40.113 1.00 51.41 416 ASP A C 1
ATOM 3328 O O . ASP A 1 416 ? 22.117 20.311 -41.157 1.00 51.41 416 ASP A O 1
ATOM 3332 N N . LYS A 1 417 ? 22.056 19.944 -38.949 1.00 50.81 417 LYS A N 1
ATOM 3333 C CA . LYS A 1 417 ? 23.474 19.574 -38.772 1.00 50.81 417 LYS A CA 1
ATOM 3334 C C . LYS A 1 417 ? 23.682 18.078 -38.550 1.00 50.81 417 LYS A C 1
ATOM 3336 O O . LYS A 1 417 ? 24.817 17.661 -38.299 1.00 50.81 417 LYS A O 1
ATOM 3341 N N . ILE A 1 418 ? 22.619 17.276 -38.596 1.00 46.78 418 ILE A N 1
ATOM 3342 C CA . ILE A 1 418 ? 22.741 15.820 -38.572 1.00 46.78 418 ILE A CA 1
ATOM 3343 C C . ILE A 1 418 ? 23.341 15.406 -39.914 1.00 46.78 418 ILE A C 1
ATOM 3345 O O . ILE A 1 418 ? 22.680 15.416 -40.949 1.00 46.78 418 ILE A O 1
ATOM 3349 N N . ASP A 1 419 ? 24.627 15.074 -39.887 1.00 41.50 419 ASP A N 1
ATOM 3350 C CA . ASP A 1 419 ? 25.361 14.613 -41.054 1.00 41.50 419 ASP A CA 1
ATOM 3351 C C . ASP A 1 419 ? 24.960 13.172 -41.410 1.00 41.50 419 ASP A C 1
ATOM 3353 O O . ASP A 1 419 ? 25.521 12.191 -40.911 1.00 41.50 419 ASP A O 1
ATOM 3357 N N . LEU A 1 420 ? 23.950 13.051 -42.272 1.00 41.19 420 LEU A N 1
ATOM 3358 C CA . LEU A 1 420 ? 23.469 11.776 -42.810 1.00 41.19 420 LEU A CA 1
ATOM 3359 C C . LEU A 1 420 ? 24.418 11.177 -43.866 1.00 41.19 420 LEU A C 1
ATOM 3361 O O . LEU A 1 420 ? 24.205 10.040 -44.283 1.00 41.19 420 LEU A O 1
ATOM 3365 N N . SER A 1 421 ? 25.478 11.895 -44.271 1.00 37.31 421 SER A N 1
ATOM 3366 C CA . SER A 1 421 ? 26.458 11.421 -45.264 1.00 37.31 421 SER A CA 1
ATOM 3367 C C . SER A 1 421 ? 27.399 10.333 -44.735 1.00 37.31 421 SER A C 1
ATOM 3369 O O . SER A 1 421 ? 28.115 9.699 -45.503 1.00 37.31 421 SER A O 1
ATOM 3371 N N . THR A 1 422 ? 27.366 10.063 -43.426 1.00 36.91 422 THR A N 1
ATOM 3372 C CA . THR A 1 422 ? 28.090 8.937 -42.811 1.00 36.91 422 THR A CA 1
ATOM 3373 C C . THR A 1 422 ? 27.387 7.584 -42.983 1.00 36.91 422 THR A C 1
ATOM 3375 O O . THR A 1 422 ? 27.880 6.574 -42.477 1.00 36.91 422 THR A O 1
ATOM 3378 N N . ARG A 1 423 ? 26.268 7.527 -43.722 1.00 35.81 423 ARG A N 1
ATOM 3379 C CA . ARG A 1 423 ? 25.735 6.264 -44.250 1.00 35.81 423 ARG A CA 1
ATOM 3380 C C . ARG A 1 423 ? 26.717 5.694 -45.283 1.00 35.81 423 ARG A C 1
ATOM 3382 O O . ARG A 1 423 ? 27.061 6.404 -46.228 1.00 35.81 423 ARG A O 1
ATOM 3389 N N . PRO A 1 424 ? 27.176 4.438 -45.147 1.00 30.66 424 PRO A N 1
ATOM 3390 C CA . PRO A 1 424 ? 27.915 3.794 -46.220 1.00 30.66 424 PRO A CA 1
ATOM 3391 C C . PRO A 1 424 ? 26.975 3.650 -47.420 1.00 30.66 424 PRO A C 1
ATOM 3393 O O . PRO A 1 424 ? 25.956 2.976 -47.326 1.00 30.66 424 PRO A O 1
ATOM 3396 N N . GLY A 1 425 ? 27.317 4.316 -48.522 1.00 42.03 425 GLY A N 1
ATOM 3397 C CA . GLY A 1 425 ? 26.600 4.241 -49.792 1.00 42.03 425 GLY A CA 1
ATOM 3398 C C . GLY A 1 425 ? 25.592 5.369 -49.995 1.00 42.03 425 GLY A C 1
ATOM 3399 O O . GLY A 1 425 ? 24.457 5.271 -49.552 1.00 42.03 425 GLY A O 1
ATOM 3400 N N . THR A 1 426 ? 26.012 6.431 -50.689 1.00 33.00 426 THR A N 1
ATOM 3401 C CA . THR A 1 426 ? 25.469 6.808 -52.012 1.00 33.00 426 THR A CA 1
ATOM 3402 C C . THR A 1 426 ? 26.071 8.135 -52.472 1.00 33.00 426 THR A C 1
ATOM 3404 O O . THR A 1 426 ? 26.016 9.136 -51.757 1.00 33.00 426 THR A O 1
ATOM 3407 N N . ASP A 1 427 ? 26.621 8.131 -53.683 1.00 31.80 427 ASP A N 1
ATOM 3408 C CA . ASP A 1 427 ? 27.051 9.316 -54.416 1.00 31.80 427 ASP A CA 1
ATOM 3409 C C . ASP A 1 427 ? 25.861 10.102 -55.010 1.00 31.80 427 ASP A C 1
ATOM 3411 O O . ASP A 1 427 ? 24.974 9.543 -55.648 1.00 31.80 427 ASP A O 1
ATOM 3415 N N . SER A 1 428 ? 25.980 11.431 -54.911 1.00 35.06 428 SER A N 1
ATOM 3416 C CA . SER A 1 428 ? 25.518 12.494 -55.830 1.00 35.06 428 SER A CA 1
ATOM 3417 C C . SER A 1 428 ? 24.034 12.945 -55.930 1.00 35.06 428 SER A C 1
ATOM 3419 O O . SER A 1 428 ? 23.144 12.210 -56.332 1.00 35.06 428 SER A O 1
ATOM 3421 N N . ASN A 1 429 ? 23.873 14.260 -55.669 1.00 33.22 429 ASN A N 1
ATOM 3422 C CA . ASN A 1 429 ? 23.075 15.319 -56.335 1.00 33.22 429 ASN A CA 1
ATOM 3423 C C . ASN A 1 429 ? 21.550 15.172 -56.592 1.00 33.22 429 ASN A C 1
ATOM 3425 O O . ASN A 1 429 ? 21.169 14.587 -57.594 1.00 33.22 429 ASN A O 1
ATOM 3429 N N . ASP A 1 430 ? 20.700 15.886 -55.820 1.00 28.67 430 ASP A N 1
ATOM 3430 C CA . ASP A 1 430 ? 19.942 17.088 -56.280 1.00 28.67 430 ASP A CA 1
ATOM 3431 C C . ASP A 1 430 ? 19.008 17.730 -55.198 1.00 28.67 430 ASP A C 1
ATOM 3433 O O . ASP A 1 430 ? 18.088 17.115 -54.675 1.00 28.67 430 ASP A O 1
ATOM 3437 N N . VAL A 1 431 ? 19.282 19.009 -54.880 1.00 30.70 431 VAL A N 1
ATOM 3438 C CA . VAL A 1 431 ? 18.402 20.215 -54.788 1.00 30.70 431 VAL A CA 1
ATOM 3439 C C . VAL A 1 431 ? 17.076 20.268 -53.950 1.00 30.70 431 VAL A C 1
ATOM 3441 O O . VAL A 1 431 ? 16.014 19.843 -54.379 1.00 30.70 431 VAL A O 1
ATOM 3444 N N . LYS A 1 432 ? 17.155 21.089 -52.870 1.00 28.14 432 LYS A N 1
ATOM 3445 C CA . LYS A 1 432 ? 16.239 22.151 -52.319 1.00 28.14 432 LYS A CA 1
ATOM 3446 C C . LYS A 1 432 ? 14.934 21.837 -51.523 1.00 28.14 432 LYS A C 1
ATOM 3448 O O . LYS A 1 432 ? 13.870 21.593 -52.073 1.00 28.14 432 LYS A O 1
ATOM 3453 N N . SER A 1 433 ? 15.044 22.096 -50.207 1.00 36.94 433 SER A N 1
ATOM 3454 C CA . SER A 1 433 ? 14.083 22.648 -49.197 1.00 36.94 433 SER A CA 1
ATOM 3455 C C . SER A 1 433 ? 13.182 23.795 -49.739 1.00 36.94 433 SER A C 1
ATOM 3457 O O . SER A 1 433 ? 13.661 24.421 -50.691 1.00 36.94 433 SER A O 1
ATOM 3459 N N . PRO A 1 434 ? 11.976 24.178 -49.200 1.00 35.34 434 PRO A N 1
ATOM 3460 C CA . PRO A 1 434 ? 11.604 24.285 -47.759 1.00 35.34 434 PRO A CA 1
ATOM 3461 C C . PRO A 1 434 ? 10.082 24.059 -47.419 1.00 35.34 434 PRO A C 1
ATOM 3463 O O . PRO A 1 434 ? 9.203 24.305 -48.230 1.00 35.34 434 PRO A O 1
ATOM 3466 N N . GLN A 1 435 ? 9.610 23.592 -46.257 1.00 31.02 435 GLN A N 1
ATOM 3467 C CA . GLN A 1 435 ? 9.520 24.311 -44.976 1.00 31.02 435 GLN A CA 1
ATOM 3468 C C . GLN A 1 435 ? 8.903 23.366 -43.914 1.00 31.02 435 GLN A C 1
ATOM 3470 O O . GLN A 1 435 ? 7.693 23.304 -43.723 1.00 31.02 435 GLN A O 1
ATOM 3475 N N . PHE A 1 436 ? 9.774 22.641 -43.217 1.00 36.28 436 PHE A N 1
ATOM 3476 C CA . PHE A 1 436 ? 9.755 22.365 -41.772 1.00 36.28 436 PHE A CA 1
ATOM 3477 C C . PHE A 1 436 ? 8.593 21.599 -41.079 1.00 36.28 436 PHE A C 1
ATOM 3479 O O . PHE A 1 436 ? 8.870 20.810 -40.181 1.00 36.28 436 PHE A O 1
ATOM 3486 N N . MET A 1 437 ? 7.326 21.709 -41.488 1.00 30.61 437 MET A N 1
ATOM 3487 C CA . MET A 1 437 ? 6.213 20.876 -40.954 1.00 30.61 437 MET A CA 1
ATOM 3488 C C . MET A 1 437 ? 6.202 19.444 -41.518 1.00 30.61 437 MET A C 1
ATOM 3490 O O . MET A 1 437 ? 5.459 18.573 -41.076 1.00 30.61 437 MET A O 1
ATOM 3494 N N . ASP A 1 438 ? 7.103 19.214 -42.462 1.00 35.97 438 ASP A N 1
ATOM 3495 C CA . ASP A 1 438 ? 7.403 17.961 -43.125 1.00 35.97 438 ASP A CA 1
ATOM 3496 C C . ASP A 1 438 ? 8.372 17.086 -42.316 1.00 35.97 438 ASP A C 1
ATOM 3498 O O . ASP A 1 438 ? 8.519 15.922 -42.623 1.00 35.97 438 ASP A O 1
ATOM 3502 N N . PHE A 1 439 ? 9.071 17.580 -41.291 1.00 37.31 439 PHE A N 1
ATOM 3503 C CA . PHE A 1 439 ? 10.255 16.861 -40.796 1.00 37.31 439 PHE A CA 1
ATOM 3504 C C . PHE A 1 439 ? 9.958 15.741 -39.791 1.00 37.31 439 PHE A C 1
ATOM 3506 O O . PHE A 1 439 ? 10.603 14.704 -39.845 1.00 37.31 439 PHE A O 1
ATOM 3513 N N . LEU A 1 440 ? 8.955 15.888 -38.919 1.00 36.59 440 LEU A N 1
ATOM 3514 C CA . LEU A 1 440 ? 8.573 14.836 -37.961 1.00 36.59 440 LEU A CA 1
ATOM 3515 C C . LEU A 1 440 ? 7.487 13.898 -38.529 1.00 36.59 440 LEU A C 1
ATOM 3517 O O . LEU A 1 440 ? 7.521 12.695 -38.287 1.00 36.59 440 LEU A O 1
ATOM 3521 N N . PHE A 1 441 ? 6.586 14.424 -39.371 1.00 34.66 441 PHE A N 1
ATOM 3522 C CA . PHE A 1 441 ? 5.604 13.636 -40.127 1.00 34.66 441 PHE A CA 1
ATOM 3523 C C . PHE A 1 441 ? 6.172 13.014 -41.422 1.00 34.66 441 PHE A C 1
ATOM 3525 O O . PHE A 1 441 ? 5.646 11.984 -41.819 1.00 34.66 441 PHE A O 1
ATOM 3532 N N . LYS A 1 442 ? 7.271 13.503 -42.036 1.00 38.62 442 LYS A N 1
ATOM 3533 C CA . LYS A 1 442 ? 8.095 12.673 -42.951 1.00 38.62 442 LYS A CA 1
ATOM 3534 C C . LYS A 1 442 ? 8.999 11.732 -42.178 1.00 38.62 442 LYS A C 1
ATOM 3536 O O . LYS A 1 442 ? 9.232 10.651 -42.670 1.00 38.62 442 LYS A O 1
ATOM 3541 N N . PHE A 1 443 ? 9.479 12.048 -40.978 1.00 41.03 443 PHE A N 1
ATOM 3542 C CA . PHE A 1 443 ? 10.252 11.049 -40.229 1.00 41.03 443 PHE A CA 1
ATOM 3543 C C . PHE A 1 443 ? 9.411 9.797 -39.909 1.00 41.03 443 PHE A C 1
ATOM 3545 O O . PHE A 1 443 ? 9.878 8.684 -40.122 1.00 41.03 443 PHE A O 1
ATOM 3552 N N . LEU A 1 444 ? 8.146 9.973 -39.510 1.00 36.03 444 LEU A N 1
ATOM 3553 C CA . LEU A 1 444 ? 7.201 8.866 -39.292 1.00 36.03 444 LEU A CA 1
ATOM 3554 C C . LEU A 1 444 ? 6.478 8.410 -40.582 1.00 36.03 444 LEU A C 1
ATOM 3556 O O . LEU A 1 444 ? 6.165 7.237 -40.732 1.00 36.03 444 LEU A O 1
ATOM 3560 N N . GLY A 1 445 ? 6.253 9.297 -41.556 1.00 34.84 445 GLY A N 1
ATOM 3561 C CA . GLY A 1 445 ? 5.596 8.978 -42.834 1.00 34.84 445 GLY A CA 1
ATOM 3562 C C . GLY A 1 445 ? 6.508 8.337 -43.886 1.00 34.84 445 GLY A C 1
ATOM 3563 O O . GLY A 1 445 ? 6.038 7.517 -44.664 1.00 34.84 445 GLY A O 1
ATOM 3564 N N . LEU A 1 446 ? 7.810 8.638 -43.890 1.00 39.06 446 LEU A N 1
ATOM 3565 C CA . LEU A 1 446 ? 8.824 7.932 -44.685 1.00 39.06 446 LEU A CA 1
ATOM 3566 C C . LEU A 1 446 ? 9.067 6.534 -44.099 1.00 39.06 446 LEU A C 1
ATOM 3568 O O . LEU A 1 446 ? 9.330 5.614 -44.858 1.00 39.06 446 LEU A O 1
ATOM 3572 N N . ALA A 1 447 ? 8.899 6.353 -42.782 1.00 37.06 447 ALA A N 1
ATOM 3573 C CA . ALA A 1 447 ? 8.903 5.036 -42.145 1.00 37.06 447 ALA A CA 1
ATOM 3574 C C . ALA A 1 447 ? 7.707 4.171 -42.598 1.00 37.06 447 ALA A C 1
ATOM 3576 O O . ALA A 1 447 ? 7.916 3.017 -42.943 1.00 37.06 447 ALA A O 1
ATOM 3577 N N . CYS A 1 448 ? 6.496 4.735 -42.717 1.00 33.66 448 CYS A N 1
ATOM 3578 C CA . CYS A 1 448 ? 5.328 4.013 -43.252 1.00 33.66 448 CYS A CA 1
ATOM 3579 C C . CYS A 1 448 ? 5.292 3.888 -44.794 1.00 33.66 448 CYS A C 1
ATOM 3581 O O . CYS A 1 448 ? 4.658 2.974 -45.311 1.00 33.66 448 CYS A O 1
ATOM 3583 N N . GLN A 1 449 ? 5.921 4.792 -45.561 1.00 37.81 449 GLN A N 1
ATOM 3584 C CA . GLN A 1 449 ? 5.981 4.699 -47.034 1.00 37.81 449 GLN A CA 1
ATOM 3585 C C . GLN A 1 449 ? 7.141 3.847 -47.558 1.00 37.81 449 GLN A C 1
ATOM 3587 O O . GLN A 1 449 ? 7.039 3.340 -48.671 1.00 37.81 449 GLN A O 1
ATOM 3592 N N . LEU A 1 450 ? 8.223 3.667 -46.794 1.00 40.34 450 LEU A N 1
ATOM 3593 C CA . LEU A 1 450 ? 9.335 2.805 -47.207 1.00 40.34 450 LEU A CA 1
ATOM 3594 C C . LEU A 1 450 ? 9.002 1.308 -47.135 1.00 40.34 450 LEU A C 1
ATOM 3596 O O . LEU A 1 450 ? 9.709 0.525 -47.759 1.00 40.34 450 LEU A O 1
ATOM 3600 N N . TYR A 1 451 ? 7.899 0.928 -46.484 1.00 36.88 451 TYR A N 1
ATOM 3601 C CA . TYR A 1 451 ? 7.386 -0.444 -46.493 1.00 36.88 451 TYR A CA 1
ATOM 3602 C C . TYR A 1 451 ? 5.853 -0.544 -46.583 1.00 36.88 451 TYR A C 1
ATOM 3604 O O . TYR A 1 451 ? 5.212 -1.483 -46.131 1.00 36.88 451 TYR A O 1
ATOM 3612 N N . GLY A 1 452 ? 5.248 0.345 -47.365 1.00 34.19 452 GLY A N 1
ATOM 3613 C CA . GLY A 1 452 ? 4.097 -0.071 -48.160 1.00 34.19 452 GLY A CA 1
ATOM 3614 C C . GLY A 1 452 ? 4.599 -0.723 -49.446 1.00 34.19 452 GLY A C 1
ATOM 3615 O O . GLY A 1 452 ? 4.874 -0.005 -50.404 1.00 34.19 452 GLY A O 1
ATOM 3616 N N . LEU A 1 453 ? 4.716 -2.059 -49.485 1.00 33.00 453 LEU A N 1
ATOM 3617 C CA . LEU A 1 453 ? 4.965 -2.823 -50.717 1.00 33.00 453 LEU A CA 1
ATOM 3618 C C . LEU A 1 453 ? 4.134 -2.273 -51.891 1.00 33.00 453 LEU A C 1
ATOM 3620 O O . LEU A 1 453 ? 2.909 -2.393 -51.905 1.00 33.00 453 LEU A O 1
ATOM 3624 N N . THR A 1 454 ? 4.816 -1.813 -52.941 1.00 30.00 454 THR A N 1
ATOM 3625 C CA . THR A 1 454 ? 4.424 -2.156 -54.313 1.00 30.00 454 THR A CA 1
ATOM 3626 C C . THR A 1 454 ? 5.643 -2.734 -55.036 1.00 30.00 454 THR A C 1
ATOM 3628 O O . THR A 1 454 ? 6.726 -2.163 -55.013 1.00 30.00 454 THR A O 1
ATOM 3631 N N . LYS A 1 455 ? 5.443 -3.951 -55.555 1.00 38.47 455 LYS A N 1
ATOM 3632 C CA . LYS A 1 455 ? 6.390 -4.872 -56.207 1.00 38.47 455 LYS A CA 1
ATOM 3633 C C . LYS A 1 455 ? 7.164 -4.245 -57.380 1.00 38.47 455 LYS A C 1
ATOM 3635 O O . LYS A 1 455 ? 6.532 -3.549 -58.164 1.00 38.47 455 LYS A O 1
ATOM 3640 N N . GLU A 1 456 ? 8.439 -4.624 -57.559 1.00 31.12 456 GLU A N 1
ATOM 3641 C CA . GLU A 1 456 ? 8.990 -5.419 -58.695 1.00 31.12 456 GLU A CA 1
ATOM 3642 C C . GLU A 1 456 ? 10.548 -5.442 -58.689 1.00 31.12 456 GLU A C 1
ATOM 3644 O O . GLU A 1 456 ? 11.153 -4.394 -58.511 1.00 31.12 456 GLU A O 1
ATOM 3649 N N . GLU A 1 457 ? 11.115 -6.665 -58.807 1.00 35.34 457 GLU A N 1
ATOM 3650 C CA . GLU A 1 457 ? 12.400 -7.171 -59.400 1.00 35.34 457 GLU A CA 1
ATOM 3651 C C . GLU A 1 457 ? 13.681 -6.279 -59.356 1.00 35.34 457 GLU A C 1
ATOM 3653 O O . GLU A 1 457 ? 13.623 -5.091 -59.622 1.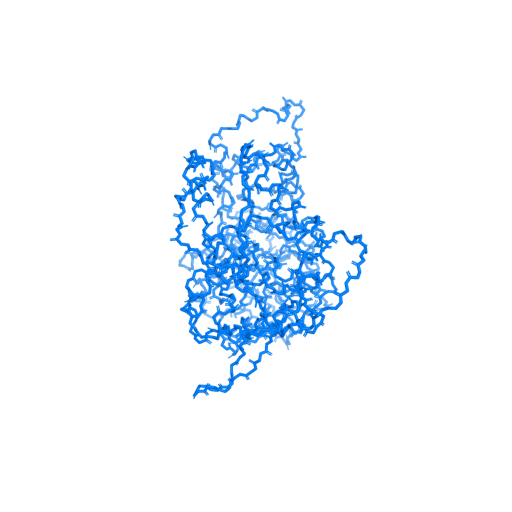00 35.34 457 GLU A O 1
ATOM 3658 N N . GLU A 1 458 ? 14.918 -6.719 -59.069 1.00 30.80 458 GLU A N 1
ATOM 3659 C CA . GLU A 1 458 ? 15.651 -7.973 -59.322 1.00 30.80 458 GLU A CA 1
ATOM 3660 C C . GLU A 1 458 ? 16.987 -7.978 -58.511 1.00 30.80 458 GLU A C 1
ATOM 3662 O O . GLU A 1 458 ? 17.362 -6.981 -57.896 1.00 30.80 458 GLU A O 1
ATOM 3667 N N . GLU A 1 459 ? 17.676 -9.122 -58.497 1.00 40.06 459 GLU A N 1
ATOM 3668 C CA . GLU A 1 459 ? 18.832 -9.536 -57.677 1.00 40.06 459 GLU A CA 1
ATOM 3669 C C . GLU A 1 459 ? 20.076 -8.617 -57.663 1.00 40.06 459 GLU A C 1
ATOM 3671 O O . GLU A 1 459 ? 20.594 -8.247 -58.708 1.00 40.06 459 GLU A O 1
ATOM 3676 N N . GLU A 1 460 ? 20.682 -8.431 -56.481 1.00 27.38 460 GLU A N 1
ATOM 3677 C CA . GLU A 1 460 ? 22.099 -8.777 -56.266 1.00 27.38 460 GLU A CA 1
ATOM 3678 C C . GLU A 1 460 ? 22.401 -8.913 -54.763 1.00 27.38 460 GLU A C 1
ATOM 3680 O O . GLU A 1 460 ? 22.168 -8.015 -53.955 1.00 27.38 460 GLU A O 1
ATOM 3685 N N . ALA A 1 461 ? 22.890 -10.093 -54.379 1.00 39.16 461 ALA A N 1
ATOM 3686 C CA . ALA A 1 461 ? 23.254 -10.431 -53.012 1.00 39.16 461 ALA A CA 1
ATOM 3687 C C . ALA A 1 461 ? 24.497 -9.639 -52.579 1.00 39.16 461 ALA A C 1
ATOM 3689 O O . ALA A 1 461 ? 25.619 -9.975 -52.957 1.00 39.16 461 ALA A O 1
ATOM 3690 N N . VAL A 1 462 ? 24.296 -8.611 -51.754 1.00 31.53 462 VAL A N 1
ATOM 3691 C CA . VAL A 1 462 ? 25.372 -7.949 -51.010 1.00 31.53 462 VAL A CA 1
ATOM 3692 C C . VAL A 1 462 ? 25.234 -8.313 -49.533 1.00 31.53 462 VAL A C 1
ATOM 3694 O O . VAL A 1 462 ? 24.150 -8.267 -48.960 1.00 31.53 462 VAL A O 1
ATOM 3697 N N . ASP A 1 463 ? 26.360 -8.725 -48.958 1.00 33.38 463 ASP A N 1
ATOM 3698 C CA . ASP A 1 463 ? 26.618 -9.313 -47.635 1.00 33.38 463 ASP A CA 1
ATOM 3699 C C . ASP A 1 463 ? 26.223 -8.452 -46.397 1.00 33.38 463 ASP A C 1
ATOM 3701 O O . ASP A 1 463 ? 26.874 -8.526 -45.352 1.00 33.38 463 ASP A O 1
ATOM 3705 N N . ASP A 1 464 ? 25.143 -7.665 -46.447 1.00 38.78 464 ASP A N 1
ATOM 3706 C CA . ASP A 1 464 ? 24.635 -6.836 -45.334 1.00 38.78 464 ASP A CA 1
ATOM 3707 C C . ASP A 1 464 ? 23.800 -7.647 -44.327 1.00 38.78 464 ASP A C 1
ATOM 3709 O O . ASP A 1 464 ? 22.680 -7.319 -43.931 1.00 38.78 464 ASP A O 1
ATOM 3713 N N . VAL A 1 465 ? 24.377 -8.756 -43.869 1.00 37.66 465 VAL A N 1
ATOM 3714 C CA . VAL A 1 465 ? 23.846 -9.491 -42.723 1.00 37.66 465 VAL A CA 1
ATOM 3715 C C . VAL A 1 465 ? 24.078 -8.645 -41.461 1.00 37.66 465 VAL A C 1
ATOM 3717 O O . VAL A 1 465 ? 25.225 -8.265 -41.203 1.00 37.66 465 VAL A O 1
ATOM 3720 N N . PRO A 1 466 ? 23.058 -8.389 -40.615 1.00 35.12 466 PRO A N 1
ATOM 3721 C CA . PRO A 1 466 ? 23.248 -7.687 -39.348 1.00 35.12 466 PRO A CA 1
ATOM 3722 C C . PRO A 1 466 ? 24.327 -8.366 -38.498 1.00 35.12 466 PRO A C 1
ATOM 3724 O O . PRO A 1 466 ? 24.241 -9.556 -38.191 1.00 35.12 466 PRO A O 1
ATOM 3727 N N . LYS A 1 467 ? 25.359 -7.613 -38.100 1.00 41.44 467 LYS A N 1
ATOM 3728 C CA . LYS A 1 467 ? 26.453 -8.088 -37.234 1.00 41.44 467 LYS A CA 1
ATOM 3729 C C . LYS A 1 467 ? 26.992 -6.960 -36.334 1.00 41.44 467 LYS A C 1
ATOM 3731 O O . LYS A 1 467 ? 27.204 -5.859 -36.830 1.00 41.44 467 LYS A O 1
ATOM 3736 N N . PRO A 1 468 ? 27.425 -7.251 -35.090 1.00 42.06 468 PRO A N 1
ATOM 3737 C CA . PRO A 1 468 ? 26.795 -8.153 -34.128 1.00 42.06 468 PRO A CA 1
ATOM 3738 C C . PRO A 1 468 ? 26.681 -7.529 -32.710 1.00 42.06 468 PRO A C 1
ATOM 3740 O O . PRO A 1 468 ? 27.637 -6.959 -32.202 1.00 42.06 468 PRO A O 1
ATOM 3743 N N . TYR A 1 469 ? 25.547 -7.754 -32.038 1.00 44.41 469 TYR A N 1
ATOM 3744 C CA . TYR A 1 469 ? 25.425 -7.926 -30.579 1.00 44.41 469 TYR A CA 1
ATOM 3745 C C . TYR A 1 469 ? 26.016 -6.834 -29.672 1.00 44.41 469 TYR A C 1
ATOM 3747 O O . TYR A 1 469 ? 27.199 -6.849 -29.332 1.00 44.41 469 TYR A O 1
ATOM 3755 N N . PHE A 1 470 ? 25.156 -5.968 -29.134 1.00 47.12 470 PHE A N 1
ATOM 3756 C CA . PHE A 1 470 ? 25.533 -5.202 -27.947 1.00 47.12 470 PHE A CA 1
ATOM 3757 C C . PHE A 1 470 ? 25.145 -5.977 -26.688 1.00 47.12 470 PHE A C 1
ATOM 3759 O O . PHE A 1 470 ? 24.123 -6.665 -26.621 1.00 47.12 470 PHE A O 1
ATOM 3766 N N . ILE A 1 471 ? 26.019 -5.888 -25.693 1.00 45.97 471 ILE A N 1
ATOM 3767 C CA . ILE A 1 471 ? 25.958 -6.671 -24.468 1.00 45.97 471 ILE A CA 1
ATOM 3768 C C . ILE A 1 471 ? 25.899 -5.687 -23.312 1.00 45.97 471 ILE A C 1
ATOM 3770 O O . ILE A 1 471 ? 26.855 -4.951 -23.072 1.00 45.97 471 ILE A O 1
ATOM 3774 N N . ILE A 1 472 ? 24.782 -5.680 -22.590 1.00 55.31 472 ILE A N 1
ATOM 3775 C CA . ILE A 1 472 ? 24.607 -4.860 -21.393 1.00 55.31 472 ILE A CA 1
ATOM 3776 C C . ILE A 1 472 ? 24.859 -5.775 -20.192 1.00 55.31 472 ILE A C 1
ATOM 3778 O O . ILE A 1 472 ? 23.984 -6.548 -19.798 1.00 55.31 472 ILE A O 1
ATOM 3782 N N . ALA A 1 473 ? 26.089 -5.745 -19.669 1.00 42.84 473 ALA A N 1
ATOM 3783 C CA . ALA A 1 473 ? 26.559 -6.658 -18.619 1.00 42.84 473 ALA A CA 1
ATOM 3784 C C . ALA A 1 473 ? 26.725 -5.975 -17.252 1.00 42.84 473 ALA A C 1
ATOM 3786 O O . ALA A 1 473 ? 25.952 -6.259 -16.340 1.00 42.84 473 ALA A O 1
ATOM 3787 N N . ASP A 1 474 ? 27.703 -5.068 -17.112 1.00 41.06 474 ASP A N 1
ATOM 3788 C CA . ASP A 1 474 ? 28.257 -4.761 -15.779 1.00 41.06 474 ASP A CA 1
ATOM 3789 C C . ASP A 1 474 ? 28.301 -3.276 -15.382 1.00 41.06 474 ASP A C 1
ATOM 3791 O O . ASP A 1 474 ? 28.096 -2.963 -14.212 1.00 41.06 474 ASP A O 1
ATOM 3795 N N . SER A 1 475 ? 28.541 -2.325 -16.294 1.00 37.00 475 SER A N 1
ATOM 3796 C CA . SER A 1 475 ? 28.706 -0.908 -15.916 1.00 37.00 475 SER A CA 1
ATOM 3797 C C . SER A 1 475 ? 27.805 0.033 -16.711 1.00 37.00 475 SER A C 1
ATOM 3799 O O . SER A 1 475 ? 27.429 -0.247 -17.847 1.00 37.00 475 SER A O 1
ATOM 3801 N N . ARG A 1 476 ? 27.482 1.201 -16.140 1.00 40.59 476 ARG A N 1
ATOM 3802 C CA . ARG A 1 476 ? 26.781 2.285 -16.858 1.00 40.59 476 ARG A CA 1
ATOM 3803 C C . ARG A 1 476 ? 27.584 2.773 -18.077 1.00 40.59 476 ARG A C 1
ATOM 3805 O O . ARG A 1 476 ? 27.002 3.257 -19.035 1.00 40.59 476 ARG A O 1
ATOM 3812 N N . GLU A 1 477 ? 28.900 2.559 -18.081 1.00 35.69 477 GLU A N 1
ATOM 3813 C CA . GLU A 1 477 ? 29.794 2.878 -19.202 1.00 35.69 477 GLU A CA 1
ATOM 3814 C C . GLU A 1 477 ? 29.544 1.971 -20.419 1.00 35.69 477 GLU A C 1
ATOM 3816 O O . GLU A 1 477 ? 29.650 2.432 -21.554 1.00 35.69 477 GLU A O 1
ATOM 3821 N N . SER A 1 478 ? 29.097 0.722 -20.204 1.00 38.59 478 SER A N 1
ATOM 3822 C CA . SER A 1 478 ? 28.586 -0.139 -21.288 1.00 38.59 478 SER A CA 1
ATOM 3823 C C . SER A 1 478 ? 27.289 0.388 -21.914 1.00 38.59 478 SER A C 1
ATOM 3825 O O . SER A 1 478 ? 26.911 -0.043 -22.993 1.00 38.59 478 SER A O 1
ATOM 3827 N N . TYR A 1 479 ? 26.630 1.346 -21.257 1.00 38.09 479 TYR A N 1
ATOM 3828 C CA . TYR A 1 479 ? 25.457 2.070 -21.739 1.00 38.09 479 TYR A CA 1
ATOM 3829 C C . TYR A 1 479 ? 25.858 3.385 -22.424 1.00 38.09 479 TYR A C 1
ATOM 3831 O O . TYR A 1 479 ? 25.317 3.733 -23.465 1.00 38.09 479 TYR A O 1
ATOM 3839 N N . ASP A 1 480 ? 26.834 4.115 -21.876 1.00 37.00 480 ASP A N 1
ATOM 3840 C CA . ASP A 1 480 ? 27.259 5.418 -22.409 1.00 37.00 480 ASP A CA 1
ATOM 3841 C C . ASP A 1 480 ? 27.967 5.321 -23.773 1.00 37.00 480 ASP A C 1
ATOM 3843 O O . ASP A 1 480 ? 27.913 6.275 -24.556 1.00 37.00 480 ASP A O 1
ATOM 3847 N N . MET A 1 481 ? 28.588 4.174 -24.089 1.00 31.89 481 MET A N 1
ATOM 3848 C CA . MET A 1 481 ? 29.130 3.899 -25.430 1.00 31.89 481 MET A CA 1
ATOM 3849 C C . MET A 1 481 ? 28.041 3.673 -26.489 1.00 31.89 48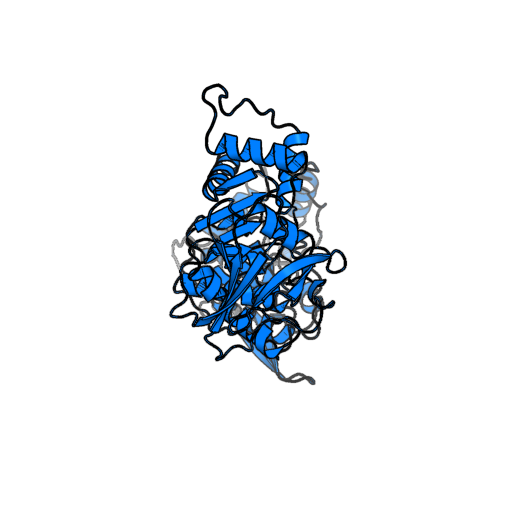1 MET A C 1
ATOM 3851 O O . MET A 1 481 ? 28.284 3.915 -27.670 1.00 31.89 481 MET A O 1
ATOM 3855 N N . TYR A 1 482 ? 26.836 3.278 -26.074 1.00 37.94 482 TYR A N 1
ATOM 3856 C CA . TYR A 1 482 ? 25.682 3.061 -26.939 1.00 37.94 482 TYR A CA 1
ATOM 3857 C C . TYR A 1 482 ? 24.585 4.031 -26.507 1.00 37.94 482 TYR A C 1
ATOM 3859 O O . TYR A 1 482 ? 23.664 3.687 -25.770 1.00 37.94 482 TYR A O 1
ATOM 3867 N N . ARG A 1 483 ? 24.699 5.296 -26.924 1.00 34.84 483 ARG A N 1
ATOM 3868 C CA . ARG A 1 483 ? 23.639 6.291 -26.717 1.00 34.84 483 ARG A CA 1
ATOM 3869 C C . ARG A 1 483 ? 22.418 5.900 -27.550 1.00 34.84 483 ARG A C 1
ATOM 3871 O O . ARG A 1 483 ? 22.237 6.387 -28.660 1.00 34.84 483 ARG A O 1
ATOM 3878 N N . TRP A 1 484 ? 21.608 4.992 -27.022 1.00 36.47 484 TRP A N 1
ATOM 3879 C CA . TRP A 1 484 ? 20.335 4.605 -27.602 1.00 36.47 484 TRP A CA 1
ATOM 3880 C C . TRP A 1 484 ? 19.399 5.810 -27.574 1.00 36.47 484 TRP A C 1
ATOM 3882 O O . TRP A 1 484 ? 19.003 6.274 -26.504 1.00 36.47 484 TRP A O 1
ATOM 3892 N N . CYS A 1 485 ? 18.992 6.279 -28.751 1.00 27.83 485 CYS A N 1
ATOM 3893 C CA . CYS A 1 485 ? 17.683 6.895 -28.904 1.00 27.83 485 CYS A CA 1
ATOM 3894 C C . CYS A 1 485 ? 16.640 5.772 -28.855 1.00 27.83 485 CYS A C 1
ATOM 3896 O O . CYS A 1 485 ? 16.041 5.427 -29.864 1.00 27.83 485 CYS A O 1
ATOM 3898 N N . ALA A 1 486 ? 16.417 5.186 -27.677 1.00 25.33 486 ALA A N 1
ATOM 3899 C CA . ALA A 1 486 ? 15.052 4.785 -27.383 1.00 25.33 486 ALA A CA 1
ATOM 3900 C C . ALA A 1 486 ? 14.318 6.118 -27.238 1.00 25.33 486 ALA A C 1
ATOM 3902 O O . ALA A 1 486 ? 14.652 6.876 -26.326 1.00 25.33 486 ALA A O 1
ATOM 3903 N N . ALA A 1 487 ? 13.488 6.468 -28.222 1.00 23.97 487 ALA A N 1
ATOM 3904 C CA . ALA A 1 487 ? 12.773 7.737 -28.255 1.00 23.97 487 ALA A CA 1
ATOM 3905 C C . ALA A 1 487 ? 12.162 8.013 -26.868 1.00 23.97 487 ALA A C 1
ATOM 3907 O O . ALA A 1 487 ? 11.415 7.189 -26.341 1.00 23.97 487 ALA A O 1
ATOM 3908 N N . ILE A 1 488 ? 12.615 9.108 -26.252 1.00 25.23 488 ILE A N 1
ATOM 3909 C CA . ILE A 1 488 ? 12.182 9.607 -24.940 1.00 25.23 488 ILE A CA 1
ATOM 3910 C C . ILE A 1 488 ? 10.945 10.469 -25.139 1.00 25.23 488 ILE A C 1
ATOM 3912 O O . ILE A 1 488 ? 10.980 11.274 -26.100 1.00 25.23 488 ILE A O 1
#

Sequence (488 aa):
MSEASKTPLAQPYPGPPLPSPSHIRLVYLHPGTDEAIYCELKAVSIHSAPSYEALSYTWGDPSSTETIAMTTQGSKTRQHFSVTSNCFSALKRLRYKDRLRVLWIDALAIDQSHVDERNHQVSLMSKIYSQAAGVIVYLGESTHDSDLAIEFIMECYDPSPDNTSLSFPRSDTLMDALRNFFLRPWFIRVWVIQEVFLSSEKTIYCGEKDIPWSAMENFKHYLVNTRLQFRLPYVVSKASKSLAVEDAQKLMFYALLDSRHCEATDPRDKIYSLLPILQSHNRPLELVPRYQDTLAKIYTDCALSILPSCGWSLLYAVQGKSKTENMPSWVPDWNVPPQRHVIGSDAFMGMEEFWEEILPHAVPDKPQVVMRSTDEGERPVLHGYGYSCGRISKLGSTYIAGQTPFPAEEWYNLADKIDLSTRPGTDSNDVKSPQFMDFLFKFLGLACQLYGLTKEEEEEAVDDVPKPYFIIADSRESYDMYRWCAAI

Radius of gyration: 28.37 Å; Cα contacts (8 Å, |Δi|>4): 677; chains: 1; bounding box: 64×52×94 Å

Foldseek 3Di:
DDPLLPDAFDPPQQEDPAPDLQKWKKWWFAAAAPDATETEIEIDGLVDDDAAEEEQEDQPHNVAWDWGWYHYVPDPDTDITIGHPQVVLVSNLPHHHHDIHIYDYLSNTFRSVDPVRNVSVVVCLLSVLLRHPEYEYELGEDDPLQVLQQVLLVCLQPNDPVDDNPPDDPDPSNVVSVVVSQPRLSLQALQVQSNQQNHPFYWYDYHNDIDGLSSLQSVLVVCVVVVPPDDHRPSSNPNPDDPPPPALLVVLLVQLVRSLSRDDPPLLSSNVSCQSSCVVVVRHFPDDDDPVDFPLVSQVVSCVRNQVPCFPVLQQLQADDAPGPPHFSSGHRSNDPHPDDDPDPCPCVQCVVLCVVPADPVADPGWDWDWDQDPVGTDTKTKHFDDDPADQPDDFDDDDPPPDDDPVVRVVVSVVVRPPVPPPDDDDDDDDDDDDVCPVCCVSVVSVVVPPDDDDDDDDDDPPDRDDIQIRGHDCVSVVVPVDPPPD

pLDDT: mean 75.36, std 22.45, range [23.97, 98.44]

Solvent-accessible surface area (backbone atoms only — not comparable to full-atom values): 29587 Å² total; per-residue (Å²): 102,62,81,51,76,76,59,78,64,60,82,76,73,79,67,72,83,71,93,46,93,62,42,46,36,38,39,40,37,45,46,45,83,86,63,82,57,41,36,37,42,37,82,37,43,66,92,72,52,73,86,29,31,32,57,46,63,56,63,61,56,66,87,46,61,40,79,33,40,34,28,28,73,96,45,91,62,75,39,83,43,56,40,26,45,49,49,48,51,49,52,61,71,67,41,36,68,84,43,76,42,45,31,35,39,67,88,77,41,42,54,83,85,42,63,70,61,35,56,52,52,59,74,40,43,61,58,53,32,44,68,22,70,26,28,40,34,43,74,48,74,64,49,77,40,40,53,54,31,48,52,53,33,42,39,58,55,61,57,50,95,89,42,63,97,74,71,71,73,91,40,69,66,55,55,51,13,41,47,56,49,63,63,38,74,55,59,35,33,35,56,49,45,40,49,57,68,46,25,86,37,52,37,36,34,40,44,93,48,74,41,56,48,67,29,56,52,36,34,52,50,48,32,62,76,70,66,52,93,69,91,64,44,49,62,67,69,55,63,85,57,81,74,82,56,87,48,45,36,49,42,52,52,53,49,48,62,65,42,37,79,32,50,49,65,56,63,66,41,64,56,57,38,48,50,61,58,32,42,76,69,78,30,68,68,102,71,74,92,59,88,89,55,56,65,38,55,55,44,42,55,51,43,64,66,22,36,86,72,41,32,71,61,49,50,74,54,45,32,77,73,72,88,59,73,93,43,43,54,63,43,43,43,68,84,42,63,77,78,69,81,81,79,67,84,60,85,50,75,78,49,59,64,52,50,65,71,69,43,58,94,86,58,65,94,49,64,43,79,45,79,40,82,51,100,92,43,75,41,72,24,44,38,37,70,83,77,88,90,75,78,90,84,76,86,67,84,88,70,44,90,93,79,49,78,73,60,54,71,59,47,50,58,47,60,78,61,60,73,70,79,78,50,89,83,80,88,83,90,86,89,84,86,90,78,78,79,52,56,68,58,40,57,55,43,48,54,57,58,76,69,56,87,76,89,82,89,83,92,78,96,68,90,80,68,93,77,78,66,54,65,42,44,74,48,71,65,60,44,66,79,54,77,70,81,68,85,121